Protein 1DC1 (pdb70)

Radius of gyration: 26.97 Å; Cα contacts (8 Å, |Δi|>4): 986; chains: 2; bounding box: 66×67×77 Å

Secondary structure (DSSP, 8-state):
-GGGGT-SSGGGGSPPHHHHHHHHHHHHHHHHHHHHHHHHHHHHHHHHHTT-SSGGGGGG-GGGHHHHHHHTT--HHHHTT--HHHHHHHHHHHIIIIITTTGGGHHHHHHHHHHHHHHHHHHHHHHHHHHHHHHHHHHHHHHHHHHHTT--EEEEETTSTT---EEEPPSS-TTGGGGEEEEEEEETTEEEEEEEEEEETTTTEEEEEEEEES----GGGEEEEEEEE----HHHHHHHHHHHHHHHHHHHHHHHHTT---EEEEEESS--HHHHHHHHHHHHHTSS-EEEETT-HHHHHHHHHHHHT-/--GGGGT-SSGGGSSPPHHHHHHHHHHHHHHHHHHHHHHHHHHHHHHHHHTT-SSGGGGGG-GGGHHHHHHHTT--HHHHTT--HHHHHHHHHHHIIIIITTTGGGHHHHHHHHHHHHHHHHHHHHHHHHHHHHHHHHHHHHHHHHHHHTT--EEEEETT-TT---EEEPPSS-TTGGGGEEEEEEEETTEEEEEEEEEEETTTTEEEEEEEEES----GGGEEEEEEEE----HHHHHHHHHHHHHHHHHHHHHHHHTT---EEEEEES---HHHHHHHHHHHHHTSS-EEEETT-HHHHHHHHHHHHT-

Foldseek 3Di:
DLQVVQDDDLCSFAFDVVLLVVVVVVLVVVLVVVCVVVVVVLVVLLVQQVVQPALVSSVVSVVCLVLLLQLLPADVVNVVVDDVVRSVVSSVCCRVVFQVVCPVCNSVSSSVSSSVSCVVVSVVVSQVVLVLVQQLLLVVLLVVLCVVVVWWKWFFFQPDPVRQPTGTQDPDCVSVSSGGQKIWTADPNFTKIKGAFDQAPQLRRTFGIFIARDHSVPNQRTQETEHEASDSDLVCQVVVLVVRVVVLVSVCVRQVVVVHDHAYEYEEQHHDSVVSVVNVVCCVVVVHVHYHHSSDVVRSNSVSNVSVVD/DFLAVVQDDDLCSFAFDPVLLVVQVVVLVVVLVVLCVVVVVVLVVLLVQQVVQPALVSSVVSVVCLVLLLQLLPADPVNVVVDDVVRSVVSSVCCRVVFQVVCPVCNSVSSSVSSSVSCVVVSVVVSQVVLVLVQQLLLVVLLVVLCVVVVWWKWFFFQVDVVRQDTHTQDPDCVSVSNGGQKMWTADPNWIKIKGAFDQAVLLRHTFGIWIFRDHSNPLVRTQETEHEARDSDLVCAVVVLVVRVVVLVSVCVSSVVVVDDHAYEYEEQHHDSVSSVVVVVCCVVRVHRHYHRSSDVVRSNSVSNVSVVD

B-factor: mean 23.32, std 13.58, range [6.51, 100.0]

Structure (mmCIF, N/CA/C/O backbone):
data_1DC1
#
_entry.id   1DC1
#
_cell.length_a   80.294
_cell.length_b   87.823
_cell.length_c   99.454
_cell.angle_alpha   90.00
_cell.angle_beta   90.00
_cell.angle_gamma   90.00
#
_symmetry.space_group_name_H-M   'P 21 21 21'
#
loop_
_entity.id
_entity.type
_entity.pdbx_description
1 polymer "DNA (5'-D(*T*AP*TP*AP*CP*TP*CP*GP*AP*GP*TP*AP*T)-3')"
2 polymer 'BSOBI RESTRICTION ENDONUCLEASE'
3 non-polymer '1,4-DIETHYLENE DIOXIDE'
4 water water
#
loop_
_atom_site.group_PDB
_atom_site.id
_atom_site.type_symbol
_atom_site.label_atom_id
_atom_site.label_alt_id
_atom_site.label_comp_id
_atom_site.label_asym_id
_atom_site.label_entity_id
_atom_site.label_seq_id
_atom_site.pdbx_PDB_ins_code
_atom_site.Cartn_x
_atom_site.Cartn_y
_atom_site.Cartn_z
_atom_site.occupancy
_atom_site.B_iso_or_equiv
_atom_site.auth_seq_id
_atom_site.auth_comp_id
_atom_site.auth_asym_id
_atom_site.auth_atom_id
_atom_site.pdbx_PDB_model_num
ATOM 491 N N . LYS C 2 5 ? 32.290 66.791 12.089 1.00 44.62 5 LYS A N 1
ATOM 492 C CA . LYS C 2 5 ? 33.058 65.936 13.048 1.00 37.10 5 LYS A CA 1
ATOM 493 C C . LYS C 2 5 ? 34.012 64.949 12.309 1.00 32.71 5 LYS A C 1
ATOM 494 O O . LYS C 2 5 ? 33.580 63.913 11.812 1.00 32.85 5 LYS A O 1
ATOM 500 N N . PRO C 2 6 ? 35.332 65.287 12.240 1.00 32.76 6 PRO A N 1
ATOM 501 C CA . PRO C 2 6 ? 36.457 64.567 11.611 1.00 29.85 6 PRO A CA 1
ATOM 502 C C . PRO C 2 6 ? 36.441 63.106 11.944 1.00 23.69 6 PRO A C 1
ATOM 503 O O . PRO C 2 6 ? 36.598 62.264 11.080 1.00 27.44 6 PRO A O 1
ATOM 507 N N . PHE C 2 7 ? 36.228 62.825 13.219 1.00 22.05 7 PHE A N 1
ATOM 508 C CA . PHE C 2 7 ? 36.193 61.459 13.683 1.00 21.18 7 PHE A CA 1
ATOM 509 C C . PHE C 2 7 ? 35.088 60.638 13.019 1.00 19.77 7 PHE A C 1
ATOM 510 O O . PHE C 2 7 ? 35.195 59.413 12.925 1.00 21.15 7 PHE A O 1
ATOM 518 N N . GLU C 2 8 ? 34.025 61.283 12.553 1.00 20.30 8 GLU A N 1
ATOM 519 C CA . GLU C 2 8 ? 32.934 60.523 11.938 1.00 19.99 8 GLU A CA 1
ATOM 520 C C . GLU C 2 8 ? 33.279 59.911 10.620 1.00 15.95 8 GLU A C 1
ATOM 521 O O . GLU C 2 8 ? 32.554 59.070 10.117 1.00 22.77 8 GLU A O 1
ATOM 527 N N . ASN C 2 9 ? 34.399 60.329 10.049 1.00 24.15 9 ASN A N 1
ATOM 528 C CA . ASN C 2 9 ? 34.889 59.788 8.780 1.00 20.82 9 ASN A CA 1
ATOM 529 C C . ASN C 2 9 ? 35.344 58.355 8.939 1.00 24.80 9 ASN A C 1
ATOM 530 O O . ASN C 2 9 ? 35.251 57.590 7.988 1.00 23.07 9 ASN A O 1
ATOM 538 N N . HIS C 2 10 ? 35.837 57.981 10.133 1.00 20.67 10 HIS A N 1
ATOM 539 C CA . HIS C 2 10 ? 36.310 56.616 10.354 1.00 20.35 10 HIS A CA 1
ATOM 540 C C . HIS C 2 10 ? 35.687 55.882 11.540 1.00 17.74 10 HIS A C 1
ATOM 541 O O . HIS C 2 10 ? 35.996 54.730 11.747 1.00 19.19 10 HIS A O 1
ATOM 548 N N . LEU C 2 11 ? 34.829 56.560 12.311 1.00 15.94 11 LEU A N 1
ATOM 549 C CA . LEU C 2 11 ? 34.136 55.952 13.458 1.00 19.28 11 LEU A CA 1
ATOM 550 C C . LEU C 2 11 ? 32.646 56.109 13.354 1.00 22.00 11 LEU A C 1
ATOM 551 O O . LEU C 2 11 ? 32.146 57.221 13.336 1.00 30.48 11 LEU A O 1
ATOM 556 N N . LYS C 2 12 ? 31.920 55.012 13.295 1.00 22.76 12 LYS A N 1
ATOM 557 C CA . LYS C 2 12 ? 30.456 55.122 13.239 1.00 27.83 12 LYS A CA 1
ATOM 558 C C . LYS C 2 12 ? 29.836 54.764 14.594 1.00 25.06 12 LYS A C 1
ATOM 559 O O . LYS C 2 12 ? 28.745 55.209 14.922 1.00 27.31 12 LYS A O 1
ATOM 565 N N . SER C 2 13 ? 30.518 53.948 15.384 1.00 23.79 13 SER A N 1
ATOM 566 C CA . SER C 2 13 ? 29.984 53.599 16.683 1.00 26.55 13 SER A CA 1
ATOM 567 C C . SER C 2 13 ? 31.117 53.465 17.670 1.00 24.06 13 SER A C 1
ATOM 568 O O . SER C 2 13 ? 32.294 53.379 17.266 1.00 20.62 13 SER A O 1
ATOM 571 N N . VAL C 2 14 ? 30.745 53.491 18.951 1.00 20.74 14 VAL A N 1
ATOM 572 C CA . VAL C 2 14 ? 31.684 53.380 20.056 1.00 20.60 14 VAL A CA 1
ATOM 573 C C . VAL C 2 14 ? 32.584 52.159 19.891 1.00 22.80 14 VAL A C 1
ATOM 574 O O . VAL C 2 14 ? 33.789 52.212 20.136 1.00 21.87 14 VAL A O 1
ATOM 578 N N . ASP C 2 15 ? 32.019 51.061 19.431 1.00 21.44 15 ASP A N 1
ATOM 579 C CA . ASP C 2 15 ? 32.846 49.884 19.346 1.00 27.30 15 ASP A CA 1
ATOM 580 C C . ASP C 2 15 ? 33.809 49.817 18.147 1.00 19.35 15 ASP A C 1
ATOM 581 O O . ASP C 2 15 ? 34.670 48.951 18.066 1.00 19.79 15 ASP A O 1
ATOM 586 N N . ASP C 2 16 ? 33.692 50.770 17.238 1.00 16.12 16 ASP A N 1
ATOM 587 C CA . ASP C 2 16 ? 34.650 50.864 16.161 1.00 15.92 16 ASP A CA 1
ATOM 588 C C . ASP C 2 16 ? 36.013 51.207 16.792 1.00 14.97 16 ASP A C 1
ATOM 589 O O . ASP C 2 16 ? 37.065 50.979 16.193 1.00 17.75 16 ASP A O 1
ATOM 594 N N . LEU C 2 17 ? 36.021 51.761 18.004 1.00 14.40 17 LEU A N 1
ATOM 595 C CA . LEU C 2 17 ? 37.304 52.111 18.653 1.00 17.94 17 LEU A CA 1
ATOM 596 C C . LEU C 2 17 ? 37.967 50.922 19.347 1.00 16.41 17 LEU A C 1
ATOM 597 O O . LEU C 2 17 ? 39.146 50.958 19.625 1.00 16.30 17 LEU A O 1
ATOM 602 N N . LYS C 2 18 ? 37.200 49.879 19.619 1.00 15.41 18 LYS A N 1
ATOM 603 C CA . LYS C 2 18 ? 37.715 48.743 20.348 1.00 15.69 18 LYS A CA 1
ATOM 604 C C . LYS C 2 18 ? 38.721 47.866 19.593 1.00 16.23 18 LYS A C 1
ATOM 605 O O . LYS C 2 18 ? 38.538 47.570 18.419 1.00 17.48 18 LYS A O 1
ATOM 611 N N . THR C 2 19 ? 39.804 47.484 20.271 1.00 17.44 19 THR A N 1
ATOM 612 C CA . THR C 2 19 ? 40.843 46.640 19.690 1.00 14.68 19 THR A CA 1
ATOM 613 C C . THR C 2 19 ? 40.287 45.233 19.641 1.00 14.41 19 THR A C 1
ATOM 614 O O . THR C 2 19 ? 39.559 44.811 20.541 1.00 17.98 19 THR A O 1
ATOM 618 N N . THR C 2 20 ? 40.598 44.524 18.566 1.00 16.92 20 THR A N 1
ATOM 619 C CA . THR C 2 20 ? 40.105 43.163 18.388 1.00 18.96 20 THR A CA 1
ATOM 620 C C . THR C 2 20 ? 41.030 42.147 19.023 1.00 19.27 20 THR A C 1
ATOM 621 O O . THR C 2 20 ? 42.213 42.447 19.241 1.00 18.60 20 THR A O 1
ATOM 625 N N . TYR C 2 21 ? 40.518 40.944 19.315 1.00 19.05 21 TYR A N 1
ATOM 626 C CA . TYR C 2 21 ? 41.397 39.949 19.929 1.00 19.35 21 TYR A CA 1
ATOM 627 C C . TYR C 2 21 ? 42.510 39.595 18.921 1.00 15.53 21 TYR A C 1
ATOM 628 O O . TYR C 2 21 ? 43.635 39.346 19.302 1.00 15.91 21 TYR A O 1
ATOM 637 N N . GLU C 2 22 ? 42.224 39.576 17.634 1.00 15.44 22 GLU A N 1
ATOM 638 C CA . GLU C 2 22 ? 43.269 39.213 16.682 1.00 17.83 22 GLU A CA 1
ATOM 639 C C . GLU C 2 22 ? 44.406 40.219 16.660 1.00 19.64 22 GLU A C 1
ATOM 640 O O . GLU C 2 22 ? 45.564 39.840 16.476 1.00 15.21 22 GLU A O 1
ATOM 650 N N . GLU C 2 23 ? 44.092 41.509 16.835 1.00 18.47 23 GLU A N 1
ATOM 651 C CA . GLU C 2 23 ? 45.141 42.533 16.866 1.00 14.50 23 GLU A CA 1
ATOM 652 C C . GLU C 2 23 ? 45.919 42.433 18.184 1.00 15.28 23 GLU A C 1
ATOM 653 O O . GLU C 2 23 ? 47.097 42.709 18.203 1.00 13.97 23 GLU A O 1
ATOM 659 N N . TYR C 2 24 ? 45.277 42.049 19.281 1.00 14.09 24 TYR A N 1
ATOM 660 C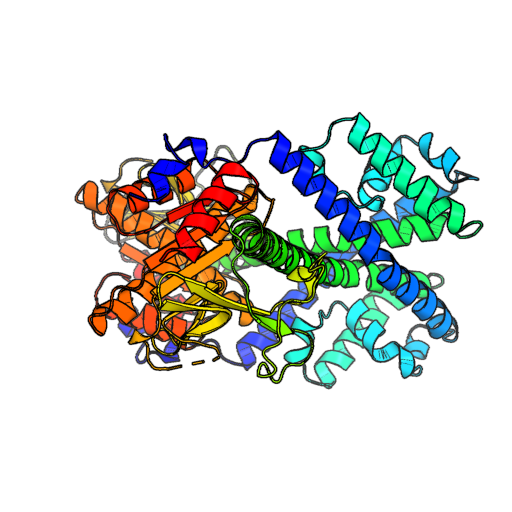 CA . TYR C 2 24 ? 45.991 41.871 20.545 1.00 12.65 24 TYR A CA 1
ATOM 661 C C . TYR C 2 24 ? 46.938 40.709 20.401 1.00 12.84 24 TYR A C 1
ATOM 662 O O . TYR C 2 24 ? 48.104 40.837 20.723 1.00 15.07 24 TYR A O 1
ATOM 671 N N . ARG C 2 25 ? 46.453 39.564 19.913 1.00 15.47 25 ARG A N 1
ATOM 672 C CA . ARG C 2 25 ? 47.335 38.389 19.730 1.00 14.97 25 ARG A CA 1
ATOM 673 C C . ARG C 2 25 ? 48.524 38.776 18.813 1.00 16.77 25 ARG A C 1
ATOM 674 O O . ARG C 2 25 ? 49.704 38.476 19.095 1.00 15.74 25 ARG A O 1
ATOM 682 N N . ALA C 2 26 ? 48.240 39.436 17.688 1.00 11.66 26 ALA A N 1
ATOM 683 C CA . ALA C 2 26 ? 49.330 39.823 16.819 1.00 16.40 26 ALA A CA 1
ATOM 684 C C . ALA C 2 26 ? 50.336 40.754 17.525 1.00 14.08 26 ALA A C 1
ATOM 685 O O . ALA C 2 26 ? 51.534 40.588 17.335 1.00 15.06 26 ALA A O 1
ATOM 687 N N . GLY C 2 27 ? 49.857 41.712 18.330 1.00 16.06 27 GLY A N 1
ATOM 688 C CA . GLY C 2 27 ? 50.726 42.619 19.063 1.00 15.93 27 GLY A CA 1
ATOM 689 C C . GLY C 2 27 ? 51.627 41.900 20.075 1.00 18.49 27 GLY A C 1
ATOM 690 O O . GLY C 2 27 ? 52.844 42.154 20.177 1.00 15.17 27 GLY A O 1
ATOM 691 N N . PHE C 2 28 ? 51.037 40.996 20.837 1.00 16.81 28 PHE A N 1
ATOM 692 C CA . PHE C 2 28 ? 51.799 40.239 21.799 1.00 18.31 28 PHE A CA 1
ATOM 693 C C . PHE C 2 28 ? 52.893 39.401 21.106 1.00 12.21 28 PHE A C 1
ATOM 694 O O . PHE C 2 28 ? 54.001 39.283 21.586 1.00 11.78 28 PHE A O 1
ATOM 702 N N . ILE C 2 29 ? 52.574 38.828 19.952 1.00 16.53 29 ILE A N 1
ATOM 703 C CA . ILE C 2 29 ? 53.536 38.010 19.210 1.00 14.45 29 ILE A CA 1
ATOM 704 C C . ILE C 2 29 ? 54.677 38.878 18.708 1.00 14.82 29 ILE A C 1
ATOM 705 O O . ILE C 2 29 ? 55.850 38.506 18.787 1.00 13.96 29 ILE A O 1
ATOM 710 N N . ALA C 2 30 ? 54.344 40.061 18.212 1.00 13.97 30 ALA A N 1
ATOM 711 C CA . ALA C 2 30 ? 55.358 40.961 17.696 1.00 18.98 30 ALA A CA 1
ATOM 712 C C . ALA C 2 30 ? 56.243 41.492 18.841 1.00 18.14 30 ALA A C 1
ATOM 713 O O . ALA C 2 30 ? 57.455 41.670 18.658 1.00 18.62 30 ALA A O 1
ATOM 715 N N . PHE C 2 31 ? 55.650 41.731 20.020 1.00 14.75 31 PHE A N 1
ATOM 716 C CA . PHE C 2 31 ? 56.440 42.217 21.186 1.00 16.97 31 PHE A CA 1
ATOM 717 C C . PHE C 2 31 ? 57.467 41.125 21.616 1.00 16.71 31 PHE A C 1
ATOM 718 O O . PHE C 2 31 ? 58.639 41.425 21.900 1.00 13.89 31 PHE A O 1
ATOM 726 N N . ALA C 2 32 ? 57.012 39.870 21.626 1.00 16.30 32 ALA A N 1
ATOM 727 C CA . ALA C 2 32 ? 57.830 38.734 22.011 1.00 13.17 32 ALA A CA 1
ATOM 728 C C . ALA C 2 32 ? 58.969 38.577 20.994 1.00 14.47 32 ALA A C 1
ATOM 729 O O . ALA C 2 32 ? 60.110 38.300 21.364 1.00 13.20 32 ALA A O 1
ATOM 731 N N . LEU C 2 33 ? 58.674 38.762 19.713 1.00 13.42 33 LEU A N 1
ATOM 732 C CA . LEU C 2 33 ? 59.707 38.642 18.701 1.00 15.58 33 LEU A CA 1
ATOM 733 C C . LEU C 2 33 ? 60.771 39.686 18.938 1.00 15.35 33 LEU A C 1
ATOM 734 O O . LEU C 2 33 ? 61.951 39.391 18.812 1.00 13.82 33 LEU A O 1
ATOM 739 N N . GLU C 2 34 ? 60.353 40.907 19.295 1.00 11.84 34 GLU A N 1
ATOM 740 C CA . GLU C 2 34 ? 61.302 41.991 19.494 1.00 14.39 34 GLU A CA 1
ATOM 741 C C . GLU C 2 34 ? 62.105 41.747 20.763 1.00 12.29 34 GLU A C 1
ATOM 742 O O . GLU C 2 34 ? 63.312 42.007 20.796 1.00 13.01 34 GLU A O 1
ATOM 748 N N . LYS C 2 35 ? 61.429 41.222 21.794 1.00 12.95 35 LYS A N 1
ATOM 749 C CA . LYS C 2 35 ? 62.081 40.906 23.065 1.00 14.56 35 LYS A CA 1
ATOM 750 C C . LYS C 2 35 ? 63.195 39.882 22.849 1.00 10.56 35 LYS A C 1
ATOM 751 O O . LYS C 2 35 ? 64.287 40.014 23.411 1.00 12.79 35 LYS A O 1
ATOM 757 N N . ASN C 2 36 ? 62.931 38.862 22.027 1.00 12.35 36 ASN A N 1
ATOM 758 C CA . ASN C 2 36 ? 63.952 37.854 21.764 1.00 12.57 36 ASN A CA 1
ATOM 759 C C . ASN C 2 36 ? 65.120 38.477 21.019 1.00 12.44 36 ASN A C 1
ATOM 760 O O . ASN C 2 36 ? 66.268 38.163 21.301 1.00 13.77 36 ASN A O 1
ATOM 765 N N . LYS C 2 37 ? 64.827 39.396 20.108 1.00 12.97 37 LYS A N 1
ATOM 766 C CA . LYS C 2 37 ? 65.880 40.106 19.383 1.00 17.01 37 LYS A CA 1
ATOM 767 C C . LYS C 2 37 ? 66.728 40.935 20.352 1.00 17.82 37 LYS A C 1
ATOM 768 O O . LYS C 2 37 ? 67.939 40.963 20.242 1.00 18.63 37 LYS A O 1
ATOM 774 N N . ARG C 2 38 ? 66.092 41.593 21.312 1.00 11.70 38 ARG A N 1
ATOM 775 C CA . ARG C 2 38 ? 66.827 42.431 22.252 1.00 14.18 38 ARG A CA 1
ATOM 776 C C . ARG C 2 38 ? 67.481 41.686 23.432 1.00 13.31 38 ARG A C 1
ATOM 777 O O . ARG C 2 38 ? 68.301 42.270 24.157 1.00 14.47 38 ARG A O 1
ATOM 785 N N . SER C 2 39 ? 67.144 40.408 23.601 1.00 14.15 39 SER A N 1
ATOM 786 C CA . SER C 2 39 ? 67.659 39.596 24.708 1.00 14.29 39 SER A CA 1
ATOM 787 C C . SER C 2 39 ? 69.124 39.191 24.610 1.00 15.20 39 SER A C 1
ATOM 788 O O . SER C 2 39 ? 69.837 39.121 25.623 1.00 16.94 39 SER A O 1
ATOM 791 N N . THR C 2 40 ? 69.588 38.937 23.395 1.00 13.44 40 THR A N 1
ATOM 792 C CA . THR C 2 40 ? 70.957 38.472 23.227 1.00 14.02 40 THR A CA 1
ATOM 793 C C . THR C 2 40 ? 72.068 39.272 23.922 1.00 14.61 40 THR A C 1
ATOM 794 O O . THR C 2 40 ? 72.933 38.648 24.527 1.00 13.70 40 THR A O 1
ATOM 798 N N . PRO C 2 41 ? 72.090 40.626 23.842 1.00 13.01 41 PRO A N 1
ATOM 799 C CA . PRO C 2 41 ? 73.162 41.351 24.531 1.00 13.57 41 PRO A CA 1
ATOM 800 C C . PRO C 2 41 ? 73.141 41.114 26.052 1.00 14.65 41 PRO A C 1
ATOM 801 O O . PRO C 2 41 ? 74.187 41.149 26.718 1.00 13.71 41 PRO A O 1
ATOM 805 N N . TYR C 2 42 ? 71.952 40.862 26.606 1.00 13.91 42 TYR A N 1
ATOM 806 C CA . TYR C 2 42 ? 71.829 40.589 28.034 1.00 13.21 42 TYR A CA 1
ATOM 807 C C . TYR C 2 42 ? 72.490 39.240 28.393 1.00 15.60 42 TYR A C 1
ATOM 808 O O . TYR C 2 42 ? 73.262 39.157 29.364 1.00 15.19 42 TYR A O 1
ATOM 817 N N . ILE C 2 43 ? 72.171 38.188 27.622 1.00 15.74 43 ILE A N 1
ATOM 818 C CA . ILE C 2 43 ? 72.764 36.878 27.861 1.00 14.22 43 ILE A CA 1
ATOM 819 C C . ILE C 2 43 ? 74.282 36.908 27.620 1.00 15.19 43 ILE A C 1
ATOM 820 O O . ILE C 2 43 ? 75.032 36.293 28.367 1.00 16.43 43 ILE A O 1
ATOM 825 N N . GLU C 2 44 ? 74.722 37.624 26.587 1.00 13.84 44 GLU A N 1
ATOM 826 C CA . GLU C 2 44 ? 76.134 37.715 26.292 1.00 15.07 44 GLU A CA 1
ATOM 827 C C . GLU C 2 44 ? 76.857 38.449 27.407 1.00 14.65 44 GLU A C 1
ATOM 828 O O . GLU C 2 44 ? 77.983 38.080 27.744 1.00 15.48 44 GLU A O 1
ATOM 834 N N . ARG C 2 45 ? 76.241 39.474 27.986 1.00 15.50 45 ARG A N 1
ATOM 835 C CA . ARG C 2 45 ? 76.887 40.166 29.101 1.00 17.94 45 ARG A CA 1
ATOM 836 C C . ARG C 2 45 ? 76.984 39.187 30.280 1.00 17.32 45 ARG A C 1
ATOM 837 O O . ARG C 2 45 ? 77.957 39.237 31.040 1.00 17.56 45 ARG A O 1
ATOM 845 N N . ALA C 2 46 ? 75.988 38.303 30.446 1.00 16.06 46 ALA A N 1
ATOM 846 C CA . ALA C 2 46 ? 76.049 37.339 31.557 1.00 17.40 46 ALA A CA 1
ATOM 847 C C . ALA C 2 46 ? 77.215 36.368 31.289 1.00 18.74 46 ALA A C 1
ATOM 848 O O . ALA C 2 46 ? 77.942 36.006 32.203 1.00 17.60 46 ALA A O 1
ATOM 850 N N . ARG C 2 47 ? 77.381 35.933 30.042 1.00 16.53 47 ARG A N 1
ATOM 851 C CA . ARG C 2 47 ? 78.476 35.002 29.690 1.00 16.62 47 ARG A CA 1
ATOM 852 C C . ARG C 2 47 ? 79.809 35.666 29.989 1.00 15.78 47 ARG A C 1
ATOM 853 O O . ARG C 2 47 ? 80.709 35.067 30.583 1.00 15.41 47 ARG A O 1
ATOM 861 N N . ALA C 2 48 ? 79.919 36.930 29.607 1.00 15.85 48 ALA A N 1
ATOM 862 C CA . ALA C 2 48 ? 81.151 37.654 29.809 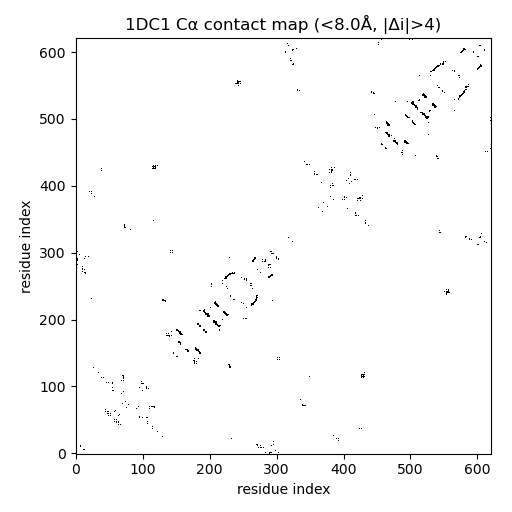1.00 16.10 48 ALA A CA 1
ATOM 863 C C . ALA C 2 48 ? 81.392 37.907 31.284 1.00 16.45 48 ALA A C 1
ATOM 864 O O . ALA C 2 48 ? 82.532 37.855 31.711 1.00 19.09 48 ALA A O 1
ATOM 866 N N . LEU C 2 49 ? 80.324 38.152 32.063 1.00 18.12 49 LEU A N 1
ATOM 867 C CA . LEU C 2 49 ? 80.435 38.352 33.518 1.00 14.82 49 LEU A CA 1
ATOM 868 C C . LEU C 2 49 ? 80.948 37.052 34.143 1.00 13.49 49 LEU A C 1
ATOM 869 O O . LEU C 2 49 ? 81.784 37.090 35.047 1.00 18.09 49 LEU A O 1
ATOM 874 N N . LYS C 2 50 ? 80.445 35.898 33.691 1.00 11.62 50 LYS A N 1
ATOM 875 C CA . LYS C 2 50 ? 80.937 34.657 34.248 1.00 16.37 50 LYS A CA 1
ATOM 876 C C . LYS C 2 50 ? 82.443 34.465 33.958 1.00 20.65 50 LYS A C 1
ATOM 877 O O . LYS C 2 50 ? 83.195 33.995 34.826 1.00 18.64 50 LYS A O 1
ATOM 883 N N . VAL C 2 51 ? 82.879 34.829 32.752 1.00 16.02 51 VAL A N 1
ATOM 884 C CA . VAL C 2 51 ? 84.277 34.684 32.435 1.00 17.76 51 VAL A CA 1
ATOM 885 C C . VAL C 2 51 ? 85.119 35.555 33.368 1.00 19.32 51 VAL A C 1
ATOM 886 O O . VAL C 2 51 ? 86.126 35.079 33.911 1.00 21.02 51 VAL A O 1
ATOM 890 N N . ALA C 2 52 ? 84.710 36.815 33.566 1.00 17.17 52 ALA A N 1
ATOM 891 C CA . ALA C 2 52 ? 85.446 37.748 34.425 1.00 20.40 52 ALA A CA 1
ATOM 892 C C . ALA C 2 52 ? 85.409 37.383 35.920 1.00 24.81 52 ALA A C 1
ATOM 893 O O . ALA C 2 52 ? 86.413 37.510 36.628 1.00 23.81 52 ALA A O 1
ATOM 895 N N . ALA C 2 53 ? 84.242 36.942 36.380 1.00 19.95 53 ALA A N 1
ATOM 896 C CA . ALA C 2 53 ? 84.012 36.588 37.765 1.00 19.89 53 ALA A CA 1
ATOM 897 C C . ALA C 2 53 ? 84.719 35.295 38.149 1.00 22.93 53 ALA A C 1
ATOM 898 O O . ALA C 2 53 ? 85.113 35.120 39.312 1.00 22.86 53 ALA A O 1
ATOM 900 N N . SER C 2 54 ? 84.910 34.412 37.168 1.00 19.36 54 SER A N 1
ATOM 901 C CA . SER C 2 54 ? 85.510 33.124 37.397 1.00 16.63 54 SER A CA 1
ATOM 902 C C . SER C 2 54 ? 86.919 33.122 37.943 1.00 22.97 54 SER A C 1
ATOM 903 O O . SER C 2 54 ? 87.379 32.127 38.478 1.00 26.18 54 SER A O 1
ATOM 906 N N . VAL C 2 55 ? 87.579 34.256 37.827 1.00 22.82 55 VAL A N 1
ATOM 907 C CA . VAL C 2 55 ? 88.921 34.456 38.328 1.00 27.99 55 VAL A CA 1
ATOM 908 C C . VAL C 2 55 ? 88.917 34.381 39.879 1.00 29.19 55 VAL A C 1
ATOM 909 O O . VAL C 2 55 ? 89.912 33.985 40.504 1.00 28.18 55 VAL A O 1
ATOM 913 N N . ALA C 2 56 ? 87.800 34.776 40.491 1.00 24.94 56 ALA A N 1
ATOM 914 C CA . ALA C 2 56 ? 87.665 34.757 41.955 1.00 23.74 56 ALA A CA 1
ATOM 915 C C . ALA C 2 56 ? 87.526 33.318 42.413 1.00 25.51 56 ALA A C 1
ATOM 916 O O . ALA C 2 56 ? 86.723 32.550 41.886 1.00 23.22 56 ALA A O 1
ATOM 918 N N . LYS C 2 57 ? 88.310 32.942 43.412 1.00 27.50 57 LYS A N 1
ATOM 919 C CA . LYS C 2 57 ? 88.246 31.576 43.895 1.00 27.22 57 LYS A CA 1
ATOM 920 C C . LYS C 2 57 ? 87.265 31.509 45.047 1.00 26.00 57 LYS A C 1
ATOM 921 O O . LYS C 2 57 ? 86.758 30.429 45.369 1.00 27.77 57 LYS A O 1
ATOM 927 N N . THR C 2 58 ? 86.974 32.677 45.635 1.00 21.92 58 THR A N 1
ATOM 928 C CA . THR C 2 58 ? 85.981 32.804 46.727 1.00 24.63 58 THR A CA 1
ATOM 929 C C . THR C 2 58 ? 85.068 34.025 46.518 1.00 20.98 58 THR A C 1
ATOM 930 O O . THR C 2 58 ? 85.454 34.987 45.827 1.00 18.67 58 THR A O 1
ATOM 934 N N . PRO C 2 59 ? 83.829 33.986 47.092 1.00 21.27 59 PRO A N 1
ATOM 935 C CA . PRO C 2 59 ? 82.938 35.153 46.931 1.00 17.95 59 PRO A CA 1
ATOM 936 C C . PRO C 2 59 ? 83.612 36.450 47.357 1.00 19.50 59 PRO A C 1
ATOM 937 O O . PRO C 2 59 ? 83.433 37.457 46.722 1.00 18.89 59 PRO A O 1
ATOM 941 N N . LYS C 2 60 ? 84.389 36.435 48.438 1.00 19.36 60 LYS A N 1
ATOM 942 C CA . LYS C 2 60 ? 85.067 37.644 48.883 1.00 19.82 60 LYS A CA 1
ATOM 943 C C . LYS C 2 60 ? 86.025 38.132 47.825 1.00 18.68 60 LYS A C 1
ATOM 944 O O . LYS C 2 60 ? 86.241 39.324 47.707 1.00 21.89 60 LYS A O 1
ATOM 950 N N . ASP C 2 61 ? 86.613 37.225 47.053 1.00 17.93 61 ASP A N 1
ATOM 951 C CA . ASP C 2 61 ? 87.547 37.624 45.998 1.00 20.56 61 ASP A CA 1
ATOM 952 C C . ASP C 2 61 ? 86.918 38.537 44.943 1.00 20.70 61 ASP A C 1
ATOM 953 O O . ASP C 2 61 ? 87.612 39.332 44.293 1.00 19.48 61 ASP A O 1
ATOM 958 N N . LEU C 2 62 ? 85.593 38.427 44.766 1.00 21.53 62 LEU A N 1
ATOM 959 C CA . LEU C 2 62 ? 84.883 39.210 43.753 1.00 18.87 62 LEU A CA 1
ATOM 960 C C . LEU C 2 62 ? 84.954 40.696 44.021 1.00 21.00 62 LEU A C 1
ATOM 961 O O . LEU C 2 62 ? 84.824 41.532 43.124 1.00 19.55 62 LEU A O 1
ATOM 966 N N . LEU C 2 63 ? 85.185 41.032 45.278 1.00 24.53 63 LEU A N 1
ATOM 967 C CA . LEU C 2 63 ? 85.324 42.431 45.668 1.00 25.36 63 LEU A CA 1
ATOM 968 C C . LEU C 2 63 ? 86.578 43.100 45.085 1.00 25.89 63 LEU A C 1
ATOM 969 O O . LEU C 2 63 ? 86.685 44.334 45.055 1.00 23.22 63 LEU A O 1
ATOM 974 N N . TYR C 2 64 ? 87.516 42.295 44.602 1.00 28.21 64 TYR A N 1
ATOM 975 C CA . TYR C 2 64 ? 88.738 42.853 44.068 1.00 32.41 64 TYR A CA 1
ATOM 976 C C . TYR C 2 64 ? 88.791 42.938 42.555 1.00 29.23 64 TYR A C 1
ATOM 977 O O . TYR C 2 64 ? 89.750 43.452 41.992 1.00 31.95 64 TYR A O 1
ATOM 986 N N . LEU C 2 65 ? 87.738 42.469 41.892 1.00 26.40 65 LEU A N 1
ATOM 987 C CA . LEU C 2 65 ? 87.680 42.527 40.433 1.00 22.69 65 LEU A CA 1
ATOM 988 C C . LEU C 2 65 ? 86.884 43.787 40.096 1.00 24.20 65 LEU A C 1
ATOM 989 O O . LEU C 2 65 ? 85.661 43.772 39.975 1.00 24.91 65 LEU A O 1
ATOM 994 N N . GLU C 2 66 ? 87.603 44.888 39.972 1.00 25.21 66 GLU A N 1
ATOM 995 C CA . GLU C 2 66 ? 87.007 46.177 39.702 1.00 33.08 66 GLU A CA 1
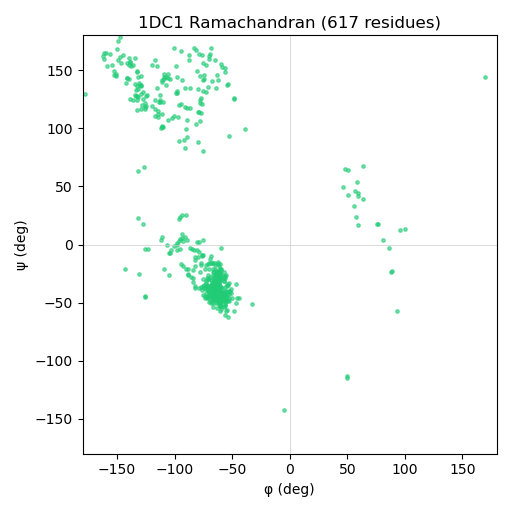ATOM 996 C C . GLU C 2 66 ? 86.048 46.191 38.515 1.00 30.69 66 GLU A C 1
ATOM 997 O O . GLU C 2 66 ? 85.018 46.841 38.531 1.00 31.33 66 GLU A O 1
ATOM 1003 N N . ASP C 2 67 ? 86.392 45.457 37.480 1.00 32.69 67 ASP A N 1
ATOM 1004 C CA . ASP C 2 67 ? 85.580 45.416 36.275 1.00 33.16 67 ASP A CA 1
ATOM 1005 C C . ASP C 2 67 ? 84.140 44.862 36.413 1.00 29.20 67 ASP A C 1
ATOM 1006 O O . ASP C 2 67 ? 83.311 45.092 35.541 1.00 27.87 67 ASP A O 1
ATOM 1011 N N . ILE C 2 68 ? 83.838 44.156 37.490 1.00 21.33 68 ILE A N 1
ATOM 1012 C CA . ILE C 2 68 ? 82.519 43.568 37.678 1.00 19.50 68 ILE A CA 1
ATOM 1013 C C . ILE C 2 68 ? 81.709 44.219 38.814 1.00 19.07 68 ILE A C 1
ATOM 1014 O O . ILE C 2 68 ? 80.625 43.772 39.154 1.00 17.17 68 ILE A O 1
ATOM 1019 N N . GLN C 2 69 ? 82.218 45.293 39.382 1.00 15.02 69 GLN A N 1
ATOM 1020 C CA . GLN C 2 69 ? 81.544 45.876 40.496 1.00 16.21 69 GLN A CA 1
ATOM 1021 C C . GLN C 2 69 ? 80.132 46.327 40.216 1.00 17.42 69 GLN A C 1
ATOM 1022 O O . GLN C 2 69 ? 79.237 46.134 41.030 1.00 21.34 69 GLN A O 1
ATOM 1028 N N . ASP C 2 70 ? 79.923 46.928 39.062 1.00 19.75 70 ASP A N 1
ATOM 1029 C CA . ASP C 2 70 ? 78.592 47.377 38.682 1.00 21.65 70 ASP A CA 1
ATOM 1030 C C . ASP C 2 70 ? 77.629 46.186 38.560 1.00 20.97 70 ASP A C 1
ATOM 1031 O O . ASP C 2 70 ? 76.493 46.250 39.026 1.00 21.00 70 ASP A O 1
ATOM 1036 N N . ALA C 2 71 ? 78.074 45.102 37.933 1.00 17.14 71 ALA A N 1
ATOM 1037 C CA . ALA C 2 71 ? 77.248 43.904 37.791 1.00 16.49 71 ALA A CA 1
ATOM 1038 C C . ALA C 2 71 ? 76.940 43.286 39.168 1.00 17.30 71 ALA A C 1
ATOM 1039 O O . ALA C 2 71 ? 75.837 42.799 39.401 1.00 13.64 71 ALA A O 1
ATOM 1041 N N . LEU C 2 72 ? 77.928 43.314 40.070 1.00 18.35 72 LEU A N 1
ATOM 1042 C CA . LEU C 2 72 ? 77.791 42.809 41.436 1.00 16.66 72 LEU A CA 1
ATOM 1043 C C . LEU C 2 72 ? 76.664 43.597 42.149 1.00 15.51 72 LEU A C 1
ATOM 1044 O O . LEU C 2 72 ? 75.801 43.014 42.818 1.00 13.28 72 LEU A O 1
ATOM 1049 N N . LEU C 2 73 ? 76.688 44.915 41.993 1.00 14.42 73 LEU A N 1
ATOM 1050 C CA . LEU C 2 73 ? 75.690 45.774 42.604 1.00 16.00 73 LEU A CA 1
ATOM 1051 C C . LEU C 2 73 ? 74.340 45.396 42.025 1.00 13.92 73 LEU A C 1
ATOM 1052 O O . LEU C 2 73 ? 73.351 45.250 42.755 1.00 14.68 73 LEU A O 1
ATOM 1057 N N . TYR C 2 74 ? 74.295 45.234 40.707 1.00 11.98 74 TYR A N 1
ATOM 1058 C CA . TYR C 2 74 ? 73.031 44.862 40.076 1.00 13.29 74 TYR A CA 1
ATOM 1059 C C . TYR C 2 74 ? 72.519 43.507 40.575 1.00 11.21 74 TYR A C 1
ATOM 1060 O O . TYR C 2 74 ? 71.332 43.376 40.929 1.00 13.55 74 TYR A O 1
ATOM 1069 N N . ALA C 2 75 ? 73.399 42.505 40.584 1.00 9.46 75 ALA A N 1
ATOM 1070 C CA . ALA C 2 75 ? 73.029 41.167 41.093 1.00 13.22 75 ALA A CA 1
ATOM 1071 C C . ALA C 2 75 ? 72.590 41.193 42.577 1.00 11.59 75 ALA A C 1
ATOM 1072 O O . ALA C 2 75 ? 71.843 40.321 43.004 1.00 13.45 75 ALA A O 1
ATOM 1074 N N . SER C 2 76 ? 73.057 42.199 43.336 1.00 12.35 76 SER A N 1
ATOM 1075 C CA . SER C 2 76 ? 72.724 42.368 44.742 1.00 14.16 76 SER A CA 1
ATOM 1076 C C . SER C 2 76 ? 71.289 42.917 44.924 1.00 11.37 76 SER A C 1
ATOM 1077 O O . SER C 2 76 ? 70.858 43.161 46.052 1.00 16.20 76 SER A O 1
ATOM 1080 N N . GLY C 2 77 ? 70.552 43.077 43.816 1.00 14.55 77 GLY A N 1
ATOM 1081 C CA . GLY C 2 77 ? 69.161 43.522 43.871 1.00 11.54 77 GLY A CA 1
ATOM 1082 C C . GLY C 2 77 ? 68.892 45.003 43.674 1.00 16.93 77 GLY A C 1
ATOM 1083 O O . GLY C 2 77 ? 67.772 45.466 43.942 1.00 15.53 77 GLY A O 1
ATOM 1084 N N . ILE C 2 78 ? 69.905 45.749 43.207 1.00 15.51 78 ILE A N 1
ATOM 1085 C CA . ILE C 2 78 ? 69.810 47.206 42.977 1.00 17.63 78 ILE A CA 1
ATOM 1086 C C . ILE C 2 78 ? 69.629 47.567 41.483 1.00 16.24 78 ILE A C 1
ATOM 1087 O O . ILE C 2 78 ? 70.553 47.419 40.654 1.00 12.76 78 ILE A O 1
ATOM 1092 N N . SER C 2 79 ? 68.425 48.024 41.149 1.00 14.00 79 SER A N 1
ATOM 1093 C CA . SER C 2 79 ? 68.138 48.441 39.776 1.00 13.25 79 SER A CA 1
ATOM 1094 C C . SER C 2 79 ? 68.914 49.757 39.519 1.00 13.34 79 SER A C 1
ATOM 1095 O O . SER C 2 79 ? 69.349 50.426 40.470 1.00 12.73 79 SER A O 1
ATOM 1098 N N . ASP C 2 80 ? 69.101 50.138 38.256 1.00 12.27 80 ASP A N 1
ATOM 1099 C CA . ASP C 2 80 ? 69.811 51.385 37.977 1.00 12.07 80 ASP A CA 1
ATOM 1100 C C . ASP C 2 80 ? 68.982 52.568 38.492 1.00 14.31 80 ASP A C 1
ATOM 1101 O O . ASP C 2 80 ? 69.508 53.612 38.857 1.00 15.68 80 ASP A O 1
ATOM 1106 N N . LYS C 2 81 ? 67.671 52.398 38.514 1.00 13.26 81 LYS A N 1
ATOM 1107 C CA . LYS C 2 81 ? 66.804 53.458 38.996 1.00 13.50 81 LYS A CA 1
ATOM 1108 C C . LYS C 2 81 ? 67.029 53.643 40.504 1.00 10.77 81 LYS A C 1
ATOM 1109 O O . LYS C 2 81 ? 67.191 54.769 40.951 1.00 14.76 81 LYS A O 1
ATOM 1115 N N . ALA C 2 82 ? 67.080 52.555 41.275 1.00 10.13 82 ALA A N 1
ATOM 1116 C CA . ALA C 2 82 ? 67.293 52.628 42.722 1.00 10.79 82 ALA A CA 1
ATOM 1117 C C . ALA C 2 82 ? 68.705 53.147 43.044 1.00 13.65 82 ALA A C 1
ATOM 1118 O O . ALA C 2 82 ? 68.915 53.827 44.033 1.00 14.52 82 ALA A O 1
ATOM 1120 N N . LYS C 2 83 ? 69.661 52.799 42.190 1.00 13.15 83 LYS A N 1
ATOM 1121 C CA . LYS C 2 83 ? 71.065 53.122 42.378 1.00 15.95 83 LYS A CA 1
ATOM 1122 C C . LYS C 2 83 ? 71.288 54.621 42.580 1.00 15.71 83 LYS A C 1
ATOM 1123 O O . LYS C 2 83 ? 72.127 55.057 43.380 1.00 18.07 83 LYS A O 1
ATOM 1129 N N . LYS C 2 84 ? 70.493 55.404 41.876 1.00 17.17 84 LYS A N 1
ATOM 1130 C CA . LYS C 2 84 ? 70.572 56.842 41.965 1.00 20.15 84 LYS A CA 1
ATOM 1131 C C . LYS C 2 84 ? 70.414 57.415 43.381 1.00 18.97 84 LYS A C 1
ATOM 1132 O O . LYS C 2 84 ? 70.955 58.492 43.664 1.00 15.43 84 LYS A O 1
ATOM 1138 N N . PHE C 2 85 ? 69.673 56.715 44.246 1.00 17.65 85 PHE A N 1
ATOM 1139 C CA . PHE C 2 85 ? 69.399 57.202 45.615 1.00 22.50 85 PHE A CA 1
ATOM 1140 C C . PHE C 2 85 ? 70.318 56.609 46.712 1.00 16.70 85 PHE A C 1
ATOM 1141 O O . PHE C 2 85 ? 70.235 56.981 47.874 1.00 19.80 85 PHE A O 1
ATOM 1149 N N . LEU C 2 86 ? 71.232 55.731 46.306 1.00 16.92 86 LEU A N 1
ATOM 1150 C CA . LEU C 2 86 ? 72.143 55.078 47.232 1.00 14.66 86 LEU A CA 1
ATOM 1151 C C . LEU C 2 86 ? 73.491 55.783 47.390 1.00 15.47 86 LEU A C 1
ATOM 1152 O O . LEU C 2 86 ? 74.058 56.241 46.418 1.00 13.05 86 LEU A O 1
ATOM 1157 N N . THR C 2 87 ? 74.022 55.816 48.602 1.00 13.52 87 THR A N 1
ATOM 1158 C CA . THR C 2 87 ? 75.344 56.378 48.842 1.00 15.27 87 THR A CA 1
ATOM 1159 C C . THR C 2 87 ? 76.331 55.247 48.519 1.00 17.42 87 THR A C 1
ATOM 1160 O O . THR C 2 87 ? 75.940 54.085 48.341 1.00 17.29 87 THR A O 1
ATOM 1164 N N . GLU C 2 88 ? 77.611 55.563 48.438 1.00 14.13 88 GLU A N 1
ATOM 1165 C CA . GLU C 2 88 ? 78.587 54.521 48.143 1.00 17.06 88 GLU A CA 1
ATOM 1166 C C . GLU C 2 88 ? 78.555 53.405 49.196 1.00 18.28 88 GLU A C 1
ATOM 1167 O O . GLU C 2 88 ? 78.712 52.236 48.869 1.00 16.11 88 GLU A O 1
ATOM 1173 N N . ASP C 2 89 ? 78.345 53.775 50.450 1.00 16.14 89 ASP A N 1
ATOM 1174 C CA . ASP C 2 89 ? 78.278 52.828 51.566 1.00 15.26 89 ASP A CA 1
ATOM 1175 C C . ASP C 2 89 ? 77.059 51.894 51.436 1.00 19.06 89 ASP A C 1
ATOM 1176 O O . ASP C 2 89 ? 77.137 50.702 51.812 1.00 13.97 89 ASP A O 1
ATOM 1181 N N . ASP C 2 90 ? 75.939 52.452 50.931 1.00 15.40 90 ASP A N 1
ATOM 1182 C CA . ASP C 2 90 ? 74.694 51.689 50.724 1.00 15.68 90 ASP A CA 1
ATOM 1183 C C . ASP C 2 90 ? 75.011 50.591 49.729 1.00 14.47 90 ASP A C 1
ATOM 1184 O O . ASP C 2 90 ? 74.689 49.422 49.916 1.00 17.68 90 ASP A O 1
ATOM 1189 N N . LYS C 2 91 ? 75.660 50.991 48.656 1.00 16.30 91 LYS A N 1
ATOM 1190 C CA . LYS C 2 91 ? 76.047 50.068 47.615 1.00 17.17 91 LYS A CA 1
ATOM 1191 C C . LYS C 2 91 ? 76.975 48.962 48.117 1.00 19.35 91 LYS A C 1
ATOM 1192 O O . LYS C 2 91 ? 76.780 47.798 47.798 1.00 17.54 91 LYS A O 1
ATOM 1198 N N . LYS C 2 92 ? 78.020 49.350 48.856 1.00 22.83 92 LYS A N 1
ATOM 1199 C CA . LYS C 2 92 ? 79.024 48.440 49.461 1.00 20.74 92 LYS A CA 1
ATOM 1200 C C . LYS C 2 92 ? 78.270 47.439 50.284 1.00 17.34 92 LYS A C 1
ATOM 1201 O O . LYS C 2 92 ? 78.507 46.244 50.238 1.00 16.51 92 LYS A O 1
ATOM 1207 N N . GLU C 2 93 ? 77.357 47.973 51.074 1.00 14.36 93 GLU A N 1
ATOM 1208 C CA . GLU C 2 93 ? 76.552 47.169 51.960 1.00 17.55 93 GLU A CA 1
ATOM 1209 C C . GLU C 2 93 ? 75.696 46.159 51.181 1.00 16.47 93 GLU A C 1
ATOM 1210 O O . GLU C 2 93 ? 75.600 44.985 51.560 1.00 14.62 93 GLU A O 1
ATOM 1216 N N . SER C 2 94 ? 75.069 46.624 50.103 1.00 13.39 94 SER A N 1
ATOM 1217 C CA . SER C 2 94 ? 74.255 45.757 49.266 1.00 15.37 94 SER A CA 1
ATOM 1218 C C . SER C 2 94 ? 75.106 44.616 48.699 1.00 13.72 94 SER A C 1
ATOM 1219 O O . SER C 2 94 ? 74.702 43.473 48.707 1.00 10.86 94 SER A O 1
ATOM 1222 N N . ILE C 2 95 ? 76.288 44.941 48.218 1.00 11.41 95 ILE A N 1
ATOM 1223 C CA . ILE C 2 95 ? 77.128 43.930 47.670 1.00 13.70 95 ILE A CA 1
ATOM 1224 C C . ILE C 2 95 ? 77.544 42.941 48.765 1.00 18.99 95 ILE A C 1
ATOM 1225 O O . ILE C 2 95 ? 77.593 41.732 48.520 1.00 17.01 95 ILE A O 1
ATOM 1230 N N . ASN C 2 96 ? 77.819 43.413 49.982 1.00 18.18 96 ASN A N 1
ATOM 1231 C CA . ASN C 2 96 ? 78.210 42.477 51.048 1.00 17.80 96 ASN A CA 1
ATOM 1232 C C . ASN C 2 96 ? 77.076 41.541 51.398 1.00 14.42 96 ASN A C 1
ATOM 1233 O O . ASN C 2 96 ? 77.301 40.395 51.725 1.00 14.31 96 ASN A O 1
ATOM 1238 N N . ASN C 2 97 ? 75.848 42.043 51.316 1.00 17.15 97 ASN A N 1
ATOM 1239 C CA . ASN C 2 97 ? 74.667 41.222 51.611 1.00 19.38 97 ASN A CA 1
ATOM 1240 C C . ASN C 2 97 ? 74.569 40.119 50.572 1.00 13.73 97 ASN A C 1
ATOM 1241 O O . ASN C 2 97 ? 74.242 38.986 50.889 1.00 15.80 97 ASN A O 1
ATOM 1246 N N . LEU C 2 98 ? 74.870 40.448 49.329 1.00 13.35 98 LEU A N 1
ATOM 1247 C CA . LEU C 2 98 ? 74.832 39.447 48.295 1.00 12.04 98 LEU A CA 1
ATOM 1248 C C . LEU C 2 98 ? 75.872 38.359 48.622 1.00 14.97 98 LEU A C 1
ATOM 1249 O O . LEU C 2 98 ? 75.594 37.170 48.581 1.00 16.81 98 LEU A O 1
ATOM 1254 N N . ILE C 2 99 ? 77.075 38.783 48.959 1.00 16.91 99 ILE A N 1
ATOM 1255 C CA . ILE C 2 99 ? 78.148 37.864 49.283 1.00 16.58 99 ILE A CA 1
ATOM 1256 C C . ILE C 2 99 ? 77.790 36.973 50.476 1.00 19.07 99 ILE A C 1
ATOM 1257 O O . ILE C 2 99 ? 77.821 35.740 50.410 1.00 18.79 99 ILE A O 1
ATOM 1262 N N . GLU C 2 100 ? 77.396 37.599 51.570 1.00 19.58 100 GLU A N 1
ATOM 1263 C CA . GLU C 2 100 ? 77.115 36.844 52.777 1.00 16.96 100 GLU A CA 1
ATOM 1264 C C . GLU C 2 100 ? 75.844 36.055 52.746 1.00 13.78 100 GLU A C 1
ATOM 1265 O O . GLU C 2 100 ? 75.819 34.949 53.256 1.00 14.13 100 GLU A O 1
ATOM 1271 N N . ASN C 2 101 ? 74.802 36.609 52.121 1.00 13.25 101 ASN A N 1
ATOM 1272 C CA . ASN C 2 101 ? 73.495 35.963 52.093 1.00 19.36 101 ASN A CA 1
ATOM 1273 C C . ASN C 2 101 ? 73.270 34.961 51.009 1.00 14.31 101 ASN A C 1
ATOM 1274 O O . ASN C 2 101 ? 72.470 34.063 51.190 1.00 19.97 101 ASN A O 1
ATOM 1279 N N . PHE C 2 102 ? 73.946 35.118 49.882 1.00 15.42 102 PHE A N 1
ATOM 1280 C CA . PHE C 2 102 ? 73.708 34.189 48.789 1.00 14.51 102 PHE A CA 1
ATOM 1281 C C . PHE C 2 102 ? 74.929 33.477 48.213 1.00 14.26 102 PHE A C 1
ATOM 1282 O O . PHE C 2 102 ? 74.894 32.261 48.014 1.00 15.66 102 PHE A O 1
ATOM 1290 N N . LEU C 2 103 ? 76.013 34.210 47.981 1.00 12.87 103 LEU A N 1
ATOM 1291 C CA . LEU C 2 103 ? 77.186 33.570 47.360 1.00 16.29 103 LEU A CA 1
ATOM 1292 C C . LEU C 2 103 ? 77.955 32.595 48.277 1.00 18.66 103 LEU A C 1
ATOM 1293 O O . LEU C 2 103 ? 78.301 31.481 47.830 1.00 17.26 103 LEU A O 1
ATOM 1298 N N . GLU C 2 104 ? 78.215 32.979 49.535 1.00 16.50 104 GLU A N 1
ATOM 1299 C CA . GLU C 2 104 ? 78.903 32.063 50.445 1.00 16.42 104 GLU A CA 1
ATOM 1300 C C . GLU C 2 104 ? 78.022 30.845 50.689 1.00 17.30 104 GLU A C 1
ATOM 1301 O O . GLU C 2 104 ? 78.487 29.723 50.697 1.00 20.17 104 GLU A O 1
ATOM 1307 N N . PRO C 2 105 ? 76.742 31.047 50.949 1.00 15.74 105 PRO A N 1
ATOM 1308 C CA . PRO C 2 105 ? 75.929 29.846 51.136 1.00 17.06 105 PRO A CA 1
ATOM 1309 C C . PRO C 2 105 ? 75.835 28.910 49.889 1.00 19.96 105 PRO A C 1
ATOM 1310 O O . PRO C 2 105 ? 75.525 27.725 50.046 1.00 19.45 105 PRO A O 1
ATOM 1314 N N . ALA C 2 106 ? 76.054 29.440 48.673 1.00 20.09 106 ALA A N 1
ATOM 1315 C CA . ALA C 2 106 ? 76.006 28.629 47.430 1.00 19.89 106 ALA A CA 1
ATOM 1316 C C . ALA C 2 106 ? 77.282 27.798 47.310 1.00 17.87 106 ALA A C 1
ATOM 1317 O O . ALA C 2 106 ? 77.403 26.932 46.443 1.00 19.30 106 ALA A O 1
ATOM 1319 N N . GLY C 2 107 ? 78.235 28.099 48.183 1.00 18.85 107 GLY A N 1
ATOM 1320 C CA . GLY C 2 107 ? 79.492 27.374 48.250 1.00 19.71 107 GLY A CA 1
ATOM 1321 C C . GLY C 2 107 ? 80.191 27.196 46.935 1.00 16.18 107 GLY A C 1
ATOM 1322 O O . GLY C 2 107 ? 80.666 28.156 46.334 1.00 17.67 107 GLY A O 1
ATOM 1323 N N . GLU C 2 108 ? 80.271 25.951 46.496 1.00 24.12 108 GLU A N 1
ATOM 1324 C CA . GLU C 2 108 ? 80.923 25.645 45.229 1.00 27.04 108 GLU A CA 1
ATOM 1325 C C . GLU C 2 108 ? 80.188 26.240 44.019 1.00 24.09 108 GLU A C 1
ATOM 1326 O O . GLU C 2 108 ? 80.786 26.469 42.971 1.00 19.44 108 GLU A O 1
ATOM 1332 N N . GLU C 2 109 ? 78.883 26.467 44.159 1.00 20.80 109 GLU A N 1
ATOM 1333 C CA . GLU C 2 109 ? 78.111 27.004 43.049 1.00 20.20 109 GLU A CA 1
ATOM 1334 C C . GLU C 2 109 ? 77.989 28.490 43.148 1.00 17.83 109 GLU A C 1
ATOM 1335 O O . GLU C 2 109 ? 77.025 29.038 42.614 1.00 20.87 109 GLU A O 1
ATOM 1341 N N . PHE C 2 110 ? 78.906 29.158 43.833 1.00 14.83 110 PHE A N 1
ATOM 1342 C CA . PHE C 2 110 ? 78.775 30.603 43.956 1.00 15.90 110 PHE A CA 1
ATOM 1343 C C . PHE C 2 110 ? 78.851 31.462 42.645 1.00 17.81 110 PHE A C 1
ATOM 1344 O O . PHE C 2 110 ? 78.217 32.528 42.565 1.00 16.29 110 PHE A O 1
ATOM 1352 N N . ILE C 2 111 ? 79.615 31.045 41.634 1.00 11.95 111 ILE A N 1
ATOM 1353 C CA . ILE C 2 111 ? 79.690 31.852 40.434 1.00 14.03 111 ILE A CA 1
ATOM 1354 C C . ILE C 2 111 ? 78.332 31.782 39.741 1.00 13.72 111 ILE A C 1
ATOM 1355 O O . ILE C 2 111 ? 77.814 32.809 39.359 1.00 12.81 111 ILE A O 1
ATOM 1360 N N . ASP C 2 112 ? 77.759 30.592 39.574 1.00 12.26 112 ASP A N 1
ATOM 1361 C CA . ASP C 2 112 ? 76.444 30.502 38.951 1.00 15.50 112 ASP A CA 1
ATOM 1362 C C . ASP C 2 112 ? 75.397 31.222 39.817 1.00 19.09 112 ASP A C 1
ATOM 1363 O O . ASP C 2 112 ? 74.437 31.811 39.274 1.00 15.64 112 ASP A O 1
ATOM 1368 N N . GLU C 2 113 ? 75.543 31.180 41.150 1.00 15.47 113 GLU A N 1
ATOM 1369 C CA . GLU C 2 113 ? 74.588 31.933 41.991 1.00 13.75 113 GLU A CA 1
ATOM 1370 C C . GLU C 2 113 ? 74.640 33.413 41.570 1.00 12.30 113 GLU A C 1
ATOM 1371 O O . GLU C 2 113 ? 73.625 34.055 41.392 1.00 11.81 113 GLU A O 1
ATOM 1377 N N . LEU C 2 114 ? 75.835 33.958 41.427 1.00 11.31 114 LEU A N 1
ATOM 1378 C CA . LEU C 2 114 ? 75.971 35.328 41.016 1.00 10.40 114 LEU A CA 1
ATOM 1379 C C . LEU C 2 114 ? 75.387 35.572 39.611 1.00 13.15 114 LEU A C 1
ATOM 1380 O O . LEU C 2 114 ? 74.643 36.549 39.401 1.00 16.64 114 LEU A O 1
ATOM 1385 N N . ILE C 2 115 ? 75.737 34.733 38.638 1.00 12.79 115 ILE A N 1
ATOM 1386 C CA . ILE C 2 115 ? 75.233 34.892 37.254 1.00 14.39 115 ILE A CA 1
ATOM 1387 C C . ILE C 2 115 ? 73.690 34.802 37.160 1.00 12.09 115 ILE A C 1
ATOM 1388 O O . ILE C 2 115 ? 73.047 35.614 36.492 1.00 12.24 115 ILE A O 1
ATOM 1393 N N . PHE C 2 116 ? 73.117 33.819 37.859 1.00 14.89 116 PHE A N 1
ATOM 1394 C CA . PHE C 2 116 ? 71.686 33.609 37.902 1.00 13.01 116 PHE A CA 1
ATOM 1395 C C . PHE C 2 116 ? 70.998 34.839 38.502 1.00 15.43 116 PHE A C 1
ATOM 1396 O O . PHE C 2 116 ? 69.956 35.266 38.003 1.00 13.32 116 PHE A O 1
ATOM 1404 N N . ARG C 2 117 ? 71.574 35.396 39.579 1.00 14.90 117 ARG A N 1
ATOM 1405 C CA . ARG C 2 117 ? 71.007 36.585 40.225 1.00 14.21 117 ARG A CA 1
ATOM 1406 C C . ARG C 2 117 ? 71.153 37.833 39.328 1.00 14.03 117 ARG A C 1
ATOM 1407 O O . ARG C 2 117 ? 70.229 38.656 39.245 1.00 11.37 117 ARG A O 1
ATOM 1415 N N . TYR C 2 118 ? 72.326 37.976 38.696 1.00 11.26 118 TYR A N 1
ATOM 1416 C CA . TYR C 2 118 ? 72.580 39.066 37.762 1.00 8.08 118 TYR A CA 1
ATOM 1417 C C . TYR C 2 118 ? 71.470 39.043 36.653 1.00 14.43 118 TYR A C 1
ATOM 1418 O O . TYR C 2 118 ? 70.880 40.070 36.336 1.00 13.41 118 TYR A O 1
ATOM 1427 N N . LEU C 2 119 ? 71.199 37.871 36.065 1.00 12.18 119 LEU A N 1
ATOM 1428 C CA . LEU C 2 119 ? 70.180 37.717 35.011 1.00 11.11 119 LEU A CA 1
ATOM 1429 C C . LEU C 2 119 ? 68.754 37.945 35.512 1.00 10.44 119 LEU A C 1
ATOM 1430 O O . LEU C 2 119 ? 67.966 38.618 34.878 1.00 13.07 119 LEU A O 1
ATOM 1435 N N . LEU C 2 120 ? 68.419 37.353 36.648 1.00 11.91 120 LEU A N 1
ATOM 1436 C CA . LEU C 2 120 ? 67.109 37.548 37.219 1.00 12.77 120 LEU A CA 1
ATOM 1437 C C . LEU C 2 120 ? 66.787 39.048 37.389 1.00 12.67 120 LEU A C 1
ATOM 1438 O O . LEU C 2 120 ? 65.715 39.500 37.018 1.00 13.64 120 LEU A O 1
ATOM 1443 N N . PHE C 2 121 ? 67.707 39.827 37.952 1.00 13.46 121 PHE A N 1
ATOM 1444 C CA . PHE C 2 121 ? 67.458 41.259 38.138 1.00 16.07 121 PHE A CA 1
ATOM 1445 C C . PHE C 2 121 ? 67.560 42.039 36.797 1.00 15.18 121 PHE A C 1
ATOM 1446 O O . PHE C 2 121 ? 66.791 42.942 36.547 1.00 12.15 121 PHE A O 1
ATOM 1454 N N . GLN C 2 122 ? 68.492 41.645 35.936 1.00 12.23 122 GLN A N 1
ATOM 1455 C CA . GLN C 2 122 ? 68.660 42.263 34.651 1.00 12.83 122 GLN A CA 1
ATOM 1456 C C . GLN C 2 122 ? 67.360 42.030 33.794 1.00 14.86 122 GLN A C 1
ATOM 1457 O O . GLN C 2 122 ? 67.068 42.803 32.870 1.00 13.38 122 GLN A O 1
ATOM 1463 N N . GLY C 2 123 ? 66.580 40.992 34.105 1.00 9.60 123 GLY A N 1
ATOM 1464 C CA . GLY C 2 123 ? 65.351 40.773 33.363 1.00 12.02 123 GLY A CA 1
ATOM 1465 C C . GLY C 2 123 ? 64.363 41.930 33.508 1.00 14.58 123 GLY A C 1
ATOM 1466 O O . GLY C 2 123 ? 63.583 42.225 32.607 1.00 11.14 123 GLY A O 1
ATOM 1467 N N . ASP C 2 124 ? 64.386 42.603 34.652 1.00 13.11 124 ASP A N 1
ATOM 1468 C CA . ASP C 2 124 ? 63.490 43.730 34.863 1.00 14.75 124 ASP A CA 1
ATOM 1469 C C . ASP C 2 124 ? 64.039 44.921 34.045 1.00 13.73 124 ASP A C 1
ATOM 1470 O O . ASP C 2 124 ? 63.284 45.798 33.588 1.00 13.21 124 ASP A O 1
ATOM 1475 N N . SER C 2 125 ? 65.359 44.958 33.865 1.00 10.87 125 SER A N 1
ATOM 1476 C CA . SER C 2 125 ? 65.967 46.004 33.038 1.00 12.41 125 SER A CA 1
ATOM 1477 C C . SER C 2 125 ? 65.564 45.818 31.575 1.00 10.62 125 SER A C 1
ATOM 1478 O O . SER C 2 125 ? 65.253 46.792 30.894 1.00 11.62 125 SER A O 1
ATOM 1481 N N . LEU C 2 126 ? 65.594 44.577 31.081 1.00 11.89 126 LEU A N 1
ATOM 1482 C CA . LEU C 2 126 ? 65.184 44.287 29.709 1.00 11.68 126 LEU A CA 1
ATOM 1483 C C . LEU C 2 126 ? 63.704 44.616 29.558 1.00 13.60 126 LEU A C 1
ATOM 1484 O O . LEU C 2 126 ? 63.312 45.165 28.526 1.00 11.29 126 LEU A O 1
ATOM 1489 N N . GLY C 2 127 ? 62.899 44.299 30.572 1.00 11.12 127 GLY A N 1
ATOM 1490 C CA . GLY C 2 127 ? 61.486 44.643 30.537 1.00 15.00 127 GLY A CA 1
ATOM 1491 C C . GLY C 2 127 ? 61.326 46.161 30.376 1.00 12.90 127 GLY A C 1
ATOM 1492 O O . GLY C 2 127 ? 60.502 46.610 29.544 1.00 12.54 127 GLY A O 1
ATOM 1493 N N . GLY C 2 128 ? 62.106 46.951 31.140 1.00 13.06 128 GLY A N 1
ATOM 1494 C CA . GLY C 2 128 ? 62.093 48.420 31.053 1.00 10.02 128 GLY A CA 1
ATOM 1495 C C . GLY C 2 128 ? 62.412 48.914 29.638 1.00 12.66 128 GLY A C 1
ATOM 1496 O O . GLY C 2 128 ? 61.721 49.753 29.017 1.00 13.06 128 GLY A O 1
ATOM 1497 N N . THR C 2 129 ? 63.473 48.359 29.082 1.00 10.53 129 THR A N 1
ATOM 1498 C CA . THR C 2 129 ? 63.939 48.677 27.734 1.00 12.09 129 THR A CA 1
ATOM 1499 C C . THR C 2 129 ? 62.865 48.387 26.699 1.00 11.96 129 THR A C 1
ATOM 1500 O O . THR C 2 129 ? 62.613 49.196 25.803 1.00 12.49 129 THR A O 1
ATOM 1504 N N . MET C 2 130 ? 62.208 47.240 26.847 1.00 13.53 130 MET A N 1
ATOM 1505 C CA . MET C 2 130 ? 61.153 46.831 25.935 1.00 12.69 130 MET A CA 1
ATOM 1506 C C . MET C 2 130 ? 59.928 47.742 25.964 1.00 12.10 130 MET A C 1
ATOM 1507 O O . MET C 2 130 ? 59.294 47.958 24.928 1.00 13.22 130 MET A O 1
ATOM 1512 N N . ARG C 2 131 ? 59.575 48.264 27.144 1.00 11.84 131 ARG A N 1
ATOM 1513 C CA . ARG C 2 131 ? 58.410 49.139 27.248 1.00 13.09 131 ARG A CA 1
ATOM 1514 C C . ARG C 2 131 ? 58.702 50.422 26.461 1.00 13.33 131 ARG A C 1
ATOM 1515 O O . ARG C 2 131 ? 57.843 50.926 25.743 1.00 13.73 131 ARG A O 1
ATOM 1523 N N . ASN C 2 132 ? 59.937 50.917 26.539 1.00 11.18 132 ASN A N 1
ATOM 1524 C CA . ASN C 2 132 ? 60.337 52.138 25.817 1.00 14.15 132 ASN A CA 1
ATOM 1525 C C . ASN C 2 132 ? 60.407 51.857 24.328 1.00 16.06 132 ASN A C 1
ATOM 1526 O O . ASN C 2 132 ? 60.066 52.707 23.532 1.00 14.78 132 ASN A O 1
ATOM 1531 N N . ILE C 2 133 ? 60.845 50.659 23.956 1.00 15.97 133 ILE A N 1
ATOM 1532 C CA . ILE C 2 133 ? 60.914 50.280 22.539 1.00 16.46 133 ILE A CA 1
ATOM 1533 C C . ILE C 2 133 ? 59.512 50.253 21.942 1.00 12.34 133 ILE A C 1
ATOM 1534 O O . ILE C 2 133 ? 59.290 50.774 20.847 1.00 14.68 133 ILE A O 1
ATOM 1539 N N . ALA C 2 134 ? 58.564 49.681 22.667 1.00 15.69 134 ALA A N 1
ATOM 1540 C CA . ALA C 2 134 ? 57.162 49.628 22.232 1.00 14.61 134 ALA A CA 1
ATOM 1541 C C . ALA C 2 134 ? 56.632 51.052 21.959 1.00 16.57 134 ALA A C 1
ATOM 1542 O O . ALA C 2 134 ? 55.923 51.278 20.953 1.00 16.71 134 ALA A O 1
ATOM 1544 N N . GLY C 2 135 ? 56.964 52.008 22.830 1.00 10.58 135 GLY A N 1
ATOM 1545 C CA . GLY C 2 135 ? 56.550 53.394 22.630 1.00 10.50 135 GLY A CA 1
ATOM 1546 C C . GLY C 2 135 ? 57.126 53.996 21.335 1.00 14.60 135 GLY A C 1
ATOM 1547 O O . GLY C 2 135 ? 56.396 54.593 20.525 1.00 13.69 135 GLY A O 1
ATOM 1548 N N . ALA C 2 136 ? 58.433 53.828 21.117 1.00 13.73 136 ALA A N 1
ATOM 1549 C CA . ALA C 2 136 ? 59.134 54.346 19.946 1.00 13.08 136 ALA A CA 1
ATOM 1550 C C . ALA C 2 136 ? 58.542 53.775 18.678 1.00 16.93 136 ALA A C 1
ATOM 1551 O O . ALA C 2 136 ? 58.345 54.491 17.697 1.00 18.15 136 ALA A O 1
ATOM 1553 N N . LEU C 2 137 ? 58.291 52.467 18.689 1.00 16.45 137 LEU A N 1
ATOM 1554 C CA . LEU C 2 137 ? 57.731 51.824 17.506 1.00 23.17 137 LEU A CA 1
ATOM 1555 C C . LEU C 2 137 ? 56.341 52.386 17.163 1.00 20.19 137 LEU A C 1
ATOM 1556 O O . LEU C 2 137 ? 56.022 52.520 15.978 1.00 16.47 137 LEU A O 1
ATOM 1561 N N . ALA C 2 138 ? 55.538 52.719 18.191 1.00 18.70 138 ALA A N 1
ATOM 1562 C CA . ALA C 2 138 ? 54.201 53.317 18.002 1.00 21.21 138 ALA A CA 1
ATOM 1563 C C . ALA C 2 138 ? 54.363 54.699 17.353 1.00 20.50 138 ALA A C 1
ATOM 1564 O O . ALA C 2 138 ? 53.679 55.033 16.383 1.00 21.72 138 ALA A O 1
ATOM 1566 N N . GLN C 2 139 ? 55.268 55.508 17.884 1.00 18.91 139 GLN A N 1
ATOM 1567 C CA . GLN C 2 139 ? 55.560 56.795 17.268 1.00 21.45 139 GLN A CA 1
ATOM 1568 C C . GLN C 2 139 ? 55.971 56.604 15.769 1.00 17.94 139 GLN A C 1
ATOM 1569 O O . GLN C 2 139 ? 55.528 57.350 14.893 1.00 17.81 139 GLN A O 1
ATOM 1575 N N . GLN C 2 140 ? 56.828 55.631 15.480 1.00 15.35 140 GLN A N 1
ATOM 1576 C CA . GLN C 2 140 ? 57.261 55.388 14.109 1.00 16.66 140 GLN A CA 1
ATOM 1577 C C . GLN C 2 140 ? 56.128 55.013 13.174 1.00 12.42 140 GLN A C 1
ATOM 1578 O O . GLN C 2 140 ? 56.103 55.394 12.025 1.00 15.00 140 GLN A O 1
ATOM 1584 N N . LYS C 2 141 ? 55.174 54.272 13.699 1.00 14.73 141 LYS A N 1
ATOM 1585 C CA . LYS C 2 141 ? 54.012 53.832 12.937 1.00 16.59 141 LYS A CA 1
ATOM 1586 C C . LYS C 2 141 ? 53.151 55.037 12.555 1.00 19.22 141 LYS A C 1
ATOM 1587 O O . LYS C 2 141 ? 52.637 55.113 11.444 1.00 16.91 141 LYS A O 1
ATOM 1593 N N . LEU C 2 142 ? 52.968 55.966 13.493 1.00 15.27 142 LEU A N 1
ATOM 1594 C CA . LEU C 2 142 ? 52.188 57.134 13.195 1.00 16.14 142 LEU A CA 1
ATOM 1595 C C . LEU C 2 142 ? 52.942 57.985 12.158 1.00 17.27 142 LEU A C 1
ATOM 1596 O O . LEU C 2 142 ? 52.339 58.505 11.232 1.00 17.31 142 LEU A O 1
ATOM 1601 N N . THR C 2 143 ? 54.253 58.139 12.314 1.00 13.06 143 THR A N 1
ATOM 1602 C CA . THR C 2 143 ? 55.024 58.956 11.360 1.00 17.97 143 THR A CA 1
ATOM 1603 C C . THR C 2 143 ? 54.967 58.353 9.953 1.00 15.14 143 THR A C 1
ATOM 1604 O O . THR C 2 143 ? 54.842 59.073 8.953 1.00 14.33 143 THR A O 1
ATOM 1608 N N . ARG C 2 144 ? 55.070 57.031 9.877 1.00 13.12 144 ARG A N 1
ATOM 1609 C CA . ARG C 2 144 ? 54.972 56.354 8.606 1.00 12.39 144 ARG A CA 1
ATOM 1610 C C . ARG C 2 144 ? 53.645 56.704 7.913 1.00 14.44 144 ARG A C 1
ATOM 1611 O O . ARG C 2 144 ? 53.600 56.929 6.687 1.00 14.63 144 ARG A O 1
ATOM 1619 N N . ALA C 2 145 ? 52.556 56.712 8.698 1.00 13.91 145 ALA A N 1
ATOM 1620 C CA . ALA C 2 145 ? 51.204 57.024 8.215 1.00 13.42 145 ALA A CA 1
ATOM 1621 C C . ALA C 2 145 ? 51.114 58.497 7.728 1.00 17.91 145 ALA A C 1
ATOM 1622 O O . ALA C 2 145 ? 50.448 58.836 6.717 1.00 15.90 145 ALA A O 1
ATOM 1624 N N . ILE C 2 146 ? 51.778 59.378 8.450 1.00 15.10 146 ILE A N 1
ATOM 1625 C CA . ILE C 2 146 ? 51.792 60.793 8.106 1.00 17.61 146 ILE A CA 1
ATOM 1626 C C . ILE C 2 146 ? 52.624 61.008 6.824 1.00 17.29 146 ILE A C 1
ATOM 1627 O O . ILE C 2 146 ? 52.141 61.657 5.900 1.00 14.65 146 ILE A O 1
ATOM 1632 N N . ILE C 2 147 ? 53.844 60.462 6.741 1.00 12.95 147 ILE A N 1
ATOM 1633 C CA . ILE C 2 147 ? 54.624 60.665 5.532 1.00 16.22 147 ILE A CA 1
ATOM 1634 C C . ILE C 2 147 ? 54.014 59.962 4.321 1.00 16.52 147 ILE A C 1
ATOM 1635 O O . ILE C 2 147 ? 54.054 60.480 3.212 1.00 15.70 147 ILE A O 1
ATOM 1640 N N . SER C 2 148 ? 53.381 58.825 4.525 1.00 14.16 148 SER A N 1
ATOM 1641 C CA . SER C 2 148 ? 52.754 58.170 3.403 1.00 13.62 148 SER A CA 1
ATOM 1642 C C . SER C 2 148 ? 51.602 59.011 2.889 1.00 14.63 148 SER A C 1
ATOM 1643 O O . SER C 2 148 ? 51.419 59.144 1.682 1.00 17.20 148 SER A O 1
ATOM 1647 N N . ALA C 2 149 ? 50.816 59.571 3.812 1.00 14.91 149 ALA A N 1
ATOM 1648 C CA . ALA C 2 149 ? 49.703 60.454 3.484 1.00 15.74 149 ALA A CA 1
ATOM 1649 C C . ALA C 2 149 ? 50.209 61.625 2.624 1.00 17.38 149 ALA A C 1
ATOM 1650 O O . ALA C 2 149 ? 49.592 61.969 1.637 1.00 17.77 149 ALA A O 1
ATOM 1652 N N . LEU C 2 150 ? 51.318 62.248 3.016 1.00 16.32 150 LEU A N 1
ATOM 1653 C CA . LEU C 2 150 ? 51.907 63.394 2.267 1.00 18.87 150 LEU A CA 1
ATOM 1654 C C . LEU C 2 150 ? 52.398 62.908 0.896 1.00 18.48 150 LEU A C 1
ATOM 1655 O O . LEU C 2 150 ? 52.145 63.570 -0.113 1.00 15.15 150 LEU A O 1
ATOM 1660 N N . ASP C 2 151 ? 53.059 61.738 0.880 1.00 13.71 151 ASP A N 1
ATOM 1661 C CA . ASP C 2 151 ? 53.580 61.168 -0.358 1.00 15.69 151 ASP A CA 1
ATOM 1662 C C . ASP C 2 151 ? 52.459 60.855 -1.351 1.00 15.84 151 ASP A C 1
ATOM 1663 O O . ASP C 2 151 ? 52.526 61.199 -2.554 1.00 15.93 151 ASP A O 1
ATOM 1668 N N . ILE C 2 152 ? 51.422 60.188 -0.868 1.00 15.18 152 ILE A N 1
ATOM 1669 C CA . ILE C 2 152 ? 50.323 59.818 -1.742 1.00 13.35 152 ILE A CA 1
ATOM 1670 C C . ILE C 2 152 ? 49.643 61.071 -2.277 1.00 15.33 152 ILE A C 1
ATOM 1671 O O . ILE C 2 152 ? 49.122 61.042 -3.387 1.00 16.98 152 ILE A O 1
ATOM 1676 N N . ALA C 2 153 ? 49.688 62.175 -1.511 1.00 16.97 153 ALA A N 1
ATOM 1677 C CA . ALA C 2 153 ? 49.079 63.478 -1.919 1.00 17.12 153 ALA A CA 1
ATOM 1678 C C . ALA C 2 153 ? 50.049 64.381 -2.711 1.00 18.72 153 ALA A C 1
ATOM 1679 O O . ALA C 2 153 ? 49.729 65.506 -3.088 1.00 17.60 153 ALA A O 1
ATOM 1681 N N . ASN C 2 154 ? 51.239 63.853 -2.980 1.00 19.99 154 ASN A N 1
ATOM 1682 C CA . ASN C 2 154 ? 52.264 64.600 -3.702 1.00 24.10 154 ASN A CA 1
ATOM 1683 C C . ASN C 2 154 ? 52.609 65.931 -3.001 1.00 25.86 154 ASN A C 1
ATOM 1684 O O . ASN C 2 154 ? 52.723 66.981 -3.638 1.00 22.94 154 ASN A O 1
ATOM 1689 N N . ILE C 2 155 ? 52.804 65.870 -1.688 1.00 19.64 155 ILE A N 1
ATOM 1690 C CA . ILE C 2 155 ? 53.135 67.051 -0.924 1.00 13.43 155 ILE A CA 1
ATOM 1691 C C . ILE C 2 155 ? 54.520 66.880 -0.319 1.00 15.77 155 ILE A C 1
ATOM 1692 O O . ILE C 2 155 ? 54.757 65.993 0.498 1.00 18.44 155 ILE A O 1
ATOM 1697 N N . PRO C 2 156 ? 55.479 67.723 -0.715 1.00 21.89 156 PRO A N 1
ATOM 1698 C CA . PRO C 2 156 ? 56.792 67.506 -0.078 1.00 25.52 156 PRO A CA 1
ATOM 1699 C C . PRO C 2 156 ? 56.771 67.851 1.404 1.00 20.68 156 PRO A C 1
ATOM 1700 O O . PRO C 2 156 ? 55.830 68.483 1.927 1.00 22.23 156 PRO A O 1
ATOM 1704 N N . TYR C 2 157 ? 57.848 67.468 2.068 1.00 20.90 157 TYR A N 1
ATOM 1705 C CA . TYR C 2 157 ? 57.976 67.749 3.478 1.00 17.97 157 TYR A CA 1
ATOM 1706 C C . TYR C 2 157 ? 59.443 67.763 3.865 1.00 18.18 157 TYR A C 1
ATOM 1707 O O . TYR C 2 157 ? 60.315 67.310 3.093 1.00 20.74 157 TYR A O 1
ATOM 1716 N N . LYS C 2 158 ? 59.725 68.326 5.035 1.00 15.30 158 LYS A N 1
ATOM 1717 C CA . LYS C 2 158 ? 61.082 68.332 5.570 1.00 17.04 158 LYS A CA 1
ATOM 1718 C C . LYS C 2 158 ? 60.999 67.519 6.855 1.00 17.77 158 LYS A C 1
ATOM 1719 O O . LYS C 2 158 ? 59.919 67.333 7.457 1.00 19.52 158 LYS A O 1
ATOM 1725 N N . TRP C 2 159 ? 62.129 67.022 7.287 1.00 16.88 159 TRP A N 1
ATOM 1726 C CA . TRP C 2 159 ? 62.114 66.240 8.483 1.00 22.25 159 TRP A CA 1
ATOM 1727 C C . TRP C 2 159 ? 63.297 66.528 9.409 1.00 17.54 159 TRP A C 1
ATOM 1728 O O . TRP C 2 159 ? 64.349 67.007 8.975 1.00 16.21 159 TRP A O 1
ATOM 1739 N N . LEU C 2 160 ? 63.090 66.220 10.688 1.00 18.98 160 LEU A N 1
ATOM 1740 C CA . LEU C 2 160 ? 64.079 66.435 11.762 1.00 21.79 160 LEU A CA 1
ATOM 1741 C C . LEU C 2 160 ? 64.627 65.094 12.273 1.00 25.12 160 LEU A C 1
ATOM 1742 O O . LEU C 2 160 ? 63.879 64.211 12.730 1.00 23.67 160 LEU A O 1
ATOM 1747 N N . ASP C 2 161 ? 65.934 64.932 12.208 1.00 26.74 161 ASP A N 1
ATOM 1748 C CA . ASP C 2 161 ? 66.569 63.688 12.642 1.00 29.86 161 ASP A CA 1
ATOM 1749 C C . ASP C 2 161 ? 66.624 63.605 14.165 1.00 32.87 161 ASP A C 1
ATOM 1750 O O . ASP C 2 161 ? 67.197 64.464 14.813 1.00 43.40 161 ASP A O 1
ATOM 1755 N N . SER C 2 162 ? 66.022 62.581 14.743 1.00 31.91 162 SER A N 1
ATOM 1756 C CA . SER C 2 162 ? 66.022 62.422 16.190 1.00 33.77 162 SER A CA 1
ATOM 1757 C C . SER C 2 162 ? 67.412 62.043 16.684 1.00 36.72 162 SER A C 1
ATOM 1758 O O . SER C 2 162 ? 67.701 62.149 17.879 1.00 35.34 162 SER A O 1
ATOM 1761 N N . ARG C 2 163 ? 68.259 61.597 15.754 1.00 40.93 163 ARG A N 1
ATOM 1762 C CA . ARG C 2 163 ? 69.617 61.168 16.074 1.00 46.94 163 ARG A CA 1
ATOM 1763 C C . ARG C 2 163 ? 70.559 62.255 16.629 1.00 52.65 163 ARG A C 1
ATOM 1764 O O . ARG C 2 163 ? 71.419 61.946 17.477 1.00 52.11 163 ARG A O 1
ATOM 1772 N N . ASP C 2 164 ? 70.480 63.501 16.156 1.00 55.98 164 ASP A N 1
ATOM 1773 C CA . ASP C 2 164 ? 71.281 64.456 16.885 1.00 58.31 164 ASP A CA 1
ATOM 1774 C C . ASP C 2 164 ? 70.340 65.376 17.572 1.00 54.97 164 ASP A C 1
ATOM 1775 O O . ASP C 2 164 ? 69.423 65.985 16.996 1.00 43.73 164 ASP A O 1
ATOM 1780 N N . LYS C 2 165 ? 70.593 65.385 18.866 1.00 53.43 165 LYS A N 1
ATOM 1781 C CA . LYS C 2 165 ? 69.827 66.073 19.852 1.00 55.83 165 LYS A CA 1
ATOM 1782 C C . LYS C 2 165 ? 69.707 67.558 19.724 1.00 55.88 165 LYS A C 1
ATOM 1783 O O . LYS C 2 165 ? 68.979 68.179 20.500 1.00 58.67 165 LYS A O 1
ATOM 1789 N N . LYS C 2 166 ? 70.387 68.130 18.733 1.00 57.01 166 LYS A N 1
ATOM 1790 C CA . LYS C 2 166 ? 70.311 69.575 18.510 1.00 54.54 166 LYS A CA 1
ATOM 1791 C C . LYS C 2 166 ? 68.864 69.929 18.120 1.00 54.87 166 LYS A C 1
ATOM 1792 O O . LYS C 2 166 ? 68.302 70.945 18.577 1.00 53.05 166 LYS A O 1
ATOM 1798 N N . TYR C 2 167 ? 68.261 69.059 17.300 1.00 51.19 167 TYR A N 1
ATOM 1799 C CA . TYR C 2 167 ? 66.890 69.233 16.846 1.00 49.05 167 TYR A CA 1
ATOM 1800 C C . TYR C 2 167 ? 66.730 70.553 16.122 1.00 51.83 167 TYR A C 1
ATOM 1801 O O . TYR C 2 167 ? 65.862 71.370 16.471 1.00 53.93 167 TYR A O 1
ATOM 1810 N N . THR C 2 168 ? 67.570 70.762 15.115 1.00 48.12 168 THR A N 1
ATOM 1811 C CA . THR C 2 168 ? 67.487 71.993 14.362 1.00 52.13 168 THR A CA 1
ATOM 1812 C C . THR C 2 168 ? 67.756 71.786 12.856 1.00 52.16 168 THR A C 1
ATOM 1813 O O . THR C 2 168 ? 67.340 72.597 12.000 1.00 52.58 168 THR A O 1
ATOM 1817 N N . ASN C 2 169 ? 68.424 70.677 12.521 1.00 49.07 169 ASN A N 1
ATOM 1818 C CA . ASN C 2 169 ? 68.739 70.352 11.140 1.00 40.34 169 ASN A CA 1
ATOM 1819 C C . ASN C 2 169 ? 67.502 69.846 10.411 1.00 32.54 169 ASN A C 1
ATOM 1820 O O . ASN C 2 169 ? 67.324 68.639 10.257 1.00 37.50 169 ASN A O 1
ATOM 1825 N N . TRP C 2 170 ? 66.620 70.739 9.952 1.00 32.97 170 TRP A N 1
ATOM 1826 C CA . TRP C 2 170 ? 65.464 70.277 9.191 1.00 30.94 170 TRP A CA 1
ATOM 1827 C C . TRP C 2 170 ? 65.973 69.954 7.777 1.00 33.22 170 TRP A C 1
ATOM 1828 O O . TRP C 2 170 ? 66.627 70.771 7.114 1.00 31.10 170 TRP A O 1
ATOM 1839 N N . MET C 2 171 ? 65.695 68.732 7.339 1.00 26.47 171 MET A N 1
ATOM 1840 C CA . MET C 2 171 ? 66.126 68.280 6.047 1.00 23.77 171 MET A CA 1
ATOM 1841 C C . MET C 2 171 ? 64.997 67.985 5.091 1.00 26.04 171 MET A C 1
ATOM 1842 O O . MET C 2 171 ? 63.871 67.658 5.496 1.00 27.93 171 MET A O 1
ATOM 1847 N N . ASP C 2 172 ? 65.321 68.107 3.809 1.00 23.54 172 ASP A N 1
ATOM 1848 C CA . ASP C 2 172 ? 64.401 67.787 2.727 1.00 30.63 172 ASP A CA 1
ATOM 1849 C C . ASP C 2 172 ? 64.125 66.275 2.707 1.00 24.71 172 ASP A C 1
ATOM 1850 O O . ASP C 2 172 ? 65.026 65.461 2.921 1.00 21.96 172 ASP A O 1
ATOM 1855 N N . LYS C 2 173 ? 62.876 65.920 2.443 1.00 22.39 173 LYS A N 1
ATOM 1856 C CA . LYS C 2 173 ? 62.498 64.530 2.322 1.00 21.01 173 LYS A CA 1
ATOM 1857 C C . LYS C 2 173 ? 63.454 63.902 1.261 1.00 24.72 173 LYS A C 1
ATOM 1858 O O . LYS C 2 173 ? 63.768 64.550 0.258 1.00 27.53 173 LYS A O 1
ATOM 1864 N N . PRO C 2 174 ? 63.971 62.663 1.488 1.00 27.83 174 PRO A N 1
ATOM 1865 C CA . PRO C 2 174 ? 64.862 62.033 0.485 1.00 24.25 174 PRO A CA 1
ATOM 1866 C C . PRO C 2 174 ? 63.955 61.467 -0.634 1.00 26.30 174 PRO A C 1
ATOM 1867 O O . PRO C 2 174 ? 62.739 61.306 -0.397 1.00 21.59 174 PRO A O 1
ATOM 1871 N N . GLU C 2 175 ? 64.503 61.137 -1.820 1.00 25.44 175 GLU A N 1
ATOM 1872 C CA . GLU C 2 175 ? 63.637 60.618 -2.905 1.00 26.49 175 GLU A CA 1
ATOM 1873 C C . GLU C 2 175 ? 62.810 59.396 -2.483 1.00 25.60 175 GLU A C 1
ATOM 1874 O O . GLU C 2 175 ? 61.620 59.281 -2.819 1.00 24.69 175 GLU A O 1
ATOM 1880 N N . ASP C 2 176 ? 63.451 58.470 -1.768 1.00 30.22 176 ASP A N 1
ATOM 1881 C CA . ASP C 2 176 ? 62.749 57.293 -1.221 1.00 30.85 176 ASP A CA 1
ATOM 1882 C C . ASP C 2 176 ? 62.839 57.494 0.303 1.00 28.04 176 ASP A C 1
ATOM 1883 O O . ASP C 2 176 ? 63.939 57.468 0.898 1.00 26.25 176 ASP A O 1
ATOM 1888 N N . ASP C 2 177 ? 61.701 57.741 0.933 1.00 23.04 177 ASP A N 1
ATOM 1889 C CA . ASP C 2 177 ? 61.727 57.930 2.362 1.00 20.93 177 ASP A CA 1
ATOM 1890 C C . ASP C 2 177 ? 61.445 56.586 3.100 1.00 17.98 177 ASP A C 1
ATOM 1891 O O . ASP C 2 177 ? 60.981 56.569 4.254 1.00 21.12 177 ASP A O 1
ATOM 1896 N N . TYR C 2 178 ? 61.751 55.461 2.432 1.00 15.90 178 TYR A N 1
ATOM 1897 C CA . TYR C 2 178 ? 61.596 54.141 3.061 1.00 18.53 178 TYR A CA 1
ATOM 1898 C C . TYR C 2 178 ? 62.251 54.186 4.456 1.00 18.61 178 TYR A C 1
ATOM 1899 O O . TYR C 2 178 ? 63.419 54.541 4.601 1.00 18.10 178 TYR A O 1
ATOM 1908 N N . GLU C 2 179 ? 61.475 53.838 5.469 1.00 18.70 179 GLU A N 1
ATOM 1909 C CA . GLU C 2 179 ? 61.909 53.836 6.839 1.00 21.63 179 GLU A CA 1
ATOM 1910 C C . GLU C 2 179 ? 62.438 55.141 7.429 1.00 24.58 179 GLU A C 1
ATOM 1911 O O . GLU C 2 179 ? 63.189 55.124 8.442 1.00 24.52 179 GLU A O 1
ATOM 1917 N N . LEU C 2 180 ? 62.027 56.270 6.827 1.00 21.35 180 LEU A N 1
ATOM 1918 C CA . LEU C 2 180 ? 62.451 57.590 7.334 1.00 21.81 180 LEU A CA 1
ATOM 1919 C C . LEU C 2 180 ? 61.886 57.759 8.763 1.00 19.98 180 LEU A C 1
ATOM 1920 O O . LEU C 2 180 ? 62.507 58.409 9.623 1.00 20.04 180 LEU A O 1
ATOM 1925 N N . GLU C 2 181 ? 60.717 57.142 8.989 1.00 17.53 181 GLU A N 1
ATOM 1926 C CA . GLU C 2 181 ? 60.019 57.195 10.275 1.00 19.88 181 GLU A CA 1
ATOM 1927 C C . GLU C 2 181 ? 60.845 56.689 11.485 1.00 24.84 181 GLU A C 1
ATOM 1928 O O . GLU C 2 181 ? 60.584 57.061 12.650 1.00 22.64 181 GLU A O 1
ATOM 1934 N N . THR C 2 182 ? 61.830 55.843 11.201 1.00 20.63 182 THR A N 1
ATOM 1935 C CA . THR C 2 182 ? 62.677 55.311 12.231 1.00 22.08 182 THR A CA 1
ATOM 1936 C C . THR C 2 182 ? 63.474 56.370 12.944 1.00 24.20 182 THR A C 1
ATOM 1937 O O . THR C 2 182 ? 63.853 56.174 14.094 1.00 29.11 182 THR A O 1
ATOM 1941 N N . PHE C 2 183 ? 63.735 57.491 12.280 1.00 26.48 183 PHE A N 1
ATOM 1942 C CA . PHE C 2 183 ? 64.516 58.548 12.911 1.00 28.81 183 PHE A CA 1
ATOM 1943 C C . PHE C 2 183 ? 63.967 59.940 12.825 1.00 24.18 183 PHE A C 1
ATOM 1944 O O . PHE C 2 183 ? 64.718 60.886 12.933 1.00 30.46 183 PHE A O 1
ATOM 1952 N N . ALA C 2 184 ? 62.667 60.068 12.631 1.00 21.81 184 ALA A N 1
ATOM 1953 C CA . ALA C 2 184 ? 62.061 61.377 12.545 1.00 21.55 184 ALA A CA 1
ATOM 1954 C C . ALA C 2 184 ? 61.480 61.826 13.885 1.00 21.30 184 ALA A C 1
ATOM 1955 O O . ALA C 2 184 ? 60.600 61.173 14.451 1.00 22.68 184 ALA A O 1
ATOM 1957 N N . LYS C 2 185 ? 61.993 62.946 14.379 1.00 24.21 185 LYS A N 1
ATOM 1958 C CA . LYS C 2 185 ? 61.518 63.584 15.609 1.00 26.25 185 LYS A CA 1
ATOM 1959 C C . LYS C 2 185 ? 60.392 64.584 15.239 1.00 24.64 185 LYS A C 1
ATOM 1960 O O . LYS C 2 185 ? 59.569 64.945 16.085 1.00 23.06 185 LYS A O 1
ATOM 1966 N N . GLY C 2 186 ? 60.355 65.012 13.974 1.00 20.20 186 GLY A N 1
ATOM 1967 C CA . GLY C 2 186 ? 59.333 65.928 13.512 1.00 15.90 186 GLY A CA 1
ATOM 1968 C C . GLY C 2 186 ? 59.201 65.869 11.996 1.00 19.12 186 GLY A C 1
ATOM 1969 O O . GLY C 2 186 ? 60.091 65.341 11.299 1.00 19.46 186 GLY A O 1
ATOM 1970 N N . ILE C 2 187 ? 58.112 66.413 11.475 1.00 16.02 187 ILE A N 1
ATOM 1971 C CA . ILE C 2 187 ? 57.824 66.416 10.018 1.00 14.60 187 ILE A CA 1
ATOM 1972 C C . ILE C 2 187 ? 57.199 67.771 9.782 1.00 17.18 187 ILE A C 1
ATOM 1973 O O . ILE C 2 187 ? 56.359 68.215 10.582 1.00 17.32 187 ILE A O 1
ATOM 1978 N N . SER C 2 188 ? 57.570 68.420 8.683 1.00 16.84 188 SER A N 1
ATOM 1979 C CA . SER C 2 188 ? 57.025 69.739 8.379 1.00 16.57 188 SER A CA 1
ATOM 1980 C C . SER C 2 188 ? 56.515 69.833 6.956 1.00 17.41 188 SER A C 1
ATOM 1981 O O . SER C 2 188 ? 57.161 69.330 6.051 1.00 18.72 188 SER A O 1
ATOM 1984 N N . TRP C 2 189 ? 55.381 70.483 6.738 1.00 16.14 189 TRP A N 1
ATOM 1985 C CA . TRP C 2 189 ? 54.840 70.600 5.378 1.00 18.32 189 TRP A CA 1
ATOM 1986 C C . TRP C 2 189 ? 54.056 71.915 5.197 1.00 20.35 189 TRP A C 1
ATOM 1987 O O . TRP C 2 189 ? 53.860 72.691 6.155 1.00 20.89 189 TRP A O 1
ATOM 1998 N N . THR C 2 190 ? 53.621 72.157 3.957 1.00 24.05 190 THR A N 1
ATOM 1999 C CA . THR C 2 190 ? 52.798 73.323 3.605 1.00 29.64 190 THR A CA 1
ATOM 2000 C C . THR C 2 190 ? 51.611 72.806 2.762 1.00 28.41 190 THR A C 1
ATOM 2001 O O . THR C 2 190 ? 51.808 72.083 1.798 1.00 28.82 190 THR A O 1
ATOM 2005 N N . ILE C 2 191 ? 50.392 73.153 3.166 1.00 30.68 191 ILE A N 1
ATOM 2006 C CA . ILE C 2 191 ? 49.192 72.713 2.503 1.00 26.05 191 ILE A CA 1
ATOM 2007 C C . ILE C 2 191 ? 48.290 73.935 2.473 1.00 31.87 191 ILE A C 1
ATOM 2008 O O . ILE C 2 191 ? 48.065 74.605 3.484 1.00 38.55 191 ILE A O 1
ATOM 2013 N N . ASN C 2 192 ? 47.861 74.251 1.259 1.00 34.70 192 ASN A N 1
ATOM 2014 C CA . ASN C 2 192 ? 47.013 75.390 0.941 1.00 37.32 192 ASN A CA 1
ATOM 2015 C C . ASN C 2 192 ? 47.544 76.722 1.537 1.00 31.62 192 ASN A C 1
ATOM 2016 O O . ASN C 2 192 ? 46.811 77.564 2.043 1.00 36.18 192 ASN A O 1
ATOM 2021 N N . GLY C 2 193 ? 48.855 76.899 1.427 1.00 31.23 193 GLY A N 1
ATOM 2022 C CA . GLY C 2 193 ? 49.484 78.114 1.928 1.00 35.80 193 GLY A CA 1
ATOM 2023 C C . GLY C 2 193 ? 49.904 78.085 3.394 1.00 39.99 193 GLY A C 1
ATOM 2024 O O . GLY C 2 193 ? 50.809 78.829 3.813 1.00 44.48 193 GLY A O 1
ATOM 2025 N N . LYS C 2 194 ? 49.253 77.224 4.178 1.00 36.93 194 LYS A N 1
ATOM 2026 C CA . LYS C 2 194 ? 49.560 77.074 5.603 1.00 32.08 194 LYS A CA 1
ATOM 2027 C C . LYS C 2 194 ? 50.791 76.200 5.842 1.00 32.79 194 LYS A C 1
ATOM 2028 O O . LYS C 2 194 ? 50.912 75.117 5.232 1.00 29.39 194 LYS A O 1
ATOM 2034 N N . HIS C 2 195 ? 51.689 76.653 6.723 1.00 29.74 195 HIS A N 1
ATOM 2035 C CA . HIS C 2 195 ? 52.900 75.896 7.079 1.00 31.23 195 HIS A CA 1
ATOM 2036 C C . HIS C 2 195 ? 52.617 75.163 8.374 1.00 29.90 195 HIS A C 1
ATOM 2037 O O . HIS C 2 195 ? 52.122 75.764 9.328 1.00 26.16 195 HIS A O 1
ATOM 2044 N N . ARG C 2 196 ? 52.908 73.864 8.394 1.00 26.27 196 ARG A N 1
ATOM 2045 C CA . ARG C 2 196 ? 52.602 73.030 9.561 1.00 24.79 196 ARG A CA 1
ATOM 2046 C C . ARG C 2 196 ? 53.817 72.226 10.006 1.00 25.63 196 ARG A C 1
ATOM 2047 O O . ARG C 2 196 ? 54.545 71.687 9.178 1.00 24.72 196 ARG A O 1
ATOM 2055 N N . THR C 2 197 ? 54.057 72.177 11.316 1.00 24.81 197 THR A N 1
ATOM 2056 C CA . THR C 2 197 ? 55.169 71.407 11.855 1.00 22.45 197 THR A CA 1
ATOM 2057 C C . THR C 2 197 ? 54.707 70.456 12.988 1.00 22.36 197 THR A C 1
ATOM 2058 O O . THR C 2 197 ? 54.136 70.846 14.028 1.00 18.66 197 THR A O 1
ATOM 2062 N N . LEU C 2 198 ? 54.930 69.183 12.744 1.00 19.37 198 LEU A N 1
ATOM 2063 C CA . LEU C 2 198 ? 54.581 68.151 13.721 1.00 22.93 198 LEU A CA 1
ATOM 2064 C C . LEU C 2 198 ? 55.839 67.750 14.498 1.00 20.18 198 LEU A C 1
ATOM 2065 O O . LEU C 2 198 ? 56.865 67.446 13.907 1.00 18.03 198 LEU A O 1
ATOM 2070 N N . MET C 2 199 ? 55.753 67.735 15.826 1.00 20.81 199 MET A N 1
ATOM 2071 C CA . MET C 2 199 ? 56.896 67.367 16.660 1.00 19.74 199 MET A CA 1
ATOM 2072 C C . MET C 2 199 ? 56.418 66.348 17.719 1.00 23.45 199 MET A C 1
ATOM 2073 O O . MET C 2 199 ? 55.278 66.413 18.173 1.00 19.58 199 MET A O 1
ATOM 2078 N N . TYR C 2 200 ? 57.296 65.437 18.142 1.00 19.72 200 TYR A N 1
ATOM 2079 C CA . TYR C 2 200 ? 56.923 64.447 19.147 1.00 14.98 200 TYR A CA 1
ATOM 2080 C C . TYR C 2 200 ? 57.612 64.740 20.447 1.00 17.44 200 TYR A C 1
ATOM 2081 O O . TYR C 2 200 ? 58.723 65.245 20.454 1.00 17.32 200 TYR A O 1
ATOM 2090 N N . ASN C 2 201 ? 56.928 64.441 21.552 1.00 18.06 201 ASN A N 1
ATOM 2091 C CA . ASN C 2 201 ? 57.489 64.594 22.896 1.00 19.30 201 ASN A CA 1
ATOM 2092 C C . ASN C 2 201 ? 58.176 65.906 23.190 1.00 18.78 201 ASN A C 1
ATOM 2093 O O . ASN C 2 201 ? 59.380 65.985 23.458 1.00 20.62 201 ASN A O 1
ATOM 2098 N N . ILE C 2 202 ? 57.357 66.933 23.174 1.00 17.36 202 ILE A N 1
ATOM 2099 C CA . ILE C 2 202 ? 57.801 68.277 23.390 1.00 21.30 202 ILE A CA 1
ATOM 2100 C C . ILE C 2 202 ? 57.262 68.768 24.729 1.00 21.47 202 ILE A C 1
ATOM 2101 O O . ILE C 2 202 ? 56.108 68.477 25.111 1.00 14.98 202 ILE A O 1
ATOM 2106 N N . THR C 2 203 ? 58.111 69.494 25.460 1.00 17.03 203 THR A N 1
ATOM 2107 C CA . THR C 2 203 ? 57.653 70.083 26.708 1.00 20.49 203 THR A CA 1
ATOM 2108 C C . THR C 2 203 ? 56.839 71.314 26.315 1.00 22.05 203 THR A C 1
ATOM 2109 O O . THR C 2 203 ? 57.315 72.219 25.626 1.00 25.76 203 THR A O 1
ATOM 2113 N N . VAL C 2 204 ? 55.590 71.319 26.735 1.00 18.87 204 VAL A N 1
ATOM 2114 C CA . VAL C 2 204 ? 54.683 72.396 26.378 1.00 22.54 204 VAL A CA 1
ATOM 2115 C C . VAL C 2 204 ? 54.629 73.419 27.514 1.00 23.21 204 VAL A C 1
ATOM 2116 O O . VAL C 2 204 ? 54.172 73.152 28.601 1.00 20.73 204 VAL A O 1
ATOM 2120 N N . SER C 2 205 ? 55.214 74.565 27.222 1.00 33.15 205 SER A N 1
ATOM 2121 C CA . SER C 2 205 ? 55.309 75.746 28.065 1.00 39.35 205 SER A CA 1
ATOM 2122 C C . SER C 2 205 ? 54.173 76.102 29.051 1.00 41.95 205 SER A C 1
ATOM 2123 O O . SER C 2 205 ? 54.416 76.397 30.240 1.00 48.31 205 SER A O 1
ATOM 2126 N N . LEU C 2 206 ? 52.941 76.146 28.547 1.00 34.72 206 LEU A N 1
ATOM 2127 C CA . LEU C 2 206 ? 51.830 76.556 29.404 1.00 33.58 206 LEU A CA 1
ATOM 2128 C C . LEU C 2 206 ? 51.426 75.527 30.430 1.00 33.94 206 LEU A C 1
ATOM 2129 O O . LEU C 2 206 ? 51.124 75.882 31.574 1.00 32.10 206 LEU A O 1
ATOM 2134 N N . VAL C 2 207 ? 51.390 74.252 30.030 1.00 30.22 207 VAL A N 1
ATOM 2135 C CA . VAL C 2 207 ? 51.063 73.172 30.972 1.00 22.59 207 VAL A CA 1
ATOM 2136 C C . VAL C 2 207 ? 52.308 72.740 31.751 1.00 20.06 207 VAL A C 1
ATOM 2137 O O . VAL C 2 207 ? 52.150 72.156 32.808 1.00 22.22 207 VAL A O 1
ATOM 2141 N N . LYS C 2 208 ? 53.519 73.015 31.222 1.00 17.96 208 LYS A N 1
ATOM 2142 C CA . LYS C 2 208 ? 54.816 72.608 31.810 1.00 18.19 208 LYS A CA 1
ATOM 2143 C C . LYS C 2 208 ? 54.861 71.067 31.923 1.00 17.86 208 LYS A C 1
ATOM 2144 O O . LYS C 2 208 ? 55.282 70.497 32.943 1.00 18.61 208 LYS A O 1
ATOM 2150 N N . LYS C 2 209 ? 54.367 70.411 30.879 1.00 13.52 209 LYS A N 1
ATOM 2151 C CA . LYS C 2 209 ? 54.319 68.965 30.789 1.00 15.26 209 LYS A CA 1
ATOM 2152 C C . LYS C 2 209 ? 54.685 68.591 29.369 1.00 19.38 209 LYS A C 1
ATOM 2153 O O . LYS C 2 209 ? 54.545 69.366 28.430 1.00 21.32 209 LYS A O 1
ATOM 2159 N N . ASN C 2 210 ? 55.191 67.389 29.227 1.00 16.03 210 ASN A N 1
ATOM 2160 C CA . ASN C 2 210 ? 55.564 66.852 27.949 1.00 18.51 210 ASN A CA 1
ATOM 2161 C C . ASN C 2 210 ? 54.284 66.394 27.217 1.00 21.36 210 ASN A C 1
ATOM 2162 O O . ASN C 2 210 ? 53.354 65.920 27.867 1.00 22.47 210 ASN A O 1
ATOM 2167 N N . VAL C 2 211 ? 54.220 66.531 25.888 1.00 16.69 211 VAL A N 1
ATOM 2168 C CA . VAL C 2 211 ? 53.057 66.052 25.144 1.00 13.94 211 VAL A CA 1
ATOM 2169 C C . VAL C 2 211 ? 53.609 65.188 24.005 1.00 16.01 211 VAL A C 1
ATOM 2170 O O . VAL C 2 211 ? 54.604 65.548 23.351 1.00 16.14 211 VAL A O 1
ATOM 2174 N N . ASP C 2 212 ? 52.954 64.050 23.780 1.00 12.29 212 ASP A N 1
ATOM 2175 C CA . ASP C 2 212 ? 53.374 63.070 22.763 1.00 14.62 212 ASP A CA 1
ATOM 2176 C C . ASP C 2 212 ? 53.443 63.645 21.324 1.00 15.66 212 ASP A C 1
ATOM 2177 O O . ASP C 2 212 ? 54.407 63.455 20.587 1.00 15.30 212 ASP A O 1
ATOM 2182 N N . ILE C 2 213 ? 52.373 64.327 20.948 1.00 14.93 213 ILE A N 1
ATOM 2183 C CA . ILE C 2 213 ? 52.195 64.880 19.602 1.00 17.60 213 ILE A CA 1
ATOM 2184 C C . ILE C 2 213 ? 51.843 66.376 19.658 1.00 15.92 213 ILE A C 1
ATOM 2185 O O . ILE C 2 213 ? 50.877 66.761 20.325 1.00 13.17 213 ILE A O 1
ATOM 2190 N N . CYS C 2 214 ? 52.626 67.206 18.964 1.00 17.03 214 CYS A N 1
ATOM 2191 C CA . CYS C 2 214 ? 52.369 68.655 18.876 1.00 20.43 214 CYS A CA 1
ATOM 2192 C C . CYS C 2 214 ? 52.380 69.087 17.423 1.00 15.39 214 CYS A C 1
ATOM 2193 O O . CYS C 2 214 ? 53.296 68.743 16.690 1.00 18.91 214 CYS A O 1
ATOM 2196 N N . LEU C 2 215 ? 51.341 69.799 17.008 1.00 20.87 215 LEU A N 1
ATOM 2197 C CA . LEU C 2 215 ? 51.251 70.366 15.648 1.00 18.16 215 LEU A CA 1
ATOM 2198 C C . LEU C 2 215 ? 51.314 71.910 15.824 1.00 18.43 215 LEU A C 1
ATOM 2199 O O . LEU C 2 215 ? 50.515 72.512 16.554 1.00 16.05 215 LEU A O 1
ATOM 2204 N N . PHE C 2 216 ? 52.300 72.513 15.167 1.00 19.06 216 PHE A N 1
ATOM 2205 C CA . PHE C 2 216 ? 52.530 73.937 15.214 1.00 21.41 216 PHE A CA 1
ATOM 2206 C C . PHE C 2 216 ? 52.076 74.616 13.961 1.00 24.20 216 PHE A C 1
ATOM 2207 O O . PHE C 2 216 ? 52.226 74.078 12.874 1.00 21.20 216 PHE A O 1
ATOM 2215 N N . ASN C 2 217 ? 51.521 75.806 14.130 1.00 26.01 217 ASN A N 1
ATOM 2216 C CA . ASN C 2 217 ? 51.101 76.621 13.015 1.00 37.04 217 ASN A CA 1
ATOM 2217 C C . ASN C 2 217 ? 52.398 77.404 12.836 1.00 36.97 217 ASN A C 1
ATOM 2218 O O . ASN C 2 217 ? 52.542 78.489 13.373 1.00 49.11 217 ASN A O 1
ATOM 2223 N N . CYS C 2 218 ? 53.359 76.825 12.127 1.00 39.51 218 CYS A N 1
ATOM 2224 C CA . CYS C 2 218 ? 54.677 77.435 11.958 1.00 45.69 218 CYS A CA 1
ATOM 2225 C C . CYS C 2 218 ? 55.606 76.605 11.060 1.00 45.11 218 CYS A C 1
ATOM 2226 O O . CYS C 2 218 ? 55.779 75.408 11.250 1.00 43.13 218 CYS A O 1
ATOM 2229 N N . GLU C 2 219 ? 56.207 77.242 10.076 1.00 51.89 219 GLU A N 1
ATOM 2230 C CA . GLU C 2 219 ? 57.124 76.533 9.207 1.00 59.34 219 GLU A CA 1
ATOM 2231 C C . GLU C 2 219 ? 58.234 76.161 10.165 1.00 62.31 219 GLU A C 1
ATOM 2232 O O . GLU C 2 219 ? 58.380 76.793 11.213 1.00 61.09 219 GLU A O 1
ATOM 2238 N N . PRO C 2 220 ? 59.042 75.143 9.819 1.00 68.48 220 PRO A N 1
ATOM 2239 C CA . PRO C 2 220 ? 60.145 74.697 10.681 1.00 71.10 220 PRO A CA 1
ATOM 2240 C C . PRO C 2 220 ? 60.886 75.864 11.362 1.00 75.71 220 PRO A C 1
ATOM 2241 O O . PRO C 2 220 ? 61.613 76.611 10.656 1.00 78.13 220 PRO A O 1
ATOM 2245 N N . GLN C 2 230 ? 57.866 78.537 23.642 1.00 79.83 230 GLN A N 1
ATOM 2246 C CA . GLN C 2 230 ? 56.537 79.123 24.025 1.00 78.81 230 GLN A CA 1
ATOM 2247 C C . GLN C 2 230 ? 55.665 79.481 22.825 1.00 76.59 230 GLN A C 1
ATOM 2248 O O . GLN C 2 230 ? 55.668 78.775 21.805 1.00 80.67 230 GLN A O 1
ATOM 2254 N N . GLN C 2 231 ? 54.942 80.592 22.941 1.00 70.94 231 GLN A N 1
ATOM 2255 C CA . GLN C 2 231 ? 54.025 81.003 21.900 1.00 64.76 231 GLN A CA 1
ATOM 2256 C C . GLN C 2 231 ? 52.983 79.883 21.863 1.00 60.97 231 GLN A C 1
ATOM 2257 O O . GLN C 2 231 ? 52.920 79.089 20.899 1.00 53.96 231 GLN A O 1
ATOM 2263 N N . PRO C 2 232 ? 52.188 79.776 22.951 1.00 56.40 232 PRO A N 1
ATOM 2264 C CA . PRO C 2 232 ? 51.114 78.791 23.146 1.00 52.18 232 PRO A CA 1
ATOM 2265 C C . PRO C 2 232 ? 50.101 78.871 22.020 1.00 48.54 232 PRO A C 1
ATOM 2266 O O . PRO C 2 232 ? 49.429 77.891 21.707 1.00 45.59 232 PRO A O 1
ATOM 2270 N N . GLU C 2 233 ? 49.986 80.050 21.416 1.00 43.70 233 GLU A N 1
ATOM 2271 C CA . GLU C 2 233 ? 49.044 80.245 20.312 1.00 44.65 233 GLU A CA 1
ATOM 2272 C C . GLU C 2 233 ? 49.539 79.616 18.982 1.00 42.19 233 GLU A C 1
ATOM 2273 O O . GLU C 2 233 ? 48.786 79.560 17.995 1.00 46.83 233 GLU A O 1
ATOM 2279 N N . LYS C 2 234 ? 50.796 79.153 18.950 1.00 36.23 234 LYS A N 1
ATOM 2280 C CA . LYS C 2 234 ? 51.333 78.521 17.757 1.00 26.38 234 LYS A CA 1
ATOM 2281 C C . LYS C 2 234 ? 50.936 77.051 17.761 1.00 23.30 234 LYS A C 1
ATOM 2282 O O . LYS C 2 234 ? 51.159 76.349 16.806 1.00 22.36 234 LYS A O 1
ATOM 2288 N N . TYR C 2 235 ? 50.275 76.610 18.829 1.00 26.86 235 TYR A N 1
ATOM 2289 C CA . TYR C 2 235 ? 49.829 75.215 18.964 1.00 26.78 235 TYR A CA 1
ATOM 2290 C C . TYR C 2 235 ? 48.441 74.945 18.405 1.00 24.90 235 TYR A C 1
ATOM 2291 O O . TYR C 2 235 ? 47.420 75.315 19.041 1.00 29.42 235 TYR A O 1
ATOM 2300 N N . LEU C 2 236 ? 48.402 74.258 17.256 1.00 20.98 236 LEU A N 1
ATOM 2301 C CA . LEU C 2 236 ? 47.143 73.913 16.599 1.00 14.21 236 LEU A CA 1
ATOM 2302 C C . LEU C 2 236 ? 46.523 72.674 17.198 1.00 15.52 236 LEU A C 1
ATOM 2303 O O . LEU C 2 236 ? 45.307 72.582 17.296 1.00 16.86 236 LEU A O 1
ATOM 2308 N N . LEU C 2 237 ? 47.369 71.723 17.595 1.00 18.34 237 LEU A N 1
ATOM 2309 C CA . LEU C 2 237 ? 46.887 70.453 18.126 1.00 15.60 237 LEU A CA 1
ATOM 2310 C C . LEU C 2 237 ? 47.892 69.869 19.071 1.00 15.61 237 LEU A C 1
ATOM 2311 O O . LEU C 2 237 ? 49.101 70.033 18.886 1.00 14.39 237 LEU A O 1
ATOM 2316 N N . LEU C 2 238 ? 47.356 69.191 20.088 1.00 19.07 238 LEU A N 1
ATOM 2317 C CA . LEU C 2 238 ? 48.116 68.464 21.139 1.00 14.93 238 LEU A CA 1
ATOM 2318 C C . LEU C 2 238 ? 47.426 67.073 21.269 1.00 15.59 238 LEU A C 1
ATOM 2319 O O . LEU C 2 238 ? 46.211 66.960 21.326 1.00 14.95 238 LEU A O 1
ATOM 2324 N N . GLY C 2 239 ? 48.208 66.013 21.285 1.00 16.14 239 GLY A N 1
ATOM 2325 C CA . GLY C 2 239 ? 47.608 64.695 21.365 1.00 16.81 239 GLY A CA 1
ATOM 2326 C C . GLY C 2 239 ? 48.444 63.693 22.145 1.00 19.07 239 GLY A C 1
ATOM 2327 O O . GLY C 2 239 ? 49.689 63.837 22.283 1.00 14.59 239 GLY A O 1
ATOM 2328 N N . GLU C 2 240 ? 47.752 62.677 22.666 1.00 13.48 240 GLU A N 1
ATOM 2329 C CA . GLU C 2 240 ? 48.393 61.609 23.437 1.00 16.61 240 GLU A CA 1
ATOM 2330 C C . GLU C 2 240 ? 48.377 60.371 22.523 1.00 16.55 240 GLU A C 1
ATOM 2331 O O . GLU C 2 240 ? 47.388 60.152 21.824 1.00 16.78 240 GLU A O 1
ATOM 2337 N N . LEU C 2 241 ? 49.486 59.628 22.481 1.00 13.29 241 LEU A N 1
ATOM 2338 C CA . LEU C 2 241 ? 49.632 58.432 21.633 1.00 17.25 241 LEU A CA 1
ATOM 2339 C C . LEU C 2 241 ? 50.051 57.279 22.536 1.00 21.65 241 LEU A C 1
ATOM 2340 O O . LEU C 2 241 ? 51.098 57.375 23.181 1.00 22.42 241 LEU A O 1
ATOM 2345 N N . LYS C 2 242 ? 49.233 56.218 22.620 1.00 18.26 242 LYS A N 1
ATOM 2346 C CA . LYS C 2 242 ? 49.567 55.041 23.450 1.00 16.21 242 LYS A CA 1
ATOM 2347 C C . LYS C 2 242 ? 49.713 53.825 22.546 1.00 15.71 242 LYS A C 1
ATOM 2348 O O . LYS C 2 242 ? 48.735 53.371 21.961 1.00 22.47 242 LYS A O 1
ATOM 2354 N N . GLY C 2 243 ? 50.946 53.341 22.407 1.00 15.00 243 GLY A N 1
ATOM 2355 C CA . GLY C 2 243 ? 51.249 52.206 21.547 1.00 17.62 243 GLY A CA 1
ATOM 2356 C C . GLY C 2 243 ? 51.237 50.867 22.256 1.00 15.74 243 GLY A C 1
ATOM 2357 O O . GLY C 2 243 ? 51.590 49.861 21.649 1.00 13.11 243 GLY A O 1
ATOM 2358 N N . GLY C 2 244 ? 50.850 50.860 23.535 1.00 14.38 244 GLY A N 1
ATOM 2359 C CA . GLY C 2 244 ? 50.811 49.625 24.301 1.00 13.80 244 GLY A CA 1
ATOM 2360 C C . GLY C 2 244 ? 49.815 48.655 23.687 1.00 12.80 244 GLY A C 1
ATOM 2361 O O . GLY C 2 244 ? 48.774 49.088 23.210 1.00 12.95 244 GLY A O 1
ATOM 2362 N N . ILE C 2 245 ? 50.138 47.356 23.676 1.00 12.54 245 ILE A N 1
ATOM 2363 C CA . ILE C 2 245 ? 49.225 46.328 23.137 1.00 14.07 245 ILE A CA 1
ATOM 2364 C C . ILE C 2 245 ? 48.510 45.544 24.248 1.00 15.65 245 ILE A C 1
ATOM 2365 O O . ILE C 2 245 ? 47.656 44.712 23.980 1.00 16.92 245 ILE A O 1
ATOM 2370 N N . ASP C 2 246 ? 48.857 45.809 25.500 1.00 14.39 246 ASP A N 1
ATOM 2371 C CA . ASP C 2 246 ? 48.258 45.080 26.607 1.00 12.63 246 ASP A CA 1
ATOM 2372 C C . ASP C 2 246 ? 46.851 45.576 26.985 1.00 10.82 246 ASP A C 1
ATOM 2373 O O . ASP C 2 246 ? 46.671 46.715 27.410 1.00 12.72 246 ASP A O 1
ATOM 2378 N N . PRO C 2 247 ? 45.822 44.738 26.796 1.00 11.94 247 PRO A N 1
ATOM 2379 C CA . PRO C 2 247 ? 44.502 45.253 27.187 1.00 10.79 247 PRO A CA 1
ATOM 2380 C C . PRO C 2 247 ? 44.416 45.604 28.682 1.00 11.61 247 PRO A C 1
ATOM 2381 O O . PRO C 2 247 ? 43.658 46.491 29.052 1.00 14.84 247 PRO A O 1
ATOM 2385 N N . ALA C 2 248 ? 45.185 44.913 29.536 1.00 11.40 248 ALA A N 1
ATOM 2386 C CA . ALA C 2 248 ? 45.198 45.178 30.994 1.00 14.15 248 ALA A CA 1
ATOM 2387 C C . ALA C 2 248 ? 45.749 46.586 31.366 1.00 12.46 248 ALA A C 1
ATOM 2388 O O . ALA C 2 248 ? 45.568 47.060 32.507 1.00 14.02 248 ALA A O 1
ATOM 2390 N N . GLY C 2 249 ? 46.435 47.214 30.390 1.00 13.48 249 GLY A N 1
ATOM 2391 C CA . GLY C 2 249 ? 47.004 48.547 30.572 1.00 10.82 249 GLY A CA 1
ATOM 2392 C C . GLY C 2 249 ? 46.171 49.569 29.825 1.00 12.46 249 GLY A C 1
ATOM 2393 O O . GLY C 2 249 ? 46.424 50.766 29.972 1.00 13.81 249 GLY A O 1
ATOM 2394 N N . ALA C 2 250 ? 45.183 49.126 29.032 1.00 10.86 250 ALA A N 1
ATOM 2395 C CA . ALA C 2 250 ? 44.339 50.030 28.252 1.00 10.95 250 ALA A CA 1
ATOM 2396 C C . ALA C 2 250 ? 43.681 51.133 29.114 1.00 12.46 250 ALA A C 1
ATOM 2397 O O . ALA C 2 250 ? 43.933 52.327 28.917 1.00 11.53 250 ALA A O 1
ATOM 2399 N N . ASP C 2 251 ? 42.834 50.736 30.071 1.00 12.85 251 ASP A N 1
ATOM 2400 C CA . ASP C 2 251 ? 42.163 51.726 30.908 1.00 11.59 251 ASP A CA 1
ATOM 2401 C C . ASP C 2 251 ? 43.174 52.500 31.779 1.00 10.66 251 ASP A C 1
ATOM 2402 O O . ASP C 2 251 ? 43.011 53.689 32.017 1.00 13.29 251 ASP A O 1
ATOM 2407 N N . GLU C 2 252 ? 44.202 51.810 32.264 1.00 8.82 252 GLU A N 1
ATOM 2408 C CA . GLU C 2 252 ? 45.228 52.441 33.081 1.00 11.12 252 GLU A CA 1
ATOM 2409 C C . G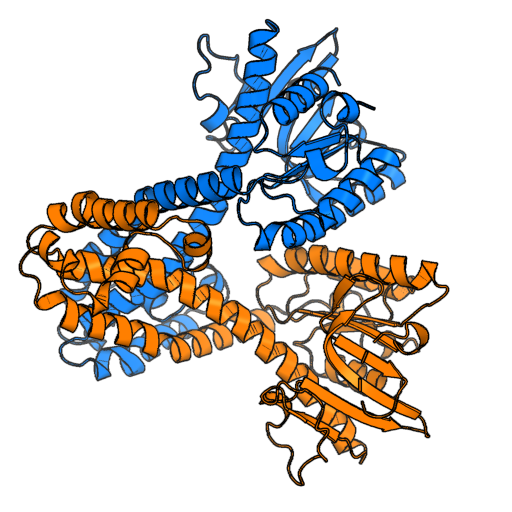LU C 2 252 ? 45.857 53.676 32.371 1.00 13.63 252 GLU A C 1
ATOM 2410 O O . GLU C 2 252 ? 45.848 54.788 32.895 1.00 11.69 252 GLU A O 1
ATOM 2416 N N . HIS C 2 253 ? 46.395 53.467 31.174 1.00 11.42 253 HIS A N 1
ATOM 2417 C CA . HIS C 2 253 ? 47.066 54.525 30.455 1.00 11.90 253 HIS A CA 1
ATOM 2418 C C . HIS C 2 253 ? 46.101 55.534 29.878 1.00 12.42 253 HIS A C 1
ATOM 2419 O O . HIS C 2 253 ? 46.484 56.674 29.623 1.00 12.46 253 HIS A O 1
ATOM 2426 N N . TRP C 2 254 ? 44.837 55.146 29.706 1.00 11.14 254 TRP A N 1
ATOM 2427 C CA . TRP C 2 254 ? 43.843 56.106 29.223 1.00 12.18 254 TRP A CA 1
ATOM 2428 C C . TRP C 2 254 ? 43.491 57.033 30.418 1.00 14.10 254 TRP A C 1
ATOM 2429 O O . TRP C 2 254 ? 43.321 58.250 30.244 1.00 12.75 254 TRP A O 1
ATOM 2440 N N . LYS C 2 255 ? 43.389 56.485 31.632 1.00 13.73 255 LYS A N 1
ATOM 2441 C CA . LYS C 2 255 ? 43.087 57.334 32.811 1.00 14.56 255 LYS A CA 1
ATOM 2442 C C . LYS C 2 255 ? 44.197 58.382 32.931 1.00 10.66 255 LYS A C 1
ATOM 2443 O O . LYS C 2 255 ? 43.946 59.543 33.196 1.00 10.31 255 LYS A O 1
ATOM 2449 N N . THR C 2 256 ? 45.431 57.948 32.726 1.00 13.07 256 THR A N 1
ATOM 2450 C CA . THR C 2 256 ? 46.597 58.837 32.776 1.00 12.50 256 THR A CA 1
ATOM 2451 C C . THR C 2 256 ? 46.481 59.937 31.706 1.00 11.88 256 THR A C 1
ATOM 2452 O O . THR C 2 256 ? 46.570 61.136 32.043 1.00 14.55 256 THR A O 1
ATOM 2456 N N . ALA C 2 257 ? 46.249 59.516 30.442 1.00 11.82 257 ALA A N 1
ATOM 2457 C CA . ALA C 2 257 ? 46.122 60.397 29.278 1.00 13.63 257 ALA A CA 1
ATOM 2458 C C . ALA C 2 257 ? 45.039 61.451 29.456 1.00 14.05 257 ALA A C 1
ATOM 2459 O O . ALA C 2 257 ? 45.161 62.625 29.052 1.00 12.36 257 ALA A O 1
ATOM 2461 N N . ASN C 2 258 ? 43.950 61.005 30.045 1.00 13.53 258 ASN A N 1
ATOM 2462 C CA . ASN C 2 258 ? 42.847 61.890 30.249 1.00 16.85 258 ASN A CA 1
ATOM 2463 C C . ASN C 2 258 ? 43.199 63.060 31.174 1.00 18.60 258 ASN A C 1
ATOM 2464 O O . ASN C 2 258 ? 42.749 64.178 30.933 1.00 17.81 258 ASN A O 1
ATOM 2469 N N . THR C 2 259 ? 43.983 62.815 32.236 1.00 15.60 259 THR A N 1
ATOM 2470 C CA . THR C 2 259 ? 44.410 63.900 33.094 1.00 12.68 259 THR A CA 1
ATOM 2471 C C . THR C 2 259 ? 45.381 64.791 32.308 1.00 14.25 259 THR A C 1
ATOM 2472 O O . THR C 2 259 ? 45.294 66.038 32.408 1.00 13.46 259 THR A O 1
ATOM 2476 N N . ALA C 2 260 ? 46.298 64.182 31.536 1.00 12.81 260 ALA A N 1
ATOM 2477 C CA . ALA C 2 260 ? 47.206 64.968 30.700 1.00 10.86 260 ALA A CA 1
ATOM 2478 C C . ALA C 2 260 ? 46.386 65.911 29.778 1.00 12.80 260 ALA A C 1
ATOM 2479 O O . ALA C 2 260 ? 46.674 67.097 29.691 1.00 15.34 260 ALA A O 1
ATOM 2481 N N . LEU C 2 261 ? 45.363 65.386 29.096 1.00 15.09 261 LEU A N 1
ATOM 2482 C CA . LEU C 2 261 ? 44.561 66.201 28.176 1.00 18.29 261 LEU A CA 1
ATOM 2483 C C . LEU C 2 261 ? 43.752 67.306 28.904 1.00 21.93 261 LEU A C 1
ATOM 2484 O O . LEU C 2 261 ? 43.538 68.414 28.375 1.00 17.69 261 LEU A O 1
ATOM 2489 N N . THR C 2 262 ? 43.306 66.994 30.114 1.00 15.28 262 THR A N 1
ATOM 2490 C CA . THR C 2 262 ? 42.591 67.949 30.931 1.00 18.58 262 THR A CA 1
ATOM 2491 C C . THR C 2 262 ? 43.554 69.090 31.371 1.00 18.83 262 THR A C 1
ATOM 2492 O O . THR C 2 262 ? 43.210 70.271 31.337 1.00 18.77 262 THR A O 1
ATOM 2496 N N . ARG C 2 263 ? 44.758 68.747 31.807 1.00 15.80 263 ARG A N 1
ATOM 2497 C CA . ARG C 2 263 ? 45.689 69.797 32.158 1.00 17.95 263 ARG A CA 1
ATOM 2498 C C . ARG C 2 263 ? 45.860 70.731 30.943 1.00 17.56 263 ARG A C 1
ATOM 2499 O O . ARG C 2 263 ? 45.889 71.940 31.095 1.00 16.87 263 ARG A O 1
ATOM 2507 N N . ILE C 2 264 ? 45.973 70.151 29.745 1.00 17.32 264 ILE A N 1
ATOM 2508 C CA . ILE C 2 264 ? 46.160 70.905 28.497 1.00 19.86 264 ILE A CA 1
ATOM 2509 C C . ILE C 2 264 ? 45.009 71.854 28.219 1.00 15.44 264 ILE A C 1
ATOM 2510 O O . ILE C 2 264 ? 45.215 73.055 28.002 1.00 16.79 264 ILE A O 1
ATOM 2515 N N . ARG C 2 265 ? 43.802 71.305 28.235 1.00 14.78 265 ARG A N 1
ATOM 2516 C CA . ARG C 2 265 ? 42.588 72.078 27.988 1.00 18.99 265 ARG A CA 1
ATOM 2517 C C . ARG C 2 265 ? 42.457 73.188 28.997 1.00 21.06 265 ARG A C 1
ATOM 2518 O O . ARG C 2 265 ? 42.091 74.328 28.662 1.00 19.32 265 ARG A O 1
ATOM 2526 N N . ASN C 2 266 ? 42.712 72.836 30.251 1.00 15.82 266 ASN A N 1
ATOM 2527 C CA . ASN C 2 266 ? 42.615 73.799 31.349 1.00 20.87 266 ASN A CA 1
ATOM 2528 C C . ASN C 2 266 ? 43.576 74.990 31.197 1.00 22.22 266 ASN A C 1
ATOM 2529 O O . ASN C 2 266 ? 43.146 76.147 31.191 1.00 19.15 266 ASN A O 1
ATOM 2534 N N . LYS C 2 267 ? 44.869 74.708 31.087 1.00 19.56 267 LYS A N 1
ATOM 2535 C CA . LYS C 2 267 ? 45.873 75.760 30.914 1.00 21.34 267 LYS A CA 1
ATOM 2536 C C . LYS C 2 267 ? 45.695 76.578 29.661 1.00 17.96 267 LYS A C 1
ATOM 2537 O O . LYS C 2 267 ? 45.830 77.798 29.708 1.00 23.29 267 LYS A O 1
ATOM 2543 N N . PHE C 2 268 ? 45.399 75.946 28.530 1.00 17.08 268 PHE A N 1
ATOM 2544 C CA . PHE C 2 268 ? 45.200 76.726 27.329 1.00 16.73 268 PHE A CA 1
ATOM 2545 C C . PHE C 2 268 ? 43.933 77.600 27.382 1.00 21.37 268 PHE A C 1
ATOM 2546 O O . PHE C 2 268 ? 44.019 78.772 27.046 1.00 23.19 268 PHE A O 1
ATOM 2554 N N . SER C 2 269 ? 42.792 77.077 27.837 1.00 20.17 269 SER A N 1
ATOM 2555 C CA . SER C 2 269 ? 41.552 77.880 27.915 1.00 18.60 269 SER A CA 1
ATOM 2556 C C . SER C 2 269 ? 41.752 79.133 28.755 1.00 21.14 269 SER A C 1
ATOM 2557 O O . SER C 2 269 ? 41.223 80.203 28.461 1.00 22.55 269 SER A O 1
ATOM 2561 N N . GLU C 2 270 ? 42.541 78.982 29.804 1.00 22.21 270 GLU A N 1
ATOM 2562 C CA . GLU C 2 270 ? 42.859 80.080 30.705 1.00 26.89 270 GLU A CA 1
ATOM 2563 C C . GLU C 2 270 ? 43.397 81.223 29.901 1.00 26.74 270 GLU A C 1
ATOM 2564 O O . GLU C 2 270 ? 43.234 82.378 30.250 1.00 26.80 270 GLU A O 1
ATOM 2570 N N . LYS C 2 271 ? 44.126 80.884 28.863 1.00 24.30 271 LYS A N 1
ATOM 2571 C CA . LYS C 2 271 ? 44.723 81.885 28.024 1.00 22.93 271 LYS A CA 1
ATOM 2572 C C . LYS C 2 271 ? 43.829 82.208 26.850 1.00 21.52 271 LYS A C 1
ATOM 2573 O O . LYS C 2 271 ? 44.261 82.911 25.944 1.00 26.69 271 LYS A O 1
ATOM 2579 N N . GLY C 2 272 ? 42.597 81.699 26.844 1.00 21.75 272 GLY A N 1
ATOM 2580 C CA . GLY C 2 272 ? 41.729 81.965 25.708 1.00 24.79 272 GLY A CA 1
ATOM 2581 C C . GLY C 2 272 ? 42.066 81.159 24.449 1.00 28.59 272 GLY A C 1
ATOM 2582 O O . GLY C 2 272 ? 41.622 81.486 23.342 1.00 27.44 272 GLY A O 1
ATOM 2583 N N . LEU C 2 273 ? 42.833 80.080 24.628 1.00 26.96 273 LEU A N 1
ATOM 2584 C CA . LEU C 2 273 ? 43.241 79.230 23.506 1.00 26.36 273 LEU A CA 1
ATOM 2585 C C . LEU C 2 273 ? 42.478 77.899 23.492 1.00 23.91 273 LEU A C 1
ATOM 2586 O O . LEU C 2 273 ? 42.176 77.335 24.536 1.00 22.27 273 LEU A O 1
ATOM 2591 N N . SER C 2 274 ? 42.167 77.418 22.306 1.00 24.63 274 SER A N 1
ATOM 2592 C CA . SER C 2 274 ? 41.461 76.185 22.193 1.00 29.15 274 SER A CA 1
ATOM 2593 C C . SER C 2 274 ? 42.136 75.228 21.158 1.00 25.02 274 SER A C 1
ATOM 2594 O O . SER C 2 274 ? 41.522 74.918 20.134 1.00 24.66 274 SER A O 1
ATOM 2597 N N . PRO C 2 275 ? 43.415 74.771 21.410 1.00 23.50 275 PRO A N 1
ATOM 2598 C CA . PRO C 2 275 ? 44.098 73.849 20.468 1.00 20.39 275 PRO A CA 1
ATOM 2599 C C . PRO C 2 275 ? 43.257 72.575 20.321 1.00 16.09 275 PRO A C 1
ATOM 2600 O O . PRO C 2 275 ? 42.526 72.229 21.241 1.00 17.54 275 PRO A O 1
ATOM 2604 N N . LYS C 2 276 ? 43.333 71.880 19.191 1.00 16.76 276 LYS A N 1
ATOM 2605 C CA . LYS C 2 276 ? 42.566 70.661 19.048 1.00 16.26 276 LYS A CA 1
ATOM 2606 C C . LYS C 2 276 ? 43.275 69.623 19.873 1.00 15.54 276 LYS A C 1
ATOM 2607 O O . LYS C 2 276 ? 44.464 69.781 20.149 1.00 16.23 276 LYS A O 1
ATOM 2613 N N . THR C 2 277 ? 42.553 68.596 20.301 1.00 13.41 277 THR A N 1
ATOM 2614 C CA . THR C 2 277 ? 43.158 67.519 21.058 1.00 14.91 277 THR A CA 1
ATOM 2615 C C . THR C 2 277 ? 42.802 66.158 20.460 1.00 16.71 277 THR A C 1
ATOM 2616 O O . THR C 2 277 ? 41.721 65.952 19.917 1.00 16.44 277 THR A O 1
ATOM 2620 N N . ILE C 2 278 ? 43.738 65.226 20.533 1.00 12.43 278 ILE A N 1
ATOM 2621 C CA . ILE C 2 278 ? 43.477 63.882 20.056 1.00 13.85 278 ILE A CA 1
ATOM 2622 C C . ILE C 2 278 ? 44.067 62.817 20.988 1.00 11.97 278 ILE A C 1
ATOM 2623 O O . ILE C 2 278 ? 44.966 63.076 21.816 1.00 13.18 278 ILE A O 1
ATOM 2628 N N . PHE C 2 279 ? 43.528 61.618 20.836 1.00 16.07 279 PHE A N 1
ATOM 2629 C CA . PHE C 2 279 ? 43.964 60.435 21.572 1.00 14.66 279 PHE A CA 1
ATOM 2630 C C . PHE C 2 279 ? 44.043 59.300 20.576 1.00 15.41 279 PHE A C 1
ATOM 2631 O O . PHE C 2 279 ? 43.059 59.008 19.877 1.00 12.91 279 PHE A O 1
ATOM 2639 N N . ILE C 2 280 ? 45.212 58.678 20.501 1.00 14.10 280 ILE A N 1
ATOM 2640 C CA . ILE C 2 280 ? 45.401 57.543 19.618 1.00 13.13 280 ILE A CA 1
ATOM 2641 C C . ILE C 2 280 ? 45.880 56.417 20.523 1.00 14.83 280 ILE A C 1
ATOM 2642 O O . ILE C 2 280 ? 46.812 56.616 21.303 1.00 12.53 280 ILE A O 1
ATOM 2647 N N . GLY C 2 281 ? 45.240 55.253 20.443 1.00 13.70 281 GLY A N 1
ATOM 2648 C CA . GLY C 2 281 ? 45.687 54.136 21.273 1.00 12.78 281 GLY A CA 1
ATOM 2649 C C . GLY C 2 281 ? 45.619 52.792 20.554 1.00 13.52 281 GLY A C 1
ATOM 2650 O O . GLY C 2 281 ? 44.689 52.587 19.770 1.00 14.33 281 GLY A O 1
ATOM 2651 N N . ALA C 2 282 ? 46.578 51.892 20.801 1.00 11.21 282 ALA A N 1
ATOM 2652 C CA . ALA C 2 282 ? 46.572 50.545 20.200 1.00 11.81 282 ALA A CA 1
ATOM 2653 C C . ALA C 2 282 ? 45.697 49.569 21.010 1.00 15.01 282 ALA A C 1
ATOM 2654 O O . ALA C 2 282 ? 45.117 48.651 20.447 1.00 15.59 282 ALA A O 1
ATOM 2656 N N . ALA C 2 283 ? 45.624 49.762 22.333 1.00 13.99 283 ALA A N 1
ATOM 2657 C CA . ALA C 2 283 ? 44.799 48.927 23.231 1.00 12.82 283 ALA A CA 1
ATOM 2658 C C . ALA C 2 283 ? 43.623 49.787 23.753 1.00 14.19 283 ALA A C 1
ATOM 2659 O O . ALA C 2 283 ? 43.782 50.635 24.646 1.00 12.62 283 ALA A O 1
ATOM 2661 N N . ILE C 2 284 ? 42.451 49.571 23.167 1.00 12.23 284 ILE A N 1
ATOM 2662 C CA . ILE C 2 284 ? 41.257 50.318 23.572 1.00 13.42 284 ILE A CA 1
ATOM 2663 C C . ILE C 2 284 ? 40.177 49.329 23.934 1.00 19.12 284 ILE A C 1
ATOM 2664 O O . ILE C 2 284 ? 39.768 48.466 23.114 1.00 15.48 284 ILE A O 1
ATOM 2669 N N . GLU C 2 285 ? 39.722 49.442 25.180 1.00 17.31 285 GLU A N 1
ATOM 2670 C CA . GLU C 2 285 ? 38.694 48.544 25.717 1.00 16.25 285 GLU A CA 1
ATOM 2671 C C . GLU C 2 285 ? 37.305 49.213 25.703 1.00 16.18 285 GLU A C 1
ATOM 2672 O O . GLU C 2 285 ? 37.190 50.423 25.467 1.00 15.53 285 GLU A O 1
ATOM 2678 N N . HIS C 2 286 ? 36.248 48.446 25.958 1.00 17.23 286 HIS A N 1
ATOM 2679 C CA . HIS C 2 286 ? 34.913 49.025 25.868 1.00 17.10 286 HIS A CA 1
ATOM 2680 C C . HIS C 2 286 ? 34.595 50.261 26.719 1.00 18.84 286 HIS A C 1
ATOM 2681 O O . HIS C 2 286 ? 34.118 51.280 26.188 1.00 17.29 286 HIS A O 1
ATOM 2688 N N . SER C 2 287 ? 34.865 50.176 28.025 1.00 18.64 287 SER A N 1
ATOM 2689 C CA . SER C 2 287 ? 34.590 51.271 28.951 1.00 19.59 287 SER A CA 1
ATOM 2690 C C . SER C 2 287 ? 35.278 52.581 28.545 1.00 16.72 287 SER A C 1
ATOM 2691 O O . SER C 2 287 ? 34.614 53.622 28.421 1.00 19.10 287 SER A O 1
ATOM 2694 N N . MET C 2 288 ? 36.600 52.548 28.322 1.00 17.19 288 MET A N 1
ATOM 2695 C CA . MET C 2 288 ? 37.299 53.765 27.887 1.00 15.76 288 MET A CA 1
ATOM 2696 C C . MET C 2 288 ? 36.817 54.207 26.476 1.00 15.48 288 MET A C 1
ATOM 2697 O O . MET C 2 288 ? 36.799 55.401 26.201 1.00 17.02 288 MET A O 1
ATOM 2702 N N . ALA C 2 289 ? 36.394 53.263 25.612 1.00 14.35 289 ALA A N 1
ATOM 2703 C CA . ALA C 2 289 ? 35.862 53.577 24.269 1.00 14.57 289 ALA A CA 1
ATOM 2704 C C . ALA C 2 289 ? 34.615 54.436 24.435 1.00 12.58 289 ALA A C 1
ATOM 2705 O O . ALA C 2 289 ? 34.410 55.399 23.712 1.00 16.58 289 ALA A O 1
ATOM 2707 N N . GLU C 2 290 ? 33.765 54.087 25.391 1.00 14.75 290 GLU A N 1
ATOM 2708 C CA . GLU C 2 290 ? 32.577 54.895 25.650 1.00 14.75 290 GLU A CA 1
ATOM 2709 C C . GLU C 2 290 ? 32.940 56.314 26.084 1.00 15.76 290 GLU A C 1
ATOM 2710 O O . GLU C 2 290 ? 32.323 57.304 25.635 1.00 16.40 290 GLU A O 1
ATOM 2716 N N . GLU C 2 291 ? 33.936 56.433 26.955 1.00 13.38 291 GLU A N 1
ATOM 2717 C CA . GLU C 2 291 ? 34.353 57.754 27.391 1.00 18.04 291 GLU A CA 1
ATOM 2718 C C . GLU C 2 291 ? 34.994 58.578 26.254 1.00 14.07 291 GLU A C 1
ATOM 2719 O O . GLU C 2 291 ? 34.770 59.808 26.168 1.00 15.50 291 GLU A O 1
ATOM 2725 N N . ILE C 2 292 ? 35.795 57.930 25.399 1.00 14.33 292 ILE A N 1
ATOM 2726 C CA . ILE C 2 292 ? 36.408 58.624 24.257 1.00 16.48 292 ILE A CA 1
ATOM 2727 C C . ILE C 2 292 ? 35.258 59.105 23.326 1.00 14.03 292 ILE A C 1
ATOM 2728 O O . ILE C 2 292 ? 35.218 60.273 22.912 1.00 15.66 292 ILE A O 1
ATOM 2733 N N . TRP C 2 293 ? 34.309 58.204 23.051 1.00 15.32 293 TRP A N 1
ATOM 2734 C CA . TRP C 2 293 ? 33.140 58.506 22.202 1.00 16.85 293 TRP A CA 1
ATOM 2735 C C . TRP C 2 293 ? 32.356 59.702 22.760 1.00 15.99 293 TRP A C 1
ATOM 2736 O O . TRP C 2 293 ? 31.997 60.608 22.023 1.00 15.95 293 TRP A O 1
ATOM 2747 N N . ASP C 2 294 ? 32.101 59.693 24.064 1.00 15.51 294 ASP A N 1
ATOM 2748 C CA . ASP C 2 294 ? 31.414 60.801 24.719 1.00 16.81 294 ASP A CA 1
ATOM 2749 C C . ASP C 2 294 ? 32.161 62.133 24.543 1.00 18.38 294 ASP A C 1
ATOM 2750 O O . ASP C 2 294 ? 31.554 63.175 24.269 1.00 17.42 294 ASP A O 1
ATOM 2755 N N . GLN C 2 295 ? 33.486 62.111 24.723 1.00 16.81 295 GLN A N 1
ATOM 2756 C CA . GLN C 2 295 ? 34.275 63.326 24.565 1.00 19.24 295 GLN A CA 1
ATOM 2757 C C . GLN C 2 295 ? 34.296 63.803 23.118 1.00 16.88 295 GLN A C 1
ATOM 2758 O O . GLN C 2 295 ? 34.312 64.986 22.864 1.00 18.79 295 GLN A O 1
ATOM 2764 N N . LEU C 2 296 ? 34.327 62.880 22.171 1.00 17.59 296 LEU A N 1
ATOM 2765 C CA . LEU C 2 296 ? 34.296 63.271 20.750 1.00 19.25 296 LEU A CA 1
ATOM 2766 C C . LEU C 2 296 ? 32.921 63.941 20.464 1.00 16.22 296 LEU A C 1
ATOM 2767 O O . LEU C 2 296 ? 32.825 64.987 19.855 1.00 17.92 296 LEU A O 1
ATOM 2772 N N . GLN C 2 297 ? 31.860 63.323 20.944 1.00 18.33 297 GLN A N 1
ATOM 2773 C CA . GLN C 2 297 ? 30.519 63.860 20.729 1.00 25.39 297 GLN A CA 1
ATOM 2774 C C . GLN C 2 297 ? 30.319 65.240 21.387 1.00 23.59 297 GLN A C 1
ATOM 2775 O O . GLN C 2 297 ? 29.684 66.117 20.797 1.00 26.38 297 GLN A O 1
ATOM 2781 N N . SER C 2 298 ? 30.860 65.433 22.580 1.00 16.67 298 SER A N 1
ATOM 2782 C CA . SER C 2 298 ? 30.686 66.688 23.263 1.00 16.18 298 SER A CA 1
ATOM 2783 C C . SER C 2 298 ? 31.629 67.747 22.781 1.00 19.17 298 SER A C 1
ATOM 2784 O O . SER C 2 298 ? 31.508 68.873 23.223 1.00 24.05 298 SER A O 1
ATOM 2788 N N . GLY C 2 299 ? 32.561 67.396 21.881 1.00 19.69 299 GLY A N 1
ATOM 2789 C CA . GLY C 2 299 ? 33.564 68.345 21.415 1.00 20.24 299 GLY A CA 1
ATOM 2790 C C . GLY C 2 299 ? 34.777 68.543 22.345 1.00 26.24 299 GLY A C 1
ATOM 2791 O O . GLY C 2 299 ? 35.643 69.387 22.061 1.00 32.74 299 GLY A O 1
ATOM 2792 N N . SER C 2 300 ? 34.867 67.798 23.454 1.00 25.82 300 SER A N 1
ATOM 2793 C CA . SER C 2 300 ? 36.019 67.939 24.365 1.00 22.27 300 SER A CA 1
ATOM 2794 C C . SER C 2 300 ? 37.285 67.346 23.715 1.00 18.93 300 SER A C 1
ATOM 2795 O O . SER C 2 300 ? 38.378 67.872 23.869 1.00 22.05 300 SER A O 1
ATOM 2799 N N . LEU C 2 301 ? 37.098 66.259 22.967 1.00 17.02 301 LEU A N 1
ATOM 2800 C CA . LEU C 2 301 ? 38.183 65.604 22.272 1.00 16.41 301 LEU A CA 1
ATOM 2801 C C . LEU C 2 301 ? 37.884 65.831 20.771 1.00 17.00 301 LEU A C 1
ATOM 2802 O O . LEU C 2 301 ? 36.789 65.563 20.323 1.00 18.04 301 LEU A O 1
ATOM 2807 N N . THR C 2 302 ? 38.844 66.327 20.000 1.00 15.07 302 THR A N 1
ATOM 2808 C CA . THR C 2 302 ? 38.630 66.607 18.583 1.00 16.29 302 THR A CA 1
ATOM 2809 C C . THR C 2 302 ? 38.639 65.399 17.648 1.00 16.74 302 THR A C 1
ATOM 2810 O O . THR C 2 302 ? 37.884 65.373 16.683 1.00 17.13 302 THR A O 1
ATOM 2814 N N . ASN C 2 303 ? 39.493 64.410 17.918 1.00 17.94 303 ASN A N 1
ATOM 2815 C CA . ASN C 2 303 ? 39.602 63.225 17.073 1.00 16.00 303 ASN A CA 1
ATOM 2816 C C . ASN C 2 303 ? 40.285 62.104 17.828 1.00 17.90 303 ASN A C 1
ATOM 2817 O O . ASN C 2 303 ? 41.003 62.344 18.811 1.00 14.18 303 ASN A O 1
ATOM 2822 N N . SER C 2 304 ? 40.071 60.878 17.356 1.00 14.76 304 SER A N 1
ATOM 2823 C CA . SER C 2 304 ? 40.666 59.703 17.996 1.00 14.30 304 SER A CA 1
ATOM 2824 C C . SER C 2 304 ? 40.790 58.596 16.957 1.00 16.12 304 SER A C 1
ATOM 2825 O O . SER C 2 304 ? 40.059 58.590 15.965 1.00 12.64 304 SER A O 1
ATOM 2828 N N . ALA C 2 305 ? 41.734 57.683 17.169 1.00 16.37 305 ALA A N 1
ATOM 2829 C CA . ALA C 2 305 ? 41.877 56.556 16.279 1.00 15.66 305 ALA A CA 1
ATOM 2830 C C . ALA C 2 305 ? 42.480 55.379 17.057 1.00 14.72 305 ALA A C 1
ATOM 2831 O O . ALA C 2 305 ? 43.188 55.586 18.054 1.00 16.41 305 ALA A O 1
ATOM 2833 N N . ASN C 2 306 ? 42.122 54.160 16.654 1.00 11.76 306 ASN A N 1
ATOM 2834 C CA . ASN C 2 306 ? 42.703 52.973 17.250 1.00 11.69 306 ASN A CA 1
ATOM 2835 C C . ASN C 2 306 ? 43.903 52.711 16.338 1.00 15.00 306 ASN A C 1
ATOM 2836 O O . ASN C 2 306 ? 43.736 52.483 15.119 1.00 13.44 306 ASN A O 1
ATOM 2841 N N . LEU C 2 307 ? 45.116 52.754 16.913 1.00 15.66 307 LEU A N 1
ATOM 2842 C CA . LEU C 2 307 ? 46.353 52.590 16.158 1.00 16.01 307 LEU A CA 1
ATOM 2843 C C . LEU C 2 307 ? 46.498 51.258 15.422 1.00 15.17 307 LEU A C 1
ATOM 2844 O O . LEU C 2 307 ? 47.236 51.195 14.466 1.00 15.92 307 LEU A O 1
ATOM 2849 N N . THR C 2 308 ? 45.790 50.212 15.836 1.00 13.17 308 THR A N 1
ATOM 2850 C CA . THR C 2 308 ? 45.893 48.934 15.141 1.00 14.37 308 THR A CA 1
ATOM 2851 C C . THR C 2 308 ? 44.989 48.863 13.905 1.00 15.71 308 THR A C 1
ATOM 2852 O O . THR C 2 308 ? 45.009 47.865 13.181 1.00 14.63 308 THR A O 1
ATOM 2856 N N . LYS C 2 309 ? 44.171 49.905 13.690 1.00 15.84 309 LYS A N 1
ATOM 2857 C CA . LYS C 2 309 ? 43.217 49.955 12.574 1.00 13.40 309 LYS A CA 1
ATOM 2858 C C . LYS C 2 309 ? 43.641 50.981 11.553 1.00 16.61 309 LYS A C 1
ATOM 2859 O O . LYS C 2 309 ? 43.454 52.197 11.702 1.00 13.57 309 LYS A O 1
ATOM 2865 N N . THR C 2 310 ? 44.234 50.454 10.500 1.00 15.77 310 THR A N 1
ATOM 2866 C CA . THR C 2 310 ? 44.777 51.281 9.443 1.00 19.02 310 THR A CA 1
ATOM 2867 C C . THR C 2 310 ? 43.843 52.314 8.818 1.00 16.70 310 THR A C 1
ATOM 2868 O O . THR C 2 310 ? 44.237 53.444 8.567 1.00 14.53 310 THR A O 1
ATOM 2872 N N . GLU C 2 311 ? 42.601 51.960 8.589 1.00 14.98 311 GLU A N 1
ATOM 2873 C CA . GLU C 2 311 ? 41.710 52.938 8.028 1.00 16.61 311 GLU A CA 1
ATOM 2874 C C . GLU C 2 311 ? 41.498 54.108 8.981 1.00 18.44 311 GLU A C 1
ATOM 2875 O O . GLU C 2 311 ? 41.312 55.233 8.539 1.00 15.93 311 GLU A O 1
ATOM 2881 N N . GLN C 2 312 ? 41.509 53.852 10.291 1.00 16.96 312 GLN A N 1
ATOM 2882 C CA . GLN C 2 312 ? 41.303 54.918 11.257 1.00 15.50 312 GLN A CA 1
ATOM 2883 C C . GLN C 2 312 ? 42.508 55.810 11.293 1.00 15.90 312 GLN A C 1
ATOM 2884 O O . GLN C 2 312 ? 42.379 57.049 11.286 1.00 18.38 312 GLN A O 1
ATOM 2890 N N . VAL C 2 313 ? 43.677 55.183 11.342 1.00 15.63 313 VAL A N 1
ATOM 2891 C CA . VAL C 2 313 ? 44.913 55.941 11.416 1.00 19.64 313 VAL A CA 1
ATOM 2892 C C . VAL C 2 313 ? 45.065 56.789 10.126 1.00 22.09 313 VAL A C 1
ATOM 2893 O O . VAL C 2 313 ? 45.360 57.981 10.208 1.00 18.75 313 VAL A O 1
ATOM 2897 N N . GLY C 2 314 ? 44.804 56.203 8.960 1.00 18.88 314 GLY A N 1
ATOM 2898 C CA . GLY C 2 314 ? 44.910 56.963 7.720 1.00 19.55 314 GLY A CA 1
ATOM 2899 C C . GLY C 2 314 ? 43.983 58.159 7.684 1.00 16.51 314 GLY A C 1
ATOM 2900 O O . GLY C 2 314 ? 44.397 59.264 7.342 1.00 15.66 314 GLY A O 1
ATOM 2901 N N . SER C 2 315 ? 42.722 57.941 8.053 1.00 15.61 315 SER A N 1
ATOM 2902 C CA . SER C 2 315 ? 41.741 59.009 8.061 1.00 14.02 315 SER A CA 1
ATOM 2903 C C . SER C 2 315 ? 42.183 60.120 9.016 1.00 17.72 315 SER A C 1
ATOM 2904 O O . SER C 2 315 ? 42.105 61.292 8.678 1.00 16.44 315 SER A O 1
ATOM 2907 N N . LEU C 2 316 ? 42.666 59.767 10.207 1.00 17.00 316 LEU A N 1
ATOM 2908 C CA . LEU C 2 316 ? 43.120 60.766 11.178 1.00 13.78 316 LEU A CA 1
ATOM 2909 C C . LEU C 2 316 ? 44.317 61.554 10.640 1.00 15.93 316 LEU A C 1
ATOM 2910 O O . LEU C 2 316 ? 44.354 62.796 10.782 1.00 15.47 316 LEU A O 1
ATOM 2915 N N . CYS C 2 317 ? 45.288 60.849 10.027 1.00 19.22 317 CYS A N 1
ATOM 2916 C CA . CYS C 2 317 ? 46.493 61.490 9.457 1.00 16.81 317 CYS A CA 1
ATOM 2917 C C . CYS C 2 317 ? 46.161 62.389 8.277 1.00 18.51 317 CYS A C 1
ATOM 2918 O O . CYS C 2 317 ? 46.777 63.453 8.146 1.00 22.90 317 CYS A O 1
ATOM 2921 N N . ARG C 2 318 ? 45.214 62.000 7.424 1.00 16.91 318 ARG A N 1
ATOM 2922 C CA . ARG C 2 318 ? 44.834 62.899 6.320 1.00 23.02 318 ARG A CA 1
ATOM 2923 C C . ARG C 2 318 ? 44.238 64.163 6.918 1.00 20.49 318 ARG A C 1
ATOM 2924 O O . ARG C 2 318 ? 44.522 65.259 6.468 1.00 21.23 318 ARG A O 1
ATOM 2932 N N . TRP C 2 319 ? 43.407 64.012 7.945 1.00 18.37 319 TRP A N 1
ATOM 2933 C CA . TRP C 2 319 ? 42.792 65.140 8.619 1.00 14.93 319 TRP A CA 1
ATOM 2934 C C . TRP C 2 319 ? 43.865 66.026 9.259 1.00 20.55 319 TRP A C 1
ATOM 2935 O O . TRP C 2 319 ? 43.791 67.253 9.158 1.00 20.82 319 TRP A O 1
ATOM 2946 N N . ILE C 2 320 ? 44.857 65.417 9.925 1.00 20.97 320 ILE A N 1
ATOM 2947 C CA . ILE C 2 320 ? 45.946 66.184 10.569 1.00 22.19 320 ILE A CA 1
ATOM 2948 C C . ILE C 2 320 ? 46.688 67.024 9.581 1.00 22.54 320 ILE A C 1
ATOM 2949 O O . ILE C 2 320 ? 46.992 68.181 9.868 1.00 24.74 320 ILE A O 1
ATOM 2954 N N . ILE C 2 321 ? 46.999 66.449 8.425 1.00 24.57 321 ILE A N 1
ATOM 2955 C CA . ILE C 2 321 ? 47.739 67.161 7.384 1.00 26.19 321 ILE A CA 1
ATOM 2956 C C . ILE C 2 321 ? 46.974 68.383 6.830 1.00 26.75 321 ILE A C 1
ATOM 2957 O O . ILE C 2 321 ? 47.579 69.363 6.378 1.00 27.36 321 ILE A O 1
ATOM 2962 N N . ASN C 2 322 ? 45.651 68.317 6.885 1.00 25.94 322 ASN A N 1
ATOM 2963 C CA . ASN C 2 322 ? 44.800 69.380 6.384 1.00 23.16 322 ASN A CA 1
ATOM 2964 C C . ASN C 2 322 ? 44.308 70.370 7.374 1.00 29.83 322 ASN A C 1
ATOM 2965 O O . ASN C 2 322 ? 43.517 71.226 7.016 1.00 34.58 322 ASN A O 1
ATOM 2970 N N . ILE C 2 323 ? 44.734 70.233 8.624 1.00 32.80 323 ILE A N 1
ATOM 2971 C CA . ILE C 2 323 ? 44.355 71.143 9.709 1.00 32.10 323 ILE A CA 1
ATOM 2972 C C . ILE C 2 323 ? 45.000 72.542 9.500 1.00 31.46 323 ILE A C 1
ATOM 2973 O O . ILE C 2 323 ? 44.305 73.529 9.796 1.00 36.45 323 ILE A O 1
ATOM 2979 N N . GLN D 2 4 ? 41.756 73.977 60.715 1.00 66.02 4 GLN B N 1
ATOM 2980 C CA . GLN D 2 4 ? 40.255 73.947 60.628 1.00 66.18 4 GLN B CA 1
ATOM 2981 C C . GLN D 2 4 ? 39.790 72.819 59.685 1.00 63.47 4 GLN B C 1
ATOM 2982 O O . GLN D 2 4 ? 39.254 71.805 60.156 1.00 64.03 4 GLN B O 1
ATOM 2988 N N . LYS D 2 5 ? 39.977 73.006 58.366 1.00 56.65 5 LYS B N 1
ATOM 2989 C CA . LYS D 2 5 ? 39.633 71.986 57.371 1.00 40.43 5 LYS B CA 1
ATOM 2990 C C . LYS D 2 5 ? 40.405 70.744 57.802 1.00 37.41 5 LYS B C 1
ATOM 2991 O O . LYS D 2 5 ? 41.501 70.851 58.395 1.00 32.74 5 LYS B O 1
ATOM 2997 N N . PRO D 2 6 ? 39.876 69.550 57.467 1.00 35.39 6 PRO B N 1
ATOM 2998 C CA . PRO D 2 6 ? 40.574 68.339 57.885 1.00 34.55 6 PRO B CA 1
ATOM 2999 C C . PRO D 2 6 ? 42.060 68.357 57.566 1.00 33.77 6 PRO B C 1
ATOM 3000 O O . PRO D 2 6 ? 42.919 68.213 58.452 1.00 31.92 6 PRO B O 1
ATOM 3004 N N . PHE D 2 7 ? 42.357 68.537 56.290 1.00 29.06 7 PHE B N 1
ATOM 3005 C CA . PHE D 2 7 ? 43.733 68.544 55.841 1.00 28.11 7 PHE B CA 1
ATOM 3006 C C . PHE D 2 7 ? 44.592 69.638 56.473 1.00 30.36 7 PHE B C 1
ATOM 3007 O O . PHE D 2 7 ? 45.819 69.486 56.525 1.00 28.88 7 PHE B O 1
ATOM 3015 N N . GLU D 2 8 ? 43.980 70.733 56.942 1.00 29.63 8 GLU B N 1
ATOM 3016 C CA . GLU D 2 8 ? 44.761 71.822 57.542 1.00 28.98 8 GLU B CA 1
ATOM 3017 C C . GLU D 2 8 ? 45.388 71.410 58.865 1.00 29.76 8 GLU B C 1
ATOM 3018 O O . GLU D 2 8 ? 46.288 72.065 59.377 1.00 30.48 8 GLU B O 1
ATOM 3024 N N . ASN D 2 9 ? 44.898 70.320 59.433 1.00 30.19 9 ASN B N 1
ATOM 3025 C CA . ASN D 2 9 ? 45.459 69.850 60.677 1.00 31.15 9 ASN B CA 1
ATOM 3026 C C . ASN D 2 9 ? 46.905 69.360 60.499 1.00 31.68 9 ASN B C 1
ATOM 3027 O O . ASN D 2 9 ? 47.722 69.469 61.410 1.00 31.44 9 ASN B O 1
ATOM 3032 N N . HIS D 2 10 ? 47.239 68.805 59.341 1.00 27.89 10 HIS B N 1
ATOM 3033 C CA . HIS D 2 10 ? 48.615 68.335 59.144 1.00 27.22 10 HIS B CA 1
ATOM 3034 C C . HIS D 2 10 ? 49.320 68.947 57.935 1.00 27.75 10 HIS B C 1
ATOM 3035 O O . HIS D 2 10 ? 50.498 68.668 57.727 1.00 29.61 10 HIS B O 1
ATOM 3042 N N . LEU D 2 11 ? 48.614 69.763 57.140 1.00 27.36 11 LEU B N 1
ATOM 3043 C CA . LEU D 2 11 ? 49.194 70.445 55.964 1.00 27.68 11 LEU B CA 1
ATOM 3044 C C . LEU D 2 11 ? 49.093 71.933 56.093 1.00 27.13 11 LEU B C 1
ATOM 3045 O O . LEU D 2 11 ? 47.996 72.465 56.136 1.00 29.99 11 LEU B O 1
ATOM 3050 N N . LYS D 2 12 ? 50.224 72.616 56.102 1.00 30.29 12 LYS B N 1
ATOM 3051 C CA . LYS D 2 12 ? 50.190 74.064 56.187 1.00 34.19 12 LYS B CA 1
ATOM 3052 C C . LYS D 2 12 ? 50.620 74.702 54.866 1.00 31.31 12 LYS B C 1
ATOM 3053 O O . LYS D 2 12 ? 50.293 75.853 54.581 1.00 36.45 12 LYS B O 1
ATOM 3059 N N . SER D 2 13 ? 51.345 73.957 54.046 1.00 29.76 13 SER B N 1
ATOM 3060 C CA . SER D 2 13 ? 51.798 74.497 52.764 1.00 29.53 13 SER B CA 1
ATOM 3061 C C . SER D 2 13 ? 51.861 73.360 51.743 1.00 25.96 13 SER B C 1
ATOM 3062 O O . SER D 2 13 ? 51.878 72.181 52.113 1.00 24.84 13 SER B O 1
ATOM 3065 N N . VAL D 2 14 ? 51.883 73.738 50.461 1.00 27.23 14 VAL B N 1
ATOM 3066 C CA . VAL D 2 14 ? 51.929 72.779 49.356 1.00 22.47 14 VAL B CA 1
ATOM 3067 C C . VAL D 2 14 ? 53.054 71.814 49.530 1.00 19.98 14 VAL B C 1
ATOM 3068 O O . VAL D 2 14 ? 52.888 70.617 49.306 1.00 21.58 14 VAL B O 1
ATOM 3074 N N . ASP D 2 15 ? 54.214 72.308 49.928 1.00 21.97 15 ASP B N 1
ATOM 3075 C CA . ASP D 2 15 ? 55.305 71.362 50.002 1.00 25.92 15 ASP B CA 1
ATOM 3076 C C . ASP D 2 15 ? 55.338 70.491 51.277 1.00 18.54 15 ASP B C 1
ATOM 3077 O O . ASP D 2 15 ? 56.195 69.623 51.425 1.00 19.03 15 ASP B O 1
ATOM 3082 N N . ASP D 2 16 ? 54.349 70.660 52.153 1.00 18.38 16 ASP B N 1
ATOM 3083 C CA . ASP D 2 16 ? 54.233 69.779 53.287 1.00 16.39 16 ASP B CA 1
ATOM 3084 C C . ASP D 2 16 ? 53.880 68.392 52.680 1.00 13.28 16 ASP B C 1
ATOM 3085 O O . ASP D 2 16 ? 54.182 67.347 53.235 1.00 15.25 16 ASP B O 1
ATOM 3090 N N . LEU D 2 17 ? 53.268 68.390 51.508 1.00 12.14 17 LEU B N 1
ATOM 3091 C CA . LEU D 2 17 ? 52.891 67.148 50.836 1.00 15.91 17 LEU B CA 1
ATOM 3092 C C . LEU D 2 17 ? 54.048 66.407 50.128 1.00 13.18 17 LEU B C 1
ATOM 3093 O O . LEU D 2 17 ? 53.978 65.218 49.878 1.00 13.92 17 LEU B O 1
ATOM 3098 N N . LYS D 2 18 ? 55.100 67.132 49.779 1.00 14.85 18 LYS B N 1
ATOM 3099 C CA . LYS D 2 18 ? 56.238 66.579 49.057 1.00 17.71 18 LYS B CA 1
ATOM 3100 C C . LYS D 2 18 ? 57.058 65.501 49.813 1.00 17.68 18 LYS B C 1
ATOM 3101 O O . LYS D 2 18 ? 57.411 65.674 50.984 1.00 18.67 18 LYS B O 1
ATOM 3107 N N . THR D 2 19 ? 57.396 64.400 49.134 1.00 12.32 19 THR B N 1
ATOM 3108 C CA . THR D 2 19 ? 58.214 63.342 49.747 1.00 13.07 19 THR B CA 1
ATOM 3109 C C . THR D 2 19 ? 59.643 63.881 49.800 1.00 14.61 19 THR B C 1
ATOM 3110 O O . THR D 2 19 ? 60.104 64.582 48.851 1.00 12.85 19 THR B O 1
ATOM 3114 N N . THR D 2 20 ? 60.347 63.567 50.884 1.00 13.14 20 THR B N 1
ATOM 3115 C CA . THR D 2 20 ? 61.707 64.060 51.019 1.00 15.19 20 THR B CA 1
ATOM 3116 C C . THR D 2 20 ? 62.705 63.112 50.362 1.00 18.65 20 THR B C 1
ATOM 3117 O O . THR D 2 20 ? 62.389 61.939 50.086 1.00 14.74 20 THR B O 1
ATOM 3121 N N . TYR D 2 21 ? 63.915 63.629 50.118 1.00 16.86 21 TYR B N 1
ATOM 3122 C CA . TYR D 2 21 ? 64.976 62.830 49.546 1.00 16.25 21 TYR B CA 1
ATOM 3123 C C . TYR D 2 21 ? 65.301 61.607 50.452 1.00 17.71 21 TYR B C 1
ATOM 3124 O O . TYR D 2 21 ? 65.450 60.475 49.966 1.00 15.47 21 TYR B O 1
ATOM 3133 N N . GLU D 2 22 ? 65.370 61.817 51.763 1.00 13.23 22 GLU B N 1
ATOM 3134 C CA . GLU D 2 22 ? 65.672 60.694 52.633 1.00 16.62 22 GLU B CA 1
ATOM 3135 C C . GLU D 2 22 ? 64.601 59.607 52.656 1.00 16.96 22 GLU B C 1
ATOM 3136 O O . GLU D 2 22 ? 64.929 58.408 52.786 1.00 14.94 22 GLU B O 1
ATOM 3142 N N . GLU D 2 23 ? 63.339 60.020 52.512 1.00 12.79 23 GLU B N 1
ATOM 3143 C CA . GLU D 2 23 ? 62.243 59.081 52.491 1.00 15.25 23 GLU B CA 1
ATOM 3144 C C . GLU D 2 23 ? 62.312 58.254 51.192 1.00 13.84 23 GLU B C 1
ATOM 3145 O O . GLU D 2 23 ? 62.025 57.063 51.182 1.00 12.04 23 GLU B O 1
ATOM 3151 N N . TYR D 2 24 ? 62.689 58.901 50.096 1.00 10.96 24 TYR B N 1
ATOM 3152 C CA . TYR D 2 24 ? 62.841 58.196 48.817 1.00 11.24 24 TYR B CA 1
ATOM 3153 C C . TYR D 2 24 ? 63.980 57.144 48.928 1.00 15.21 24 TYR B C 1
ATOM 3154 O O . TYR D 2 24 ? 63.791 55.988 48.550 1.00 14.31 24 TYR B O 1
ATOM 3163 N N . ARG D 2 25 ? 65.154 57.543 49.419 1.00 12.87 25 ARG B N 1
ATOM 3164 C CA . ARG D 2 25 ? 66.250 56.605 49.583 1.00 11.96 25 ARG B CA 1
ATOM 3165 C C . ARG D 2 25 ? 65.826 55.449 50.509 1.00 15.11 25 ARG B C 1
ATOM 3166 O O . ARG D 2 25 ? 66.053 54.254 50.195 1.00 14.82 25 ARG B O 1
ATOM 3178 N N . ALA D 2 26 ? 65.197 55.776 51.641 1.00 15.29 26 ALA B N 1
ATOM 3179 C CA . ALA D 2 26 ? 64.740 54.719 52.553 1.00 15.59 26 ALA B CA 1
ATOM 3180 C C . ALA D 2 26 ? 63.806 53.732 51.838 1.00 12.98 26 ALA B C 1
ATOM 3181 O O . ALA D 2 26 ? 63.935 52.534 52.028 1.00 13.97 26 ALA B O 1
ATOM 3183 N N . GLY D 2 27 ? 62.872 54.242 51.027 1.00 14.95 27 GLY B N 1
ATOM 3184 C CA . GLY D 2 27 ? 61.917 53.400 50.296 1.00 13.55 27 GLY B CA 1
ATOM 3185 C C . GLY D 2 27 ? 62.598 52.493 49.293 1.00 16.04 27 GLY B C 1
ATOM 3186 O O . GLY D 2 27 ? 62.319 51.291 49.203 1.00 13.65 27 GLY B O 1
ATOM 3187 N N . PHE D 2 28 ? 63.528 53.060 48.530 1.00 15.91 28 PHE B N 1
ATOM 3188 C CA . PHE D 2 28 ? 64.255 52.260 47.566 1.00 15.84 28 PHE B CA 1
ATOM 3189 C C . PHE D 2 28 ? 65.044 51.158 48.283 1.00 17.70 28 PHE B C 1
ATOM 3190 O O . PHE D 2 28 ? 65.061 50.043 47.814 1.00 13.39 28 PHE B O 1
ATOM 3198 N N . ILE D 2 29 ? 65.677 51.460 49.420 1.00 18.09 29 ILE B N 1
ATOM 3199 C CA . ILE D 2 29 ? 66.413 50.441 50.174 1.00 15.55 29 ILE B CA 1
ATOM 3200 C C . ILE D 2 29 ? 65.500 49.293 50.696 1.00 14.74 29 ILE B C 1
ATOM 3201 O O . ILE D 2 29 ? 65.836 48.107 50.581 1.00 14.45 29 ILE B O 1
ATOM 3206 N N . ALA D 2 30 ? 64.339 49.652 51.245 1.00 14.89 30 ALA B N 1
ATOM 3207 C CA . ALA D 2 30 ? 63.376 48.670 51.740 1.00 16.11 30 ALA B CA 1
ATOM 3208 C C . ALA D 2 30 ? 62.825 47.835 50.587 1.00 14.21 30 ALA B C 1
ATOM 3209 O O . ALA D 2 30 ? 62.594 46.653 50.750 1.00 15.62 30 ALA B O 1
ATOM 3211 N N . PHE D 2 31 ? 62.611 48.452 49.418 1.00 11.88 31 PHE B N 1
ATOM 3212 C CA . PHE D 2 31 ? 62.119 47.719 48.239 1.00 16.32 31 PHE B CA 1
ATOM 3213 C C . PHE D 2 31 ? 63.136 46.634 47.822 1.00 16.20 31 PHE B C 1
ATOM 3214 O O . PHE D 2 31 ? 62.751 45.471 47.543 1.00 15.32 31 PHE B O 1
ATOM 3222 N N . ALA D 2 32 ? 64.422 47.014 47.829 1.00 12.83 32 ALA B N 1
ATOM 3223 C CA . ALA D 2 32 ? 65.509 46.115 47.470 1.00 15.39 32 ALA B CA 1
ATOM 3224 C C . ALA D 2 32 ? 65.621 44.975 48.475 1.00 14.13 32 ALA B C 1
ATOM 3225 O O . ALA D 2 32 ? 65.870 43.827 48.106 1.00 15.38 32 ALA B O 1
ATOM 3227 N N . LEU D 2 33 ? 65.439 45.279 49.752 1.00 14.10 33 LEU B N 1
ATOM 3228 C CA . LEU D 2 33 ? 65.509 44.225 50.755 1.00 16.73 33 LEU B CA 1
ATOM 3229 C C . LEU D 2 33 ? 64.421 43.202 50.552 1.00 11.43 33 LEU B C 1
ATOM 3230 O O . LEU D 2 33 ? 64.644 41.994 50.695 1.00 12.81 33 LEU B O 1
ATOM 3235 N N . GLU D 2 34 ? 63.230 43.685 50.219 1.00 11.31 34 GLU B N 1
ATOM 3236 C CA . GLU D 2 34 ? 62.103 42.773 50.016 1.00 12.90 34 GLU B CA 1
ATOM 3237 C C . GLU D 2 34 ? 62.312 41.967 48.731 1.00 13.49 34 GLU B C 1
ATOM 3238 O O . GLU D 2 34 ? 62.030 40.776 48.692 1.00 14.66 34 GLU B O 1
ATOM 3244 N N . LYS D 2 35 ? 62.805 42.628 47.686 1.00 13.54 35 LYS B N 1
ATOM 3245 C CA . LYS D 2 35 ? 63.122 41.976 46.416 1.00 13.89 35 LYS B CA 1
ATOM 3246 C C . LYS D 2 35 ? 64.088 40.825 46.655 1.00 12.54 35 LYS B C 1
ATOM 3247 O O . LYS D 2 35 ? 63.882 39.742 46.120 1.00 13.74 35 LYS B O 1
ATOM 3253 N N . ASN D 2 36 ? 65.142 41.041 47.447 1.00 13.37 36 ASN B N 1
ATOM 3254 C CA . ASN D 2 36 ? 66.092 39.956 47.718 1.00 12.30 36 ASN B CA 1
ATOM 3255 C C . ASN D 2 36 ? 65.453 38.793 48.483 1.00 12.54 36 ASN B C 1
ATOM 3256 O O . ASN D 2 36 ? 65.734 37.624 48.207 1.00 15.18 36 ASN B O 1
ATOM 3261 N N . LYS D 2 37 ? 64.558 39.111 49.407 1.00 15.40 37 LYS B N 1
ATOM 3262 C CA . LYS D 2 37 ? 63.828 38.094 50.150 1.00 14.48 37 LYS B CA 1
ATOM 3263 C C . LYS D 2 37 ? 62.953 37.264 49.215 1.00 15.96 37 LYS B C 1
ATOM 3264 O O . LYS D 2 37 ? 62.845 36.042 49.378 1.00 15.18 37 LYS B O 1
ATOM 3270 N N . ARG D 2 38 ? 62.301 37.936 48.261 1.00 14.66 38 ARG B N 1
ATOM 3271 C CA . ARG D 2 38 ? 61.410 37.275 47.280 1.00 14.43 38 ARG B CA 1
ATOM 3272 C C . ARG D 2 38 ? 62.115 36.521 46.127 1.00 12.39 38 ARG B C 1
ATOM 3273 O O . ARG D 2 38 ? 61.504 35.692 45.435 1.00 13.08 38 ARG B O 1
ATOM 3281 N N . SER D 2 39 ? 63.392 36.840 45.929 1.00 15.22 39 SER B N 1
ATOM 3282 C CA . SER D 2 39 ? 64.210 36.299 44.846 1.00 13.79 39 SER B CA 1
ATOM 3283 C C . SER D 2 39 ? 64.547 34.801 44.905 1.00 18.44 39 SER B C 1
ATOM 3284 O O . SER D 2 39 ? 64.576 34.116 43.865 1.00 17.35 39 SER B O 1
ATOM 3287 N N . THR D 2 40 ? 64.815 34.311 46.118 1.00 17.33 40 THR B N 1
ATOM 3288 C CA . THR D 2 40 ? 65.202 32.919 46.348 1.00 17.19 40 THR B CA 1
ATOM 3289 C C . THR D 2 40 ? 64.341 31.853 45.633 1.00 13.23 40 THR B C 1
ATOM 3290 O O . THR D 2 40 ? 64.909 30.976 44.997 1.00 13.72 40 THR B O 1
ATOM 3294 N N . PRO D 2 41 ? 62.985 31.891 45.738 1.00 15.35 41 PRO B N 1
ATOM 3295 C CA . PRO D 2 41 ? 62.238 30.858 45.019 1.00 11.85 41 PRO B CA 1
ATOM 3296 C C . PRO D 2 41 ? 62.497 30.890 43.512 1.00 14.54 41 PRO B C 1
ATOM 3297 O O . PRO D 2 41 ? 62.387 29.838 42.852 1.00 11.73 41 PRO B O 1
ATOM 3301 N N . TYR D 2 42 ? 62.822 32.068 42.955 1.00 11.37 42 TYR B N 1
ATOM 3302 C CA . TYR D 2 42 ? 63.078 32.145 41.502 1.00 14.41 42 TYR B CA 1
ATOM 3303 C C . TYR D 2 42 ? 64.383 31.458 41.149 1.00 14.21 42 TYR B C 1
ATOM 3304 O O . TYR D 2 42 ? 64.456 30.696 40.166 1.00 13.95 42 TYR B O 1
ATOM 3313 N N . ILE D 2 43 ? 65.413 31.724 41.944 1.00 14.51 43 ILE B N 1
ATOM 3314 C CA . ILE D 2 43 ? 66.710 31.099 41.706 1.00 13.20 43 ILE B CA 1
ATOM 3315 C C . ILE D 2 43 ? 66.633 29.578 41.939 1.00 16.67 43 ILE B C 1
ATOM 3316 O O . ILE D 2 43 ? 67.212 28.783 41.181 1.00 15.95 43 ILE B O 1
ATOM 3321 N N . GLU D 2 44 ? 65.907 29.160 42.970 1.00 14.90 44 GLU B N 1
ATOM 3322 C CA . GLU D 2 44 ? 65.790 27.732 43.243 1.00 15.51 44 GLU B CA 1
ATOM 3323 C C . GLU D 2 44 ? 65.006 27.042 42.122 1.00 17.70 44 GLU B C 1
ATOM 3324 O O . GLU D 2 44 ? 65.368 25.921 41.749 1.00 18.63 44 GLU B O 1
ATOM 3330 N N . ARG D 2 45 ? 63.959 27.684 41.579 1.00 14.83 45 ARG B N 1
ATOM 3331 C CA . ARG D 2 45 ? 63.240 27.069 40.456 1.00 15.91 45 ARG B CA 1
ATOM 3332 C C . ARG D 2 45 ? 64.191 26.921 39.236 1.00 14.90 45 ARG B C 1
ATOM 3333 O O . ARG D 2 45 ? 64.092 25.936 38.501 1.00 15.41 45 ARG B O 1
ATOM 3341 N N . ALA D 2 46 ? 65.103 27.879 39.036 1.00 12.16 46 ALA B N 1
ATOM 3342 C CA . ALA D 2 46 ? 66.078 27.815 37.958 1.00 13.28 46 ALA B CA 1
ATOM 3343 C C . ALA D 2 46 ? 67.043 26.636 38.240 1.00 16.30 46 ALA B C 1
ATOM 3344 O O . ALA D 2 46 ? 67.364 25.887 37.324 1.00 15.22 46 ALA B O 1
ATOM 3346 N N . ARG D 2 47 ? 67.473 26.453 39.498 1.00 14.35 47 ARG B N 1
ATOM 3347 C CA . ARG D 2 47 ? 68.344 25.334 39.858 1.00 14.01 47 ARG B CA 1
ATOM 3348 C C . ARG D 2 47 ? 67.606 24.019 39.569 1.00 12.14 47 ARG B C 1
ATOM 3349 O O . ARG D 2 47 ? 68.187 23.059 39.049 1.00 14.63 47 ARG B O 1
ATOM 3357 N N . ALA D 2 48 ? 66.331 23.959 39.934 1.00 12.75 48 ALA B N 1
ATOM 3358 C CA . ALA D 2 48 ? 65.546 22.763 39.725 1.00 14.05 48 ALA B CA 1
ATOM 3359 C C . ALA D 2 48 ? 65.354 22.498 38.249 1.00 15.79 48 ALA B C 1
ATOM 3360 O O . ALA D 2 48 ? 65.405 21.336 37.812 1.00 15.54 48 ALA B O 1
ATOM 3362 N N . LEU D 2 49 ? 65.136 23.560 37.466 1.00 15.74 49 LEU B N 1
ATOM 3363 C CA . LEU D 2 49 ? 64.967 23.413 36.009 1.00 16.25 49 LEU B CA 1
ATOM 3364 C C . LEU D 2 49 ? 66.235 22.839 35.406 1.00 13.28 49 LEU B C 1
ATOM 3365 O O . LEU D 2 49 ? 66.164 21.981 34.553 1.00 14.52 49 LEU B O 1
ATOM 3370 N N . LYS D 2 50 ? 67.392 23.298 35.841 1.00 11.55 50 LYS B N 1
ATOM 3371 C CA . LYS D 2 50 ? 68.609 22.761 35.279 1.00 15.48 50 LYS B CA 1
ATOM 3372 C C . LYS D 2 50 ? 68.747 21.243 35.564 1.00 18.64 50 LYS B C 1
ATOM 3373 O O . LYS D 2 50 ? 69.189 20.475 34.694 1.00 16.69 50 LYS B O 1
ATOM 3379 N N . VAL D 2 51 ? 68.387 20.820 36.772 1.00 15.10 51 VAL B N 1
ATOM 3380 C CA . VAL D 2 51 ? 68.477 19.415 37.130 1.00 14.93 51 VAL B CA 1
ATOM 3381 C C . VAL D 2 51 ? 67.553 18.631 36.194 1.00 14.99 51 VAL B C 1
ATOM 3382 O O . VAL D 2 51 ? 67.954 17.614 35.634 1.00 18.53 51 VAL B O 1
ATOM 3386 N N . ALA D 2 52 ? 66.334 19.112 35.996 1.00 15.09 52 ALA B N 1
ATOM 3387 C CA . ALA D 2 52 ? 65.368 18.427 35.132 1.00 16.11 52 ALA B CA 1
ATOM 3388 C C . ALA D 2 52 ? 65.760 18.435 33.669 1.00 19.04 52 ALA B C 1
ATOM 3389 O O . ALA D 2 52 ? 65.676 17.431 32.985 1.00 20.05 52 ALA B O 1
ATOM 3391 N N . ALA D 2 53 ? 66.204 19.581 33.196 1.00 16.35 53 ALA B N 1
ATOM 3392 C CA . ALA D 2 53 ? 66.560 19.721 31.813 1.00 17.11 53 ALA B CA 1
ATOM 3393 C C . ALA D 2 53 ? 67.823 19.001 31.451 1.00 21.57 53 ALA B C 1
ATOM 3394 O O . ALA D 2 53 ? 68.011 18.631 30.281 1.00 20.79 53 ALA B O 1
ATOM 3396 N N . SER D 2 54 ? 68.704 18.818 32.432 1.00 17.83 54 SER B N 1
ATOM 3397 C CA . SER D 2 54 ? 69.983 18.194 32.162 1.00 18.12 54 SER B CA 1
ATOM 3398 C C . SER D 2 54 ? 69.941 16.749 31.662 1.00 23.77 54 SER B C 1
ATOM 3399 O O . SER D 2 54 ? 70.957 16.249 31.131 1.00 22.79 54 SER B O 1
ATOM 3402 N N . VAL D 2 55 ? 68.793 16.075 31.805 1.00 22.07 55 VAL B N 1
ATOM 3403 C CA . VAL D 2 55 ? 68.702 14.720 31.265 1.00 26.19 55 VAL B CA 1
ATOM 3404 C C . VAL D 2 55 ? 68.617 14.740 29.709 1.00 29.32 55 VAL B C 1
ATOM 3405 O O . VAL D 2 55 ? 68.906 13.725 29.083 1.00 28.07 55 VAL B O 1
ATOM 3409 N N . ALA D 2 56 ? 68.271 15.887 29.091 1.00 27.30 56 ALA B N 1
ATOM 3410 C CA . ALA D 2 56 ? 68.220 16.007 27.631 1.00 20.74 56 ALA B CA 1
ATOM 3411 C C . ALA D 2 56 ? 69.664 16.093 27.176 1.00 24.82 56 ALA B C 1
ATOM 3412 O O . ALA D 2 56 ? 70.463 16.857 27.724 1.00 24.02 56 ALA B O 1
ATOM 3414 N N . LYS D 2 57 ? 70.027 15.302 26.175 1.00 27.06 57 LYS B N 1
ATOM 3415 C CA . LYS D 2 57 ? 71.392 15.346 25.727 1.00 23.83 57 LYS B CA 1
ATOM 3416 C C . LYS D 2 57 ? 71.476 16.309 24.580 1.00 19.76 57 LYS B C 1
ATOM 3417 O O . LYS D 2 57 ? 72.555 16.768 24.246 1.00 25.40 57 LYS B O 1
ATOM 3423 N N . THR D 2 58 ? 70.328 16.642 23.997 1.00 24.47 58 THR B N 1
ATOM 3424 C CA . THR D 2 58 ? 70.283 17.590 22.880 1.00 24.72 58 THR B CA 1
ATOM 3425 C C . THR D 2 58 ? 69.117 18.533 23.056 1.00 17.22 58 THR B C 1
ATOM 3426 O O . THR D 2 58 ? 68.160 18.192 23.719 1.00 21.61 58 THR B O 1
ATOM 3430 N N . PRO D 2 59 ? 69.212 19.743 22.499 1.00 17.80 59 PRO B N 1
ATOM 3431 C CA . PRO D 2 59 ? 68.091 20.678 22.634 1.00 18.18 59 PRO B CA 1
ATOM 3432 C C . PRO D 2 59 ? 66.765 20.058 22.239 1.00 16.00 59 PRO B C 1
ATOM 3433 O O . PRO D 2 59 ? 65.776 20.257 22.926 1.00 18.28 59 PRO B O 1
ATOM 3437 N N . LYS D 2 60 ? 66.725 19.281 21.159 1.00 20.42 60 LYS B N 1
ATOM 3438 C CA . LYS D 2 60 ? 65.446 18.712 20.737 1.00 20.34 60 LYS B CA 1
ATOM 3439 C C . LYS D 2 60 ? 64.915 17.743 21.730 1.00 18.10 60 LYS B C 1
ATOM 3440 O O . LYS D 2 60 ? 63.715 17.519 21.808 1.00 21.82 60 LYS B O 1
ATOM 3446 N N . ASP D 2 61 ? 65.811 17.174 22.524 1.00 20.31 61 ASP B N 1
ATOM 3447 C CA . ASP D 2 61 ? 65.383 16.219 23.532 1.00 21.16 61 ASP B CA 1
ATOM 3448 C C . ASP D 2 61 ? 64.547 16.889 24.623 1.00 17.89 61 ASP B C 1
ATOM 3449 O O . ASP D 2 61 ? 63.743 16.225 25.282 1.00 22.69 61 ASP B O 1
ATOM 3454 N N . LEU D 2 62 ? 64.728 18.198 24.796 1.00 19.80 62 LEU B N 1
ATOM 3455 C CA . LEU D 2 62 ? 63.996 18.964 25.822 1.00 24.01 62 LEU B CA 1
ATOM 3456 C C . LEU D 2 62 ? 62.480 18.908 25.567 1.00 23.00 62 LEU B C 1
ATOM 3457 O O . LEU D 2 62 ? 61.686 19.029 26.508 1.00 23.49 62 LEU B O 1
ATOM 3462 N N . LEU D 2 63 ? 62.105 18.702 24.305 1.00 19.89 63 LEU B N 1
ATOM 3463 C CA . LEU D 2 63 ? 60.701 18.618 23.926 1.00 22.34 63 LEU B CA 1
ATOM 3464 C C . LEU D 2 63 ? 59.989 17.412 24.539 1.00 23.59 63 LEU B C 1
ATOM 3465 O O . LEU D 2 63 ? 58.760 17.351 24.581 1.00 26.56 63 LEU B O 1
ATOM 3470 N N . TYR D 2 64 ? 60.759 16.437 24.998 1.00 24.99 64 TYR B N 1
ATOM 3471 C CA . TYR D 2 64 ? 60.158 15.239 25.581 1.00 28.31 64 TYR B CA 1
ATOM 3472 C C . TYR D 2 64 ? 60.066 15.209 27.098 1.00 26.04 64 TYR B C 1
ATOM 3473 O O . TYR D 2 64 ? 59.501 14.283 27.672 1.00 28.25 64 TYR B O 1
ATOM 3482 N N . LEU D 2 65 ? 60.623 16.216 27.750 1.00 22.31 65 LEU B N 1
ATOM 3483 C CA . LEU D 2 65 ? 60.532 16.313 29.198 1.00 17.14 65 LEU B CA 1
ATOM 3484 C C . LEU D 2 65 ? 59.273 17.160 29.479 1.00 17.61 65 LEU B C 1
ATOM 3485 O O . LEU D 2 65 ? 59.324 18.393 29.568 1.00 20.67 65 LEU B O 1
ATOM 3490 N N . GLU D 2 66 ? 58.126 16.490 29.612 1.00 22.29 66 GLU B N 1
ATOM 3491 C CA . GLU D 2 66 ? 56.893 17.233 29.809 1.00 26.23 66 GLU B CA 1
ATOM 3492 C C . GLU D 2 66 ? 56.903 18.158 31.018 1.00 23.42 66 GLU B C 1
ATOM 3493 O O . GLU D 2 66 ? 56.306 19.236 30.982 1.00 28.22 66 GLU B O 1
ATOM 3499 N N . ASP D 2 67 ? 57.629 17.780 32.060 1.00 23.88 67 ASP B N 1
ATOM 3500 C CA . ASP D 2 67 ? 57.710 18.563 33.301 1.00 25.58 67 ASP B CA 1
ATOM 3501 C C . ASP D 2 67 ? 58.303 19.979 33.175 1.00 24.55 67 ASP B C 1
ATOM 3502 O O . ASP D 2 67 ? 58.092 20.826 34.039 1.00 26.83 67 ASP B O 1
ATOM 3510 N N . ILE D 2 68 ? 59.018 20.231 32.083 1.00 18.14 68 ILE B N 1
ATOM 3511 C CA . ILE D 2 68 ? 59.663 21.497 31.839 1.00 16.87 68 ILE B CA 1
ATOM 3512 C C . ILE D 2 68 ? 59.069 22.313 30.675 1.00 19.96 68 ILE B C 1
ATOM 3513 O O . ILE D 2 68 ? 59.592 23.389 30.335 1.00 15.17 68 ILE B O 1
ATOM 3518 N N . GLN D 2 69 ? 57.990 21.841 30.062 1.00 18.24 69 GLN B N 1
ATOM 3519 C CA . GLN D 2 69 ? 57.433 22.603 28.931 1.00 15.75 69 GLN B CA 1
ATOM 3520 C C . GLN D 2 69 ? 56.976 24.027 29.244 1.00 13.18 69 GLN B C 1
ATOM 3521 O O . GLN D 2 69 ? 57.144 24.922 28.407 1.00 14.29 69 GLN B O 1
ATOM 3527 N N . ASP D 2 70 ? 56.423 24.276 30.423 1.00 16.28 70 ASP B N 1
ATOM 3528 C CA . ASP D 2 70 ? 56.006 25.638 30.747 1.00 15.07 70 ASP B CA 1
ATOM 3529 C C . ASP D 2 70 ? 57.215 26.542 30.888 1.00 12.40 70 ASP B C 1
ATOM 3530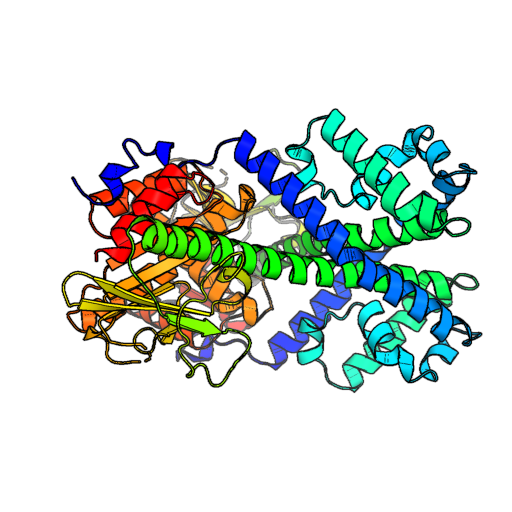 O O . ASP D 2 70 ? 57.204 27.681 30.414 1.00 14.30 70 ASP B O 1
ATOM 3535 N N . ALA D 2 71 ? 58.265 26.014 31.514 1.00 14.83 71 ALA B N 1
ATOM 3536 C CA . ALA D 2 71 ? 59.540 26.726 31.694 1.00 13.49 71 ALA B CA 1
ATOM 3537 C C . ALA D 2 71 ? 60.133 27.028 30.293 1.00 17.53 71 ALA B C 1
ATOM 3538 O O . ALA D 2 71 ? 60.640 28.121 30.038 1.00 15.29 71 ALA B O 1
ATOM 3540 N N . LEU D 2 72 ? 60.074 26.048 29.378 1.00 14.48 72 LEU B N 1
ATOM 3541 C CA . LEU D 2 72 ? 60.566 26.240 28.014 1.00 15.33 72 LEU B CA 1
ATOM 3542 C C . LEU D 2 72 ? 59.770 27.369 27.326 1.00 14.17 72 LEU B C 1
ATOM 3543 O O . LEU D 2 72 ? 60.369 28.226 26.644 1.00 12.41 72 LEU B O 1
ATOM 3548 N N . LEU D 2 73 ? 58.447 27.375 27.495 1.00 14.22 73 LEU B N 1
ATOM 3549 C CA . LEU D 2 73 ? 57.642 28.429 26.885 1.00 14.34 73 LEU B CA 1
ATOM 3550 C C . LEU D 2 73 ? 58.065 29.764 27.494 1.00 14.67 73 LEU B C 1
ATOM 3551 O O . LEU D 2 73 ? 58.258 30.741 26.749 1.00 12.09 73 LEU B O 1
ATOM 3556 N N . TYR D 2 74 ? 58.252 29.819 28.813 1.00 13.60 74 TYR B N 1
ATOM 3557 C CA . TYR D 2 74 ? 58.657 31.066 29.416 1.00 12.61 74 TYR B CA 1
ATOM 3558 C C . TYR D 2 74 ? 60.021 31.538 28.915 1.00 13.31 74 TYR B C 1
ATOM 3559 O O . TYR D 2 74 ? 60.182 32.715 28.564 1.00 13.61 74 TYR B O 1
ATOM 3568 N N . ALA D 2 75 ? 60.992 30.625 28.881 1.00 12.43 75 ALA B N 1
ATOM 3569 C CA . ALA D 2 75 ? 62.350 30.923 28.407 1.00 10.49 75 ALA B CA 1
ATOM 3570 C C . ALA D 2 75 ? 62.376 31.359 26.940 1.00 12.87 75 ALA B C 1
ATOM 3571 O O . ALA D 2 75 ? 63.322 32.033 26.525 1.00 13.46 75 ALA B O 1
ATOM 3573 N N . SER D 2 76 ? 61.342 30.979 26.176 1.00 13.93 76 SER B N 1
ATOM 3574 C CA . SER D 2 76 ? 61.217 31.320 24.765 1.00 12.82 76 SER B CA 1
ATOM 3575 C C . SER D 2 76 ? 60.736 32.752 24.568 1.00 12.78 76 SER B C 1
ATOM 3576 O O . SER D 2 76 ? 60.565 33.200 23.445 1.00 17.06 76 SER B O 1
ATOM 3579 N N . GLY D 2 77 ? 60.543 33.490 25.659 1.00 13.93 77 GLY B N 1
ATOM 3580 C CA . GLY D 2 77 ? 60.151 34.883 25.549 1.00 14.68 77 GLY B CA 1
ATOM 3581 C C . GLY D 2 77 ? 58.690 35.188 25.746 1.00 14.87 77 GLY B C 1
ATOM 3582 O O . GLY D 2 77 ? 58.270 36.309 25.430 1.00 16.49 77 GLY B O 1
ATOM 3583 N N . ILE D 2 78 ? 57.935 34.215 26.268 1.00 14.21 78 ILE B N 1
ATOM 3584 C CA . ILE D 2 78 ? 56.508 34.362 26.502 1.00 16.75 78 ILE B CA 1
ATOM 3585 C C . ILE D 2 78 ? 56.112 34.541 27.992 1.00 10.41 78 ILE B C 1
ATOM 3586 O O . ILE D 2 78 ? 56.164 33.591 28.780 1.00 12.88 78 ILE B O 1
ATOM 3591 N N . SER D 2 79 ? 55.719 35.762 28.344 1.00 11.49 79 SER B N 1
ATOM 3592 C CA . SER D 2 79 ? 55.309 36.068 29.704 1.00 14.02 79 SER B CA 1
ATOM 3593 C C . SER D 2 79 ? 53.971 35.373 29.973 1.00 11.80 79 SER B C 1
ATOM 3594 O O . SER D 2 79 ? 53.251 35.038 29.059 1.00 12.88 79 SER B O 1
ATOM 3597 N N . ASP D 2 80 ? 53.618 35.169 31.227 1.00 14.22 80 ASP B N 1
ATOM 3598 C CA . ASP D 2 80 ? 52.333 34.531 31.482 1.00 18.07 80 ASP B CA 1
ATOM 3599 C C . ASP D 2 80 ? 51.192 35.433 31.021 1.00 17.18 80 ASP B C 1
ATOM 3600 O O . ASP D 2 80 ? 50.120 34.940 30.622 1.00 13.65 80 ASP B O 1
ATOM 3605 N N . LYS D 2 81 ? 51.438 36.749 31.027 1.00 12.58 81 LYS B N 1
ATOM 3606 C CA . LYS D 2 81 ? 50.431 37.701 30.543 1.00 15.87 81 LYS B CA 1
ATOM 3607 C C . LYS D 2 81 ? 50.229 37.462 29.014 1.00 16.97 81 LYS B C 1
ATOM 3608 O O . LYS D 2 81 ? 49.099 37.369 28.545 1.00 15.99 81 LYS B O 1
ATOM 3614 N N . ALA D 2 82 ? 51.323 37.336 28.253 1.00 12.06 82 ALA B N 1
ATOM 3615 C CA . ALA D 2 82 ? 51.211 37.112 26.815 1.00 12.70 82 ALA B CA 1
ATOM 3616 C C . ALA D 2 82 ? 50.626 35.740 26.461 1.00 15.13 82 ALA B C 1
ATOM 3617 O O . ALA D 2 82 ? 49.904 35.598 25.466 1.00 13.37 82 ALA B O 1
ATOM 3619 N N . LYS D 2 83 ? 50.943 34.742 27.280 1.00 16.34 83 LYS B N 1
ATOM 3620 C CA . LYS D 2 83 ? 50.546 33.373 27.019 1.00 16.45 83 LYS B CA 1
ATOM 3621 C C . LYS D 2 83 ? 49.032 33.243 26.867 1.00 17.94 83 LYS B C 1
ATOM 3622 O O . LYS D 2 83 ? 48.564 32.427 26.052 1.00 15.86 83 LYS B O 1
ATOM 3628 N N . LYS D 2 84 ? 48.284 34.098 27.569 1.00 17.19 84 LYS B N 1
ATOM 3629 C CA . LYS D 2 84 ? 46.823 34.064 27.501 1.00 20.48 84 LYS B CA 1
ATOM 3630 C C . LYS D 2 84 ? 46.278 34.234 26.073 1.00 15.04 84 LYS B C 1
ATOM 3631 O O . LYS D 2 84 ? 45.193 33.788 25.745 1.00 19.41 84 LYS B O 1
ATOM 3637 N N . PHE D 2 85 ? 47.022 34.933 25.241 1.00 16.58 85 PHE B N 1
ATOM 3638 C CA . PHE D 2 85 ? 46.616 35.261 23.875 1.00 20.37 85 PHE B CA 1
ATOM 3639 C C . PHE D 2 85 ? 47.118 34.309 22.788 1.00 19.01 85 PHE B C 1
ATOM 3640 O O . PHE D 2 85 ? 46.783 34.472 21.611 1.00 19.99 85 PHE B O 1
ATOM 3648 N N . LEU D 2 86 ? 47.933 33.336 23.166 1.00 18.19 86 LEU B N 1
ATOM 3649 C CA . LEU D 2 86 ? 48.494 32.401 22.190 1.00 17.70 86 LEU B CA 1
ATOM 3650 C C . LEU D 2 86 ? 47.731 31.066 22.091 1.00 19.82 86 LEU B C 1
ATOM 3651 O O . LEU D 2 86 ? 47.224 30.545 23.092 1.00 18.64 86 LEU B O 1
ATOM 3656 N N . THR D 2 87 ? 47.662 30.533 20.865 1.00 19.63 87 THR B N 1
ATOM 3657 C CA . THR D 2 87 ? 47.044 29.228 20.610 1.00 15.60 87 THR B CA 1
ATOM 3658 C C . THR D 2 87 ? 48.123 28.171 20.957 1.00 18.45 87 THR B C 1
ATOM 3659 O O . THR D 2 87 ? 49.311 28.501 21.106 1.00 18.98 87 THR B O 1
ATOM 3663 N N . GLU D 2 88 ? 47.737 26.903 21.064 1.00 20.48 88 GLU B N 1
ATOM 3664 C CA . GLU D 2 88 ? 48.723 25.864 21.354 1.00 20.16 88 GLU B CA 1
ATOM 3665 C C . GLU D 2 88 ? 49.868 25.894 20.325 1.00 21.59 88 GLU B C 1
ATOM 3666 O O . GLU D 2 88 ? 51.038 25.720 20.668 1.00 21.10 88 GLU B O 1
ATOM 3672 N N . ASP D 2 89 ? 49.506 26.117 19.058 1.00 18.51 89 ASP B N 1
ATOM 3673 C CA . ASP D 2 89 ? 50.440 26.178 17.931 1.00 19.27 89 ASP B CA 1
ATOM 3674 C C . ASP D 2 89 ? 51.449 27.294 18.105 1.00 14.54 89 ASP B C 1
ATOM 3675 O O . ASP D 2 89 ? 52.638 27.135 17.807 1.00 20.40 89 ASP B O 1
ATOM 3680 N N . ASP D 2 90 ? 50.960 28.450 18.538 1.00 18.96 90 ASP B N 1
ATOM 3681 C CA . ASP D 2 90 ? 51.820 29.607 18.725 1.00 15.72 90 ASP B CA 1
ATOM 3682 C C . ASP D 2 90 ? 52.836 29.253 19.787 1.00 15.53 90 ASP B C 1
ATOM 3683 O O . ASP D 2 90 ? 54.021 29.552 19.642 1.00 17.18 90 ASP B O 1
ATOM 3688 N N . LYS D 2 91 ? 52.355 28.623 20.860 1.00 15.61 91 LYS B N 1
ATOM 3689 C CA . LYS D 2 91 ? 53.218 28.227 21.959 1.00 14.93 91 LYS B CA 1
ATOM 3690 C C . LYS D 2 91 ? 54.313 27.235 21.517 1.00 15.87 91 LYS B C 1
ATOM 3691 O O . LYS D 2 91 ? 55.498 27.424 21.816 1.00 16.20 91 LYS B O 1
ATOM 3697 N N . LYS D 2 92 ? 53.910 26.189 20.802 1.00 17.45 92 LYS B N 1
ATOM 3698 C CA . LYS D 2 92 ? 54.856 25.194 20.306 1.00 18.74 92 LYS B CA 1
ATOM 3699 C C . LYS D 2 92 ? 55.843 25.863 19.366 1.00 18.06 92 LYS B C 1
ATOM 3700 O O . LYS D 2 92 ? 57.042 25.593 19.406 1.00 18.44 92 LYS B O 1
ATOM 3706 N N . GLU D 2 93 ? 55.349 26.799 18.573 1.00 17.28 93 GLU B N 1
ATOM 3707 C CA . GLU D 2 93 ? 56.212 27.491 17.664 1.00 22.62 93 GLU B CA 1
ATOM 3708 C C . GLU D 2 93 ? 57.248 28.317 18.428 1.00 17.56 93 GLU B C 1
ATOM 3709 O O . GLU D 2 93 ? 58.410 28.333 18.069 1.00 15.89 93 GLU B O 1
ATOM 3715 N N . SER D 2 94 ? 56.818 28.992 19.477 1.00 13.48 94 SER B N 1
ATOM 3716 C CA . SER D 2 94 ? 57.726 29.797 20.278 1.00 17.21 94 SER B CA 1
ATOM 3717 C C . SER D 2 94 ? 58.819 28.899 20.862 1.00 16.50 94 SER B C 1
ATOM 3718 O O . SER D 2 94 ? 59.981 29.275 20.900 1.00 14.56 94 SER B O 1
ATOM 3721 N N . ILE D 2 95 ? 58.439 27.716 21.335 1.00 15.91 95 ILE B N 1
ATOM 3722 C CA . ILE D 2 95 ? 59.430 26.831 21.928 1.00 15.92 95 ILE B CA 1
ATOM 3723 C C . ILE D 2 95 ? 60.406 26.370 20.852 1.00 14.68 95 ILE B C 1
ATOM 3724 O O . ILE D 2 95 ? 61.600 26.318 21.098 1.00 13.54 95 ILE B O 1
ATOM 3729 N N . ASN D 2 96 ? 59.913 26.057 19.658 1.00 15.76 96 ASN B N 1
ATOM 3730 C CA . ASN D 2 96 ? 60.819 25.656 18.582 1.00 18.09 96 ASN B CA 1
ATOM 3731 C C . ASN D 2 96 ? 61.784 26.790 18.229 1.00 13.86 96 ASN B C 1
ATOM 3732 O O . ASN D 2 96 ? 62.959 26.550 17.929 1.00 15.98 96 ASN B O 1
ATOM 3737 N N . ASN D 2 97 ? 61.307 28.027 18.303 1.00 15.19 97 ASN B N 1
ATOM 3738 C CA . ASN D 2 97 ? 62.171 29.159 17.983 1.00 17.66 97 ASN B CA 1
ATOM 3739 C C . ASN D 2 97 ? 63.307 29.220 18.983 1.00 14.09 97 ASN B C 1
ATOM 3740 O O . ASN D 2 97 ? 64.449 29.489 18.626 1.00 16.73 97 ASN B O 1
ATOM 3745 N N . LEU D 2 98 ? 62.986 28.945 20.242 1.00 13.15 98 LEU B N 1
ATOM 3746 C CA . LEU D 2 98 ? 63.992 28.977 21.290 1.00 12.35 98 LEU B CA 1
ATOM 3747 C C . LEU D 2 98 ? 65.034 27.896 20.994 1.00 9.65 98 LEU B C 1
ATOM 3748 O O . LEU D 2 98 ? 66.253 28.140 21.050 1.00 14.84 98 LEU B O 1
ATOM 3753 N N . ILE D 2 99 ? 64.556 26.696 20.681 1.00 13.43 99 ILE B N 1
ATOM 3754 C CA . ILE D 2 99 ? 65.463 25.599 20.355 1.00 19.34 99 ILE B CA 1
ATOM 3755 C C . ILE D 2 99 ? 66.326 25.912 19.112 1.00 17.15 99 ILE B C 1
ATOM 3756 O O . ILE D 2 99 ? 67.541 25.797 19.177 1.00 16.61 99 ILE B O 1
ATOM 3761 N N . GLU D 2 100 ? 65.711 26.369 18.019 1.00 17.01 100 GLU B N 1
ATOM 3762 C CA . GLU D 2 100 ? 66.462 26.639 16.795 1.00 19.15 100 GLU B CA 1
ATOM 3763 C C . GLU D 2 100 ? 67.286 27.880 16.805 1.00 17.72 100 GLU B C 1
ATOM 3764 O O . GLU D 2 100 ? 68.371 27.884 16.241 1.00 18.42 100 GLU B O 1
ATOM 3770 N N . ASN D 2 101 ? 66.797 28.927 17.460 1.00 15.19 101 ASN B N 1
ATOM 3771 C CA . ASN D 2 101 ? 67.508 30.192 17.447 1.00 17.41 101 ASN B CA 1
ATOM 3772 C C . ASN D 2 101 ? 68.529 30.377 18.524 1.00 14.43 101 ASN B C 1
ATOM 3773 O O . ASN D 2 101 ? 69.500 31.144 18.352 1.00 17.43 101 ASN B O 1
ATOM 3778 N N . PHE D 2 102 ? 68.344 29.691 19.638 1.00 13.64 102 PHE B N 1
ATOM 3779 C CA . PHE D 2 102 ? 69.284 29.880 20.739 1.00 17.10 102 PHE B CA 1
ATOM 3780 C C . PHE D 2 102 ? 69.976 28.630 21.314 1.00 12.86 102 PHE B C 1
ATOM 3781 O O . PHE D 2 102 ? 71.199 28.625 21.529 1.00 16.52 102 PHE B O 1
ATOM 3789 N N . LEU D 2 103 ? 69.215 27.573 21.528 1.00 12.23 103 LEU B N 1
ATOM 3790 C CA . LEU D 2 103 ? 69.795 26.413 22.156 1.00 12.75 103 LEU B CA 1
ATOM 3791 C C . LEU D 2 103 ? 70.704 25.642 21.251 1.00 12.42 103 LEU B C 1
ATOM 3792 O O . LEU D 2 103 ? 71.792 25.293 21.653 1.00 15.24 103 LEU B O 1
ATOM 3797 N N . GLU D 2 104 ? 70.297 25.385 20.022 1.00 15.79 104 GLU B N 1
ATOM 3798 C CA . GLU D 2 104 ? 71.192 24.648 19.128 1.00 18.58 104 GLU B CA 1
ATOM 3799 C C . GLU D 2 104 ? 72.456 25.476 18.897 1.00 18.16 104 GLU B C 1
ATOM 3800 O O . GLU D 2 104 ? 73.569 24.978 18.961 1.00 18.15 104 GLU B O 1
ATOM 3806 N N . PRO D 2 105 ? 72.298 26.760 18.598 1.00 20.16 105 PRO B N 1
ATOM 3807 C CA . PRO D 2 105 ? 73.491 27.586 18.412 1.00 20.68 105 PRO B CA 1
ATOM 3808 C C . PRO D 2 105 ? 74.460 27.623 19.627 1.00 19.34 105 PRO B C 1
ATOM 3809 O O . PRO D 2 105 ? 75.658 27.879 19.443 1.00 18.64 105 PRO B O 1
ATOM 3813 N N . ALA D 2 106 ? 73.944 27.425 20.854 1.00 18.24 106 ALA B N 1
ATOM 3814 C CA . ALA D 2 106 ? 74.784 27.442 22.065 1.00 17.73 106 ALA B CA 1
ATOM 3815 C C . ALA D 2 106 ? 75.582 26.139 22.182 1.00 16.05 106 ALA B C 1
ATOM 3816 O O . ALA D 2 106 ? 76.458 25.984 23.057 1.00 14.14 106 ALA B O 1
ATOM 3818 N N . GLY D 2 107 ? 75.230 25.195 21.310 1.00 15.99 107 GLY B N 1
ATOM 3819 C CA . GLY D 2 107 ? 75.925 23.921 21.235 1.00 21.21 107 GLY B CA 1
ATOM 3820 C C . GLY D 2 107 ? 76.107 23.216 22.556 1.00 20.07 107 GLY B C 1
ATOM 3821 O O . GLY D 2 107 ? 75.136 22.810 23.165 1.00 20.77 107 GLY B O 1
ATOM 3822 N N . GLU D 2 108 ? 77.344 23.061 23.000 1.00 20.20 108 GLU B N 1
ATOM 3823 C CA . GLU D 2 108 ? 77.589 22.373 24.276 1.00 25.97 108 GLU B CA 1
ATOM 3824 C C . GLU D 2 108 ? 77.044 23.157 25.461 1.00 20.25 108 GLU B C 1
ATOM 3825 O O . GLU D 2 108 ? 76.853 22.592 26.518 1.00 23.01 108 GLU B O 1
ATOM 3831 N N . GLU D 2 109 ? 76.843 24.458 25.294 1.00 20.86 109 GLU B N 1
ATOM 3832 C CA . GLU D 2 109 ? 76.341 25.284 26.395 1.00 20.24 109 GLU B CA 1
ATOM 3833 C C . GLU D 2 109 ? 74.837 25.478 26.352 1.00 17.32 109 GLU B C 1
ATOM 3834 O O . GLU D 2 109 ? 74.320 26.424 26.932 1.00 17.99 109 GLU B O 1
ATOM 3840 N N . PHE D 2 110 ? 74.130 24.583 25.678 1.00 15.53 110 PHE B N 1
ATOM 3841 C CA . PHE D 2 110 ? 72.675 24.716 25.564 1.00 18.07 110 PHE B CA 1
ATOM 3842 C C . PHE D 2 110 ? 71.844 24.684 26.886 1.00 21.56 110 PHE B C 1
ATOM 3843 O O . PHE D 2 110 ? 70.798 25.367 26.964 1.00 15.85 110 PHE B O 1
ATOM 3851 N N . ILE D 2 111 ? 72.286 23.939 27.915 1.00 18.98 111 ILE B N 1
ATOM 3852 C CA . ILE D 2 111 ? 71.515 23.902 29.170 1.00 17.86 111 ILE B CA 1
ATOM 3853 C C . ILE D 2 111 ? 71.611 25.270 29.837 1.00 14.31 111 ILE B C 1
ATOM 3854 O O . ILE D 2 111 ? 70.592 25.860 30.169 1.00 13.13 111 ILE B O 1
ATOM 3859 N N . ASP D 2 112 ? 72.811 25.810 29.998 1.00 12.49 112 ASP B N 1
ATOM 3860 C CA . ASP D 2 112 ? 72.874 27.123 30.628 1.00 12.23 112 ASP B CA 1
ATOM 3861 C C . ASP D 2 112 ? 72.223 28.173 29.731 1.00 15.38 112 ASP B C 1
ATOM 3862 O O . ASP D 2 112 ? 71.690 29.132 30.249 1.00 13.26 112 ASP B O 1
ATOM 3867 N N . GLU D 2 113 ? 72.281 28.018 28.402 1.00 12.29 113 GLU B N 1
ATOM 3868 C CA . GLU D 2 113 ? 71.596 28.963 27.512 1.00 14.04 113 GLU B CA 1
ATOM 3869 C C . GLU D 2 113 ? 70.104 28.995 27.957 1.00 14.84 113 GLU B C 1
ATOM 3870 O O . GLU D 2 113 ? 69.504 30.065 28.113 1.00 13.36 113 GLU B O 1
ATOM 3876 N N . LEU D 2 114 ? 69.515 27.825 28.164 1.00 12.53 114 LEU B N 1
ATOM 3877 C CA . LEU D 2 114 ? 68.117 27.720 28.583 1.00 14.73 114 LEU B CA 1
ATOM 3878 C C . LEU D 2 114 ? 67.866 28.355 29.948 1.00 11.89 114 LEU B C 1
ATOM 3879 O O . LEU D 2 114 ? 66.919 29.148 30.128 1.00 11.69 114 LEU B O 1
ATOM 3884 N N . ILE D 2 115 ? 68.702 27.975 30.925 1.00 15.89 115 ILE B N 1
ATOM 3885 C CA . ILE D 2 115 ? 68.573 28.493 32.305 1.00 15.49 115 ILE B CA 1
ATOM 3886 C C . ILE D 2 115 ? 68.742 30.024 32.369 1.00 14.83 115 ILE B C 1
ATOM 3887 O O . ILE D 2 115 ? 67.995 30.690 33.065 1.00 12.54 115 ILE B O 1
ATOM 3892 N N . PHE D 2 116 ? 69.727 30.559 31.650 1.00 13.24 116 PHE B N 1
ATOM 3893 C CA . PHE D 2 116 ? 70.002 31.990 31.582 1.00 13.37 116 PHE B CA 1
ATOM 3894 C C . PHE D 2 116 ? 68.775 32.706 30.965 1.00 16.76 116 PHE B C 1
ATOM 3895 O O . PHE D 2 116 ? 68.369 33.759 31.461 1.00 13.06 116 PHE B O 1
ATOM 3903 N N . ARG D 2 117 ? 68.193 32.145 29.891 1.00 13.76 117 ARG B N 1
ATOM 3904 C CA . ARG D 2 117 ? 67.026 32.777 29.276 1.00 15.78 117 ARG B CA 1
ATOM 3905 C C . ARG D 2 117 ? 65.811 32.673 30.156 1.00 15.06 117 ARG B C 1
ATOM 3906 O O . ARG D 2 117 ? 65.035 33.620 30.262 1.00 12.01 117 ARG B O 1
ATOM 3914 N N . TYR D 2 118 ? 65.657 31.527 30.805 1.00 11.47 118 TYR B N 1
ATOM 3915 C CA . TYR D 2 118 ? 64.532 31.327 31.701 1.00 12.32 118 TYR B CA 1
ATOM 3916 C C . TYR D 2 118 ? 64.580 32.412 32.850 1.00 16.33 118 TYR B C 1
ATOM 3917 O O . TYR D 2 118 ? 63.559 33.017 33.173 1.00 14.26 118 TYR B O 1
ATOM 3926 N N . LEU D 2 119 ? 65.770 32.681 33.406 1.00 12.90 119 LEU B N 1
ATOM 3927 C CA . LEU D 2 119 ? 65.948 33.673 34.485 1.00 13.65 119 LEU B CA 1
ATOM 3928 C C . LEU D 2 119 ? 65.786 35.111 33.983 1.00 14.30 119 LEU B C 1
ATOM 3929 O O . LEU D 2 119 ? 65.152 35.950 34.623 1.00 12.62 119 LEU B O 1
ATOM 3934 N N . LEU D 2 120 ? 66.409 35.406 32.858 1.00 11.73 120 LEU B N 1
ATOM 3935 C CA . LEU D 2 120 ? 66.284 36.717 32.286 1.00 12.09 120 LEU B CA 1
ATOM 3936 C C . LEU D 2 120 ? 64.794 37.103 32.118 1.00 10.74 120 LEU B C 1
ATOM 3937 O O . LEU D 2 120 ? 64.422 38.213 32.472 1.00 11.22 120 LEU B O 1
ATOM 3942 N N . PHE D 2 121 ? 63.968 36.217 31.539 1.00 10.96 121 PHE B N 1
ATOM 3943 C CA . PHE D 2 121 ? 62.546 36.546 31.359 1.00 14.52 121 PHE B CA 1
ATOM 3944 C C . PHE D 2 121 ? 61.763 36.462 32.691 1.00 13.53 121 PHE B C 1
ATOM 3945 O O . PHE D 2 121 ? 60.865 37.265 32.936 1.00 13.90 121 PHE B O 1
ATOM 3953 N N . GLN D 2 122 ? 62.125 35.527 33.567 1.00 13.34 122 GLN B N 1
ATOM 3954 C CA . GLN D 2 122 ? 61.469 35.401 34.883 1.00 11.68 122 GLN B CA 1
ATOM 3955 C C . GLN D 2 122 ? 61.741 36.679 35.733 1.00 10.45 122 GLN B C 1
ATOM 3956 O O . GLN D 2 122 ? 60.992 37.003 36.632 1.00 12.78 122 GLN B O 1
ATOM 3962 N N . GLY D 2 123 ? 62.822 37.397 35.448 1.00 12.51 123 GLY B N 1
ATOM 3963 C CA . GLY D 2 123 ? 63.091 38.617 36.185 1.00 9.69 123 GLY B CA 1
ATOM 3964 C C . GLY D 2 123 ? 61.969 39.633 36.008 1.00 14.02 123 GLY B C 1
ATOM 3965 O O . GLY D 2 123 ? 61.686 40.422 36.904 1.00 11.93 123 GLY B O 1
ATOM 3966 N N . ASP D 2 124 ? 61.316 39.634 34.848 1.00 13.86 124 ASP B N 1
ATOM 3967 C CA . ASP D 2 124 ? 60.217 40.589 34.625 1.00 12.01 124 ASP B CA 1
ATOM 3968 C C . ASP D 2 124 ? 59.016 40.108 35.464 1.00 11.54 124 ASP B C 1
ATOM 3969 O O . ASP D 2 124 ? 58.219 40.915 35.934 1.00 11.89 124 ASP B O 1
ATOM 3974 N N . SER D 2 125 ? 58.896 38.794 35.639 1.00 11.70 125 SER B N 1
ATOM 3975 C CA . SER D 2 125 ? 57.820 38.225 36.482 1.00 15.52 125 SER B CA 1
ATOM 3976 C C . SER D 2 125 ? 58.038 38.618 37.957 1.00 10.35 125 SER B C 1
ATOM 3977 O O . SER D 2 125 ? 57.070 39.008 38.627 1.00 10.63 125 SER B O 1
ATOM 3980 N N . LEU D 2 126 ? 59.286 38.497 38.457 1.00 10.41 126 LEU B N 1
ATOM 3981 C CA . LEU D 2 126 ? 59.600 38.897 39.824 1.00 10.90 126 LEU B CA 1
ATOM 3982 C C . LEU D 2 126 ? 59.291 40.384 39.961 1.00 10.92 126 LEU B C 1
ATOM 3983 O O . LEU D 2 126 ? 58.692 40.767 40.922 1.00 12.12 126 LEU B O 1
ATOM 3988 N N . GLY D 2 127 ? 59.690 41.203 38.986 1.00 12.94 127 GLY B N 1
ATOM 3989 C CA . GLY D 2 127 ? 59.387 42.626 38.992 1.00 15.18 127 GLY B CA 1
ATOM 3990 C C . GLY D 2 127 ? 57.890 42.875 39.125 1.00 12.95 127 GLY B C 1
ATOM 3991 O O . GLY D 2 127 ? 57.493 43.732 39.919 1.00 13.43 127 GLY B O 1
ATOM 3992 N N . GLY D 2 128 ? 57.071 42.119 38.382 1.00 13.11 128 GLY B N 1
ATOM 3993 C CA . GLY D 2 128 ? 55.623 42.230 38.463 1.00 11.05 128 GLY B CA 1
ATOM 3994 C C . GLY D 2 128 ? 55.117 41.899 39.855 1.00 10.34 128 GLY B C 1
ATOM 3995 O O . GLY D 2 128 ? 54.291 42.627 40.410 1.00 11.59 128 GLY B O 1
ATOM 3996 N N . THR D 2 129 ? 55.626 40.818 40.429 1.00 10.89 129 THR B N 1
ATOM 3997 C CA . THR D 2 129 ? 55.268 40.376 41.762 1.00 11.65 129 THR B CA 1
ATOM 3998 C C . THR D 2 129 ? 55.598 41.460 42.801 1.00 15.48 129 THR B C 1
ATOM 3999 O O . THR D 2 129 ? 54.772 41.782 43.675 1.00 15.04 129 THR B O 1
ATOM 4003 N N . MET D 2 130 ? 56.786 42.040 42.688 1.00 13.14 130 MET B N 1
ATOM 4004 C CA . MET D 2 130 ? 57.253 43.083 43.606 1.00 14.13 130 MET B CA 1
ATOM 4005 C C . MET D 2 130 ? 56.346 44.338 43.555 1.00 14.38 130 MET B C 1
ATOM 4006 O O . MET D 2 130 ? 56.079 44.948 44.576 1.00 14.88 130 MET B O 1
ATOM 4011 N N . ARG D 2 131 ? 55.893 44.746 42.367 1.00 12.27 131 ARG B N 1
ATOM 4012 C CA . ARG D 2 131 ? 55.007 45.922 42.244 1.00 15.08 131 ARG B CA 1
ATOM 4013 C C . ARG D 2 131 ? 53.692 45.657 43.021 1.00 11.15 131 ARG B C 1
ATOM 4014 O O . ARG D 2 131 ? 53.204 46.512 43.725 1.00 14.40 131 ARG B O 1
ATOM 4022 N N . ASN D 2 132 ? 53.175 44.433 42.952 1.00 11.07 132 ASN B N 1
ATOM 4023 C CA . ASN D 2 132 ? 51.963 44.050 43.666 1.00 14.90 132 ASN B CA 1
ATOM 4024 C C . ASN D 2 132 ? 52.267 44.002 45.169 1.00 16.08 132 ASN B C 1
ATOM 4025 O O . ASN D 2 132 ? 51.445 44.426 45.982 1.00 13.62 132 ASN B O 1
ATOM 4030 N N . ILE D 2 133 ? 53.448 43.507 45.543 1.00 15.40 133 ILE B N 1
ATOM 4031 C CA . ILE D 2 133 ? 53.828 43.450 46.954 1.00 16.29 133 ILE B CA 1
ATOM 4032 C C . ILE D 2 133 ? 53.871 44.861 47.574 1.00 14.26 133 ILE B C 1
ATOM 4033 O O . ILE D 2 133 ? 53.344 45.084 48.664 1.00 13.98 133 ILE B O 1
ATOM 4038 N N . ALA D 2 134 ? 54.498 45.797 46.873 1.00 14.95 134 ALA B N 1
ATOM 4039 C CA . ALA D 2 134 ? 54.573 47.172 47.318 1.00 12.62 134 ALA B CA 1
ATOM 4040 C C . ALA D 2 134 ? 53.171 47.715 47.575 1.00 14.09 134 ALA B C 1
ATOM 4041 O O . ALA D 2 134 ? 52.948 48.441 48.550 1.00 12.87 134 ALA B O 1
ATOM 4043 N N . GLY D 2 135 ? 52.218 47.379 46.701 1.00 11.75 135 GLY B N 1
ATOM 4044 C CA . GLY D 2 135 ? 50.867 47.857 46.891 1.00 12.76 135 GLY B CA 1
ATOM 4045 C C . GLY D 2 135 ? 50.216 47.318 48.156 1.00 14.09 135 GLY B C 1
ATOM 4046 O O . GLY D 2 135 ? 49.590 48.057 48.928 1.00 16.44 135 GLY B O 1
ATOM 4047 N N . ALA D 2 136 ? 50.354 46.031 48.401 1.00 14.50 136 ALA B N 1
ATOM 4048 C CA . ALA D 2 136 ? 49.767 45.400 49.588 1.00 12.80 136 ALA B CA 1
ATOM 4049 C C . ALA D 2 136 ? 50.417 45.935 50.854 1.00 15.13 136 ALA B C 1
ATOM 4050 O O . ALA D 2 136 ? 49.724 46.176 51.827 1.00 16.61 136 ALA B O 1
ATOM 4052 N N . LEU D 2 137 ? 51.728 46.158 50.841 1.00 11.99 137 LEU B N 1
ATOM 4053 C CA . LEU D 2 137 ? 52.377 46.696 52.019 1.00 15.10 137 LEU B CA 1
ATOM 4054 C C . LEU D 2 137 ? 51.866 48.084 52.358 1.00 19.42 137 LEU B C 1
ATOM 4055 O O . LEU D 2 137 ? 51.761 48.417 53.546 1.00 16.43 137 LEU B O 1
ATOM 4060 N N . ALA D 2 138 ? 51.543 48.891 51.336 1.00 14.54 138 ALA B N 1
ATOM 4061 C CA . ALA D 2 138 ? 51.006 50.230 51.562 1.00 18.12 138 ALA B CA 1
ATOM 4062 C C . ALA D 2 138 ? 49.642 50.099 52.248 1.00 19.36 138 ALA B C 1
ATOM 4063 O O . ALA D 2 138 ? 49.341 50.791 53.230 1.00 20.01 138 ALA B O 1
ATOM 4065 N N . GLN D 2 139 ? 48.798 49.215 51.732 1.00 15.46 139 GLN B N 1
ATOM 4066 C CA . GLN D 2 139 ? 47.493 49.029 52.327 1.00 16.54 139 GLN B CA 1
ATOM 4067 C C . GLN D 2 139 ? 47.702 48.610 53.783 1.00 16.75 139 GLN B C 1
ATOM 4068 O O . GLN D 2 139 ? 46.992 49.093 54.659 1.00 16.76 139 GLN B O 1
ATOM 4074 N N . GLN D 2 140 ? 48.649 47.703 54.052 1.00 14.23 140 GLN B N 1
ATOM 4075 C CA . GLN D 2 140 ? 48.890 47.266 55.425 1.00 14.31 140 GLN B CA 1
ATOM 4076 C C . GLN D 2 140 ? 49.321 48.396 56.365 1.00 15.96 140 GLN B C 1
ATOM 4077 O O . GLN D 2 140 ? 48.937 48.412 57.555 1.00 15.26 140 GLN B O 1
ATOM 4083 N N . LYS D 2 141 ? 50.106 49.333 55.829 1.00 14.27 141 LYS B N 1
ATOM 4084 C CA . LYS D 2 141 ? 50.585 50.470 56.595 1.00 15.44 141 LYS B CA 1
ATOM 4085 C C . LYS D 2 141 ? 49.418 51.371 56.999 1.00 16.16 141 LYS B C 1
ATOM 4086 O O . LYS D 2 141 ? 49.361 51.820 58.146 1.00 13.27 141 LYS B O 1
ATOM 4092 N N . LEU D 2 142 ? 48.496 51.622 56.057 1.00 11.68 142 LEU B N 1
ATOM 4093 C CA . LEU D 2 142 ? 47.362 52.456 56.367 1.00 12.32 142 LEU B CA 1
ATOM 4094 C C . LEU D 2 142 ? 46.464 51.761 57.402 1.00 16.70 142 LEU B C 1
ATOM 4095 O O . LEU D 2 142 ? 45.965 52.395 58.322 1.00 15.90 142 LEU B O 1
ATOM 4100 N N . THR D 2 143 ? 46.250 50.454 57.254 1.00 15.47 143 THR B N 1
ATOM 4101 C CA . THR D 2 143 ? 45.416 49.718 58.205 1.00 16.40 143 THR B CA 1
ATOM 4102 C C . THR D 2 143 ? 46.046 49.764 59.614 1.00 18.05 143 THR B C 1
ATOM 4103 O O . THR D 2 143 ? 45.342 49.932 60.617 1.00 13.82 143 THR B O 1
ATOM 4107 N N . ARG D 2 144 ? 47.367 49.608 59.687 1.00 15.32 144 ARG B N 1
ATOM 4108 C CA . ARG D 2 144 ? 48.051 49.646 60.983 1.00 14.40 144 ARG B CA 1
ATOM 4109 C C . ARG D 2 144 ? 47.794 51.004 61.619 1.00 15.12 144 ARG B C 1
ATOM 4110 O O . ARG D 2 144 ? 47.548 51.078 62.827 1.00 15.01 144 ARG B O 1
ATOM 4118 N N . ALA D 2 145 ? 47.857 52.079 60.825 1.00 12.96 145 ALA B N 1
ATOM 4119 C CA . ALA D 2 145 ? 47.599 53.434 61.348 1.00 12.73 145 ALA B CA 1
ATOM 4120 C C . ALA D 2 145 ? 46.127 53.590 61.847 1.00 14.98 145 ALA B C 1
ATOM 4121 O O . ALA D 2 145 ? 45.868 54.209 62.873 1.00 14.31 145 ALA B O 1
ATOM 4123 N N . ILE D 2 146 ? 45.187 52.993 61.121 1.00 15.18 146 ILE B N 1
ATOM 4124 C CA . ILE D 2 146 ? 43.772 53.017 61.448 1.00 14.50 146 ILE B CA 1
ATOM 4125 C C . ILE D 2 146 ? 43.511 52.233 62.739 1.00 14.39 146 ILE B C 1
ATOM 4126 O O . ILE D 2 146 ? 42.897 52.770 63.652 1.00 15.61 146 ILE B O 1
ATOM 4131 N N . ILE D 2 147 ? 43.950 50.978 62.821 1.00 13.19 147 ILE B N 1
ATOM 4132 C CA . ILE D 2 147 ? 43.726 50.201 64.052 1.00 16.17 147 ILE B CA 1
ATOM 4133 C C . ILE D 2 147 ? 44.471 50.773 65.262 1.00 15.19 147 ILE B C 1
ATOM 4134 O O . ILE D 2 147 ? 43.945 50.759 66.362 1.00 11.38 147 ILE B O 1
ATOM 4139 N N . SER D 2 148 ? 45.664 51.330 65.071 1.00 14.67 148 SER B N 1
ATOM 4140 C CA . SER D 2 148 ? 46.335 51.958 66.205 1.00 18.57 148 SER B CA 1
ATOM 4141 C C . SER D 2 148 ? 45.552 53.177 66.672 1.00 14.73 148 SER B C 1
ATOM 4142 O O . SER D 2 148 ? 45.427 53.399 67.875 1.00 14.30 148 SER B O 1
ATOM 4145 N N . ALA D 2 149 ? 45.026 53.966 65.743 1.00 12.92 149 ALA B N 1
ATOM 4146 C CA . ALA D 2 149 ? 44.213 55.108 66.122 1.00 15.79 149 ALA B CA 1
ATOM 4147 C C . ALA D 2 149 ? 42.983 54.653 66.951 1.00 18.76 149 ALA B C 1
ATOM 4148 O O . ALA D 2 149 ? 42.617 55.310 67.925 1.00 16.75 149 ALA B O 1
ATOM 4150 N N . LEU D 2 150 ? 42.342 53.542 66.569 1.00 15.14 150 LEU B N 1
ATOM 4151 C CA . LEU D 2 150 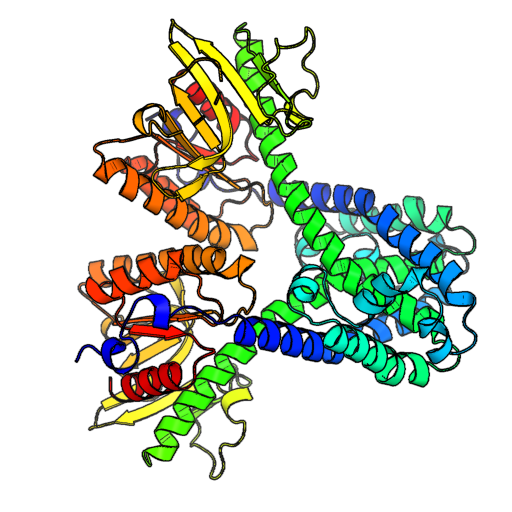? 41.163 53.012 67.301 1.00 12.52 150 LEU B CA 1
ATOM 4152 C C . LEU D 2 150 ? 41.634 52.525 68.669 1.00 16.60 150 LEU B C 1
ATOM 4153 O O . LEU D 2 150 ? 40.987 52.820 69.689 1.00 13.69 150 LEU B O 1
ATOM 4158 N N . ASP D 2 151 ? 42.749 51.790 68.680 1.00 12.68 151 ASP B N 1
ATOM 4159 C CA . ASP D 2 151 ? 43.304 51.254 69.924 1.00 12.02 151 ASP B CA 1
ATOM 4160 C C . ASP D 2 151 ? 43.653 52.379 70.883 1.00 14.67 151 ASP B C 1
ATOM 4161 O O . ASP D 2 151 ? 43.275 52.335 72.052 1.00 16.05 151 ASP B O 1
ATOM 4166 N N . ILE D 2 152 ? 44.375 53.386 70.403 1.00 17.34 152 ILE B N 1
ATOM 4167 C CA . ILE D 2 152 ? 44.777 54.512 71.264 1.00 18.08 152 ILE B CA 1
ATOM 4168 C C . ILE D 2 152 ? 43.552 55.266 71.825 1.00 17.55 152 ILE B C 1
ATOM 4169 O O . ILE D 2 152 ? 43.598 55.821 72.943 1.00 16.87 152 ILE B O 1
ATOM 4175 N N . ALA D 2 153 ? 42.446 55.222 71.084 1.00 16.46 153 ALA B N 1
ATOM 4176 C CA . ALA D 2 153 ? 41.215 55.887 71.497 1.00 14.99 153 ALA B CA 1
ATOM 4177 C C . ALA D 2 153 ? 40.304 54.958 72.283 1.00 14.60 153 ALA B C 1
ATOM 4178 O O . ALA D 2 153 ? 39.184 55.335 72.645 1.00 17.41 153 ALA B O 1
ATOM 4180 N N . ASN D 2 154 ? 40.769 53.742 72.531 1.00 14.16 154 ASN B N 1
ATOM 4181 C CA . ASN D 2 154 ? 39.982 52.762 73.279 1.00 15.95 154 ASN B CA 1
ATOM 4182 C C . ASN D 2 154 ? 38.647 52.475 72.570 1.00 20.74 154 ASN B C 1
ATOM 4183 O O . ASN D 2 154 ? 37.601 52.399 73.211 1.00 21.33 154 ASN B O 1
ATOM 4188 N N . ILE D 2 155 ? 38.685 52.292 71.251 1.00 17.84 155 ILE B N 1
ATOM 4189 C CA . ILE D 2 155 ? 37.485 52.009 70.454 1.00 13.80 155 ILE B CA 1
ATOM 4190 C C . ILE D 2 155 ? 37.606 50.603 69.870 1.00 18.58 155 ILE B C 1
ATOM 4191 O O . ILE D 2 155 ? 38.490 50.321 69.064 1.00 17.71 155 ILE B O 1
ATOM 4196 N N . PRO D 2 156 ? 36.737 49.686 70.288 1.00 20.60 156 PRO B N 1
ATOM 4197 C CA . PRO D 2 156 ? 36.886 48.362 69.693 1.00 21.46 156 PRO B CA 1
ATOM 4198 C C . PRO D 2 156 ? 36.490 48.361 68.198 1.00 19.76 156 PRO B C 1
ATOM 4199 O O . PRO D 2 156 ? 35.840 49.274 67.689 1.00 16.51 156 PRO B O 1
ATOM 4203 N N . TYR D 2 157 ? 36.888 47.314 67.501 1.00 18.84 157 TYR B N 1
ATOM 4204 C CA . TYR D 2 157 ? 36.551 47.194 66.102 1.00 15.67 157 TYR B CA 1
ATOM 4205 C C . TYR D 2 157 ? 36.426 45.706 65.734 1.00 19.44 157 TYR B C 1
ATOM 4206 O O . TYR D 2 157 ? 36.754 44.831 66.540 1.00 19.75 157 TYR B O 1
ATOM 4215 N N . LYS D 2 158 ? 35.882 45.439 64.546 1.00 18.24 158 LYS B N 1
ATOM 4216 C CA . LYS D 2 158 ? 35.772 44.093 64.015 1.00 17.16 158 LYS B CA 1
ATOM 4217 C C . LYS D 2 158 ? 36.578 44.137 62.738 1.00 14.00 158 LYS B C 1
ATOM 4218 O O . LYS D 2 158 ? 36.770 45.220 62.170 1.00 16.23 158 LYS B O 1
ATOM 4224 N N . TRP D 2 159 ? 37.091 42.988 62.321 1.00 18.34 159 TRP B N 1
ATOM 4225 C CA . TRP D 2 159 ? 37.855 42.963 61.116 1.00 16.10 159 TRP B CA 1
ATOM 4226 C C . TRP D 2 159 ? 37.466 41.816 60.218 1.00 14.63 159 TRP B C 1
ATOM 4227 O O . TRP D 2 159 ? 36.860 40.849 60.644 1.00 17.31 159 TRP B O 1
ATOM 4238 N N . LEU D 2 160 ? 37.820 41.958 58.953 1.00 19.41 160 LEU B N 1
ATOM 4239 C CA . LEU D 2 160 ? 37.519 40.988 57.921 1.00 20.41 160 LEU B CA 1
ATOM 4240 C C . LEU D 2 160 ? 38.841 40.436 57.379 1.00 21.26 160 LEU B C 1
ATOM 4241 O O . LEU D 2 160 ? 39.735 41.170 56.953 1.00 19.07 160 LEU B O 1
ATOM 4246 N N . ASP D 2 161 ? 38.950 39.122 57.438 1.00 19.21 161 ASP B N 1
ATOM 4247 C CA . ASP D 2 161 ? 40.148 38.420 57.024 1.00 22.13 161 ASP B CA 1
ATOM 4248 C C . ASP D 2 161 ? 40.212 38.262 55.512 1.00 25.38 161 ASP B C 1
ATOM 4249 O O . ASP D 2 161 ? 39.375 37.554 54.929 1.00 27.95 161 ASP B O 1
ATOM 4254 N N . SER D 2 162 ? 41.191 38.924 54.879 1.00 26.12 162 SER B N 1
ATOM 4255 C CA . SER D 2 162 ? 41.378 38.871 53.416 1.00 26.17 162 SER B CA 1
ATOM 4256 C C . SER D 2 162 ? 41.522 37.426 52.885 1.00 28.50 162 SER B C 1
ATOM 4257 O O . SER D 2 162 ? 41.193 37.146 51.719 1.00 28.06 162 SER B O 1
ATOM 4260 N N . ARG D 2 163 ? 41.994 36.518 53.742 1.00 25.64 163 ARG B N 1
ATOM 4261 C CA . ARG D 2 163 ? 42.131 35.112 53.369 1.00 29.99 163 ARG B CA 1
ATOM 4262 C C . ARG D 2 163 ? 40.754 34.427 53.186 1.00 35.85 163 ARG B C 1
ATOM 4263 O O . ARG D 2 163 ? 40.631 33.441 52.429 1.00 34.80 163 ARG B O 1
ATOM 4271 N N . ASP D 2 164 ? 39.737 34.916 53.899 1.00 32.25 164 ASP B N 1
ATOM 4272 C CA . ASP D 2 164 ? 38.400 34.345 53.776 1.00 32.76 164 ASP B CA 1
ATOM 4273 C C . ASP D 2 164 ? 37.628 35.065 52.690 1.00 29.74 164 ASP B C 1
ATOM 4274 O O . ASP D 2 164 ? 37.050 36.131 52.936 1.00 27.03 164 ASP B O 1
ATOM 4279 N N . LYS D 2 165 ? 37.586 34.457 51.504 1.00 29.40 165 LYS B N 1
ATOM 4280 C CA . LYS D 2 165 ? 36.905 35.049 50.353 1.00 32.91 165 LYS B CA 1
ATOM 4281 C C . LYS D 2 165 ? 35.367 35.169 50.388 1.00 33.78 165 LYS B C 1
ATOM 4282 O O . LYS D 2 165 ? 34.778 35.824 49.516 1.00 37.32 165 LYS B O 1
ATOM 4288 N N . LYS D 2 166 ? 34.692 34.559 51.358 1.00 32.18 166 LYS B N 1
ATOM 4289 C CA . LYS D 2 166 ? 33.266 34.776 51.396 1.00 30.48 166 LYS B CA 1
ATOM 4290 C C . LYS D 2 166 ? 33.177 36.239 51.823 1.00 34.41 166 LYS B C 1
ATOM 4291 O O . LYS D 2 166 ? 32.176 36.893 51.580 1.00 37.37 166 LYS B O 1
ATOM 4297 N N . TYR D 2 167 ? 34.247 36.749 52.442 1.00 32.69 167 TYR B N 1
ATOM 4298 C CA . TYR D 2 167 ? 34.313 38.129 52.913 1.00 31.13 167 TYR B CA 1
ATOM 4299 C C . TYR D 2 167 ? 33.061 38.499 53.650 1.00 34.90 167 TYR B C 1
ATOM 4300 O O . TYR D 2 167 ? 32.463 39.547 53.383 1.00 39.81 167 TYR B O 1
ATOM 4309 N N . THR D 2 168 ? 32.659 37.660 54.583 1.00 33.13 168 THR B N 1
ATOM 4310 C CA . THR D 2 168 ? 31.456 37.949 55.330 1.00 35.02 168 THR B CA 1
ATOM 4311 C C . THR D 2 168 ? 31.673 37.816 56.832 1.00 30.89 168 THR B C 1
ATOM 4312 O O . THR D 2 168 ? 30.965 38.440 57.618 1.00 34.54 168 THR B O 1
ATOM 4316 N N . ASN D 2 169 ? 32.651 37.013 57.236 1.00 28.48 169 ASN B N 1
ATOM 4317 C CA . ASN D 2 169 ? 32.858 36.788 58.667 1.00 32.20 169 ASN B CA 1
ATOM 4318 C C . ASN D 2 169 ? 33.615 37.880 59.416 1.00 30.13 169 ASN B C 1
ATOM 4319 O O . ASN D 2 169 ? 34.835 37.825 59.545 1.00 29.11 169 ASN B O 1
ATOM 4324 N N . TRP D 2 170 ? 32.879 38.875 59.912 1.00 30.85 170 TRP B N 1
ATOM 4325 C CA . TRP D 2 170 ? 33.501 39.967 60.651 1.00 30.10 170 TRP B CA 1
ATOM 4326 C C . TRP D 2 170 ? 33.862 39.530 62.068 1.00 27.93 170 TRP B C 1
ATOM 4327 O O . TRP D 2 170 ? 32.991 39.265 62.896 1.00 30.82 170 TRP B O 1
ATOM 4338 N N . MET D 2 171 ? 35.158 39.462 62.337 1.00 25.62 171 MET B N 1
ATOM 4339 C CA . MET D 2 171 ? 35.610 39.022 63.647 1.00 29.51 171 MET B CA 1
ATOM 4340 C C . MET D 2 171 ? 35.972 40.155 64.569 1.00 26.94 171 MET B C 1
ATOM 4341 O O . MET D 2 171 ? 36.353 41.240 64.136 1.00 23.73 171 MET B O 1
ATOM 4346 N N . ASP D 2 172 ? 35.851 39.879 65.866 1.00 32.43 172 ASP B N 1
ATOM 4347 C CA . ASP D 2 172 ? 36.233 40.876 66.846 1.00 29.02 172 ASP B CA 1
ATOM 4348 C C . ASP D 2 172 ? 37.755 40.971 66.933 1.00 22.05 172 ASP B C 1
ATOM 4349 O O . ASP D 2 172 ? 38.493 39.982 66.736 1.00 22.96 172 ASP B O 1
ATOM 4354 N N . LYS D 2 173 ? 38.209 42.187 67.182 1.00 17.28 173 LYS B N 1
ATOM 4355 C CA . LYS D 2 173 ? 39.616 42.458 67.310 1.00 18.69 173 LYS B CA 1
ATOM 4356 C C . LYS D 2 173 ? 40.192 41.518 68.374 1.00 20.20 173 LYS B C 1
ATOM 4357 O O . LYS D 2 173 ? 39.561 41.297 69.405 1.00 22.39 173 LYS B O 1
ATOM 4363 N N . PRO D 2 174 ? 41.375 40.932 68.124 1.00 22.80 174 PRO B N 1
ATOM 4364 C CA . PRO D 2 174 ? 41.988 40.042 69.114 1.00 20.81 174 PRO B CA 1
ATOM 4365 C C . PRO D 2 174 ? 42.582 40.939 70.219 1.00 21.03 174 PRO B C 1
ATOM 4366 O O . PRO D 2 174 ? 42.760 42.138 69.979 1.00 20.68 174 PRO B O 1
ATOM 4370 N N . GLU D 2 175 ? 42.902 40.383 71.404 1.00 23.99 175 GLU B N 1
ATOM 4371 C CA . GLU D 2 175 ? 43.504 41.176 72.524 1.00 24.68 175 GLU B CA 1
ATOM 4372 C C . GLU D 2 175 ? 44.759 41.971 72.093 1.00 21.69 175 GLU B C 1
ATOM 4373 O O . GLU D 2 175 ? 44.928 43.154 72.430 1.00 24.76 175 GLU B O 1
ATOM 4379 N N . ASP D 2 176 ? 45.645 41.290 71.372 1.00 22.10 176 ASP B N 1
ATOM 4380 C CA . ASP D 2 176 ? 46.818 41.928 70.816 1.00 27.19 176 ASP B CA 1
ATOM 4381 C C . ASP D 2 176 ? 46.640 41.863 69.300 1.00 20.03 176 ASP B C 1
ATOM 4382 O O . ASP D 2 176 ? 46.725 40.788 68.697 1.00 22.48 176 ASP B O 1
ATOM 4387 N N . ASP D 2 177 ? 46.391 43.001 68.684 1.00 16.09 177 ASP B N 1
ATOM 4388 C CA . ASP D 2 177 ? 46.221 43.012 67.247 1.00 18.37 177 ASP B CA 1
ATOM 4389 C C . ASP D 2 177 ? 47.558 43.228 66.479 1.00 17.91 177 ASP B C 1
ATOM 4390 O O . ASP D 2 177 ? 47.592 43.689 65.332 1.00 18.02 177 ASP B O 1
ATOM 4395 N N . TYR D 2 178 ? 48.662 42.853 67.117 1.00 16.41 178 TYR B N 1
ATOM 4396 C CA . TYR D 2 178 ? 49.967 42.929 66.481 1.00 17.88 178 TYR B CA 1
ATOM 4397 C C . TYR D 2 178 ? 49.883 42.287 65.094 1.00 19.56 178 TYR B C 1
ATOM 4398 O O . TYR D 2 178 ? 49.452 41.124 64.950 1.00 15.78 178 TYR B O 1
ATOM 4407 N N . GLU D 2 179 ? 50.290 43.031 64.075 1.00 20.07 179 GLU B N 1
ATOM 4408 C CA . GLU D 2 179 ? 50.277 42.526 62.707 1.00 22.09 179 GLU B CA 1
ATOM 4409 C C . GLU D 2 179 ? 48.943 42.082 62.133 1.00 20.04 179 GLU B C 1
ATOM 4410 O O . GLU D 2 179 ? 48.934 41.355 61.128 1.00 22.27 179 GLU B O 1
ATOM 4416 N N . LEU D 2 180 ? 47.825 42.484 62.759 1.00 19.46 180 LEU B N 1
ATOM 4417 C CA . LEU D 2 180 ? 46.484 42.150 62.213 1.00 21.50 180 LEU B CA 1
ATOM 4418 C C . LEU D 2 180 ? 46.297 42.778 60.801 1.00 19.15 180 LEU B C 1
ATOM 4419 O O . LEU D 2 180 ? 45.588 42.197 59.962 1.00 18.11 180 LEU B O 1
ATOM 4424 N N . GLU D 2 181 ? 46.954 43.926 60.551 1.00 18.35 181 GLU B N 1
ATOM 4425 C CA . GLU D 2 181 ? 46.884 44.634 59.279 1.00 12.81 181 GLU B CA 1
ATOM 4426 C C . GLU D 2 181 ? 47.390 43.813 58.065 1.00 15.47 181 GLU B C 1
ATOM 4427 O O . GLU D 2 181 ? 47.039 44.069 56.902 1.00 15.34 181 GLU B O 1
ATOM 4433 N N . THR D 2 182 ? 48.191 42.798 58.357 1.00 17.08 182 THR B N 1
ATOM 4434 C CA . THR D 2 182 ? 48.723 41.900 57.343 1.00 20.60 182 THR B CA 1
ATOM 4435 C C . THR D 2 182 ? 47.621 41.163 56.625 1.00 19.22 182 THR B C 1
ATOM 4436 O O . THR D 2 182 ? 47.763 40.780 55.465 1.00 22.42 182 THR B O 1
ATOM 4440 N N . PHE D 2 183 ? 46.518 40.939 57.323 1.00 22.08 183 PHE B N 1
ATOM 4441 C CA . PHE D 2 183 ? 45.415 40.185 56.736 1.00 24.85 183 PHE B CA 1
ATOM 4442 C C . PHE D 2 183 ? 44.057 40.809 56.764 1.00 19.97 183 PHE B C 1
ATOM 4443 O O . PHE D 2 183 ? 43.062 40.117 56.614 1.00 24.67 183 PHE B O 1
ATOM 4451 N N . ALA D 2 184 ? 44.009 42.111 56.972 1.00 20.42 184 ALA B N 1
ATOM 4452 C CA . ALA D 2 184 ? 42.743 42.778 57.021 1.00 15.24 184 ALA B CA 1
ATOM 4453 C C . ALA D 2 184 ? 42.317 43.389 55.691 1.00 18.16 184 ALA B C 1
ATOM 4454 O O . ALA D 2 184 ? 43.000 44.261 55.128 1.00 20.35 184 ALA B O 1
ATOM 4456 N N . LYS D 2 185 ? 41.152 42.910 55.235 1.00 19.30 185 LYS B N 1
ATOM 4457 C CA . LYS D 2 185 ? 40.465 43.338 54.020 1.00 19.49 185 LYS B CA 1
ATOM 4458 C C . LYS D 2 185 ? 39.557 44.526 54.386 1.00 18.46 185 LYS B C 1
ATOM 4459 O O . LYS D 2 185 ? 39.249 45.369 53.560 1.00 17.47 185 LYS B O 1
ATOM 4465 N N . GLY D 2 186 ? 39.146 44.593 55.649 1.00 17.49 186 GLY B N 1
ATOM 4466 C CA . GLY D 2 186 ? 38.269 45.666 56.096 1.00 15.42 186 GLY B CA 1
ATOM 4467 C C . GLY D 2 186 ? 38.293 45.788 57.615 1.00 15.80 186 GLY B C 1
ATOM 4468 O O . GLY D 2 186 ? 38.722 44.861 58.309 1.00 16.95 186 GLY B O 1
ATOM 4469 N N . ILE D 2 187 ? 37.838 46.925 58.129 1.00 13.27 187 ILE B N 1
ATOM 4470 C CA . ILE D 2 187 ? 37.822 47.187 59.571 1.00 14.81 187 ILE B CA 1
ATOM 4471 C C . ILE D 2 187 ? 36.507 47.891 59.803 1.00 16.35 187 ILE B C 1
ATOM 4472 O O . ILE D 2 187 ? 36.067 48.700 58.959 1.00 14.37 187 ILE B O 1
ATOM 4477 N N . SER D 2 188 ? 35.872 47.583 60.922 1.00 15.47 188 SER B N 1
ATOM 4478 C CA . SER D 2 188 ? 34.596 48.197 61.220 1.00 12.19 188 SER B CA 1
ATOM 4479 C C . SER D 2 188 ? 34.521 48.683 62.659 1.00 15.40 188 SER B C 1
ATOM 4480 O O . SER D 2 188 ? 34.949 47.988 63.559 1.00 18.22 188 SER B O 1
ATOM 4483 N N . TRP D 2 189 ? 33.960 49.859 62.892 1.00 16.26 189 TRP B N 1
ATOM 4484 C CA . TRP D 2 189 ? 33.831 50.398 64.254 1.00 17.08 189 TRP B CA 1
ATOM 4485 C C . TRP D 2 189 ? 32.550 51.249 64.411 1.00 20.81 189 TRP B C 1
ATOM 4486 O O . TRP D 2 189 ? 31.752 51.442 63.468 1.00 18.38 189 TRP B O 1
ATOM 4497 N N . THR D 2 190 ? 32.356 51.749 65.626 1.00 21.66 190 THR B N 1
ATOM 4498 C CA . THR D 2 190 ? 31.217 52.602 65.953 1.00 24.20 190 THR B CA 1
ATOM 4499 C C . THR D 2 190 ? 31.790 53.789 66.724 1.00 25.15 190 THR B C 1
ATOM 4500 O O . THR D 2 190 ? 32.529 53.616 67.687 1.00 28.25 190 THR B O 1
ATOM 4504 N N . ILE D 2 191 ? 31.458 54.990 66.269 1.00 23.38 191 ILE B N 1
ATOM 4505 C CA . ILE D 2 191 ? 31.933 56.205 66.901 1.00 25.60 191 ILE B CA 1
ATOM 4506 C C . ILE D 2 191 ? 30.711 57.133 67.042 1.00 28.60 191 ILE B C 1
ATOM 4507 O O . ILE D 2 191 ? 29.997 57.363 66.085 1.00 22.95 191 ILE B O 1
ATOM 4512 N N . ASN D 2 192 ? 30.446 57.643 68.235 1.00 29.80 192 ASN B 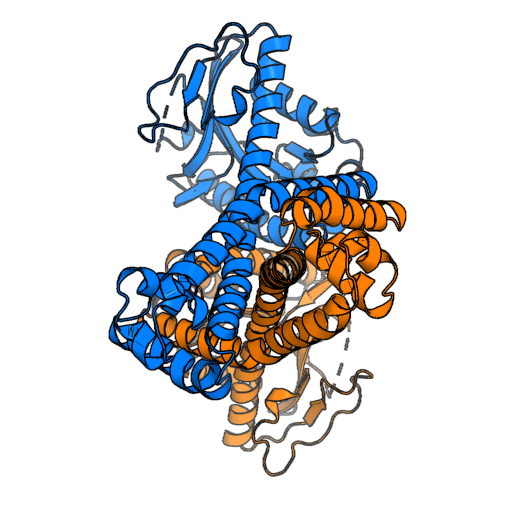N 1
ATOM 4513 C CA . ASN D 2 192 ? 29.290 58.530 68.450 1.00 30.01 192 ASN B CA 1
ATOM 4514 C C . ASN D 2 192 ? 27.963 57.892 68.027 1.00 25.87 192 ASN B C 1
ATOM 4515 O O . ASN D 2 192 ? 27.066 58.594 67.560 1.00 29.15 192 ASN B O 1
ATOM 4520 N N . GLY D 2 193 ? 27.821 56.578 68.168 1.00 24.92 193 GLY B N 1
ATOM 4521 C CA . GLY D 2 193 ? 26.583 55.945 67.756 1.00 24.41 193 GLY B CA 1
ATOM 4522 C C . GLY D 2 193 ? 26.553 55.505 66.303 1.00 24.26 193 GLY B C 1
ATOM 4523 O O . GLY D 2 193 ? 25.792 54.633 65.936 1.00 28.67 193 GLY B O 1
ATOM 4524 N N . LYS D 2 194 ? 27.386 56.108 65.475 1.00 25.37 194 LYS B N 1
ATOM 4525 C CA . LYS D 2 194 ? 27.438 55.802 64.047 1.00 22.10 194 LYS B CA 1
ATOM 4526 C C . LYS D 2 194 ? 28.370 54.624 63.754 1.00 23.70 194 LYS B C 1
ATOM 4527 O O . LYS D 2 194 ? 29.486 54.532 64.297 1.00 20.07 194 LYS B O 1
ATOM 4533 N N . HIS D 2 195 ? 27.875 53.716 62.916 1.00 21.72 195 HIS B N 1
ATOM 4534 C CA . HIS D 2 195 ? 28.622 52.521 62.497 1.00 23.40 195 HIS B CA 1
ATOM 4535 C C . HIS D 2 195 ? 29.393 52.832 61.230 1.00 23.10 195 HIS B C 1
ATOM 4536 O O . HIS D 2 195 ? 28.848 53.392 60.287 1.00 19.52 195 HIS B O 1
ATOM 4543 N N . ARG D 2 196 ? 30.649 52.432 61.196 1.00 16.66 196 ARG B N 1
ATOM 4544 C CA . ARG D 2 196 ? 31.493 52.728 60.065 1.00 17.50 196 ARG B CA 1
ATOM 4545 C C . ARG D 2 196 ? 32.216 51.477 59.618 1.00 19.47 196 ARG B C 1
ATOM 4546 O O . ARG D 2 196 ? 32.753 50.764 60.452 1.00 18.20 196 ARG B O 1
ATOM 4554 N N . THR D 2 197 ? 32.232 51.214 58.305 1.00 20.14 197 THR B N 1
ATOM 4555 C CA . THR D 2 197 ? 32.927 50.046 57.753 1.00 17.04 197 THR B CA 1
ATOM 4556 C C . THR D 2 197 ? 33.877 50.454 56.594 1.00 21.21 197 THR B C 1
ATOM 4557 O O . THR D 2 197 ? 33.456 50.982 55.529 1.00 17.17 197 THR B O 1
ATOM 4561 N N . LEU D 2 198 ? 35.165 50.227 56.828 1.00 17.72 198 LEU B N 1
ATOM 4562 C CA . LEU D 2 198 ? 36.183 50.512 55.830 1.00 17.34 198 LEU B CA 1
ATOM 4563 C C . LEU D 2 198 ? 36.528 49.207 55.080 1.00 19.53 198 LEU B C 1
ATOM 4564 O O . LEU D 2 198 ? 36.739 48.138 55.680 1.00 18.19 198 LEU B O 1
ATOM 4569 N N . MET D 2 199 ? 36.558 49.284 53.757 1.00 18.26 199 MET B N 1
ATOM 4570 C CA . MET D 2 199 ? 36.913 48.122 52.956 1.00 16.35 199 MET B CA 1
ATOM 4571 C C . MET D 2 199 ? 37.933 48.566 51.917 1.00 14.46 199 MET B C 1
ATOM 4572 O O . MET D 2 199 ? 37.888 49.689 51.459 1.00 15.65 199 MET B O 1
ATOM 4577 N N . TYR D 2 200 ? 38.829 47.669 51.545 1.00 13.02 200 TYR B N 1
ATOM 4578 C CA . TYR D 2 200 ? 39.812 47.975 50.522 1.00 13.88 200 TYR B CA 1
ATOM 4579 C C . TYR D 2 200 ? 39.490 47.281 49.188 1.00 13.79 200 TYR B C 1
ATOM 4580 O O . TYR D 2 200 ? 38.935 46.185 49.166 1.00 17.44 200 TYR B O 1
ATOM 4589 N N . ASN D 2 201 ? 39.814 47.931 48.087 1.00 15.03 201 ASN B N 1
ATOM 4590 C CA . ASN D 2 201 ? 39.655 47.340 46.778 1.00 19.11 201 ASN B CA 1
ATOM 4591 C C . ASN D 2 201 ? 38.300 46.726 46.474 1.00 16.99 201 ASN B C 1
ATOM 4592 O O . ASN D 2 201 ? 38.160 45.535 46.210 1.00 22.52 201 ASN B O 1
ATOM 4597 N N . ILE D 2 202 ? 37.318 47.582 46.459 1.00 13.13 202 ILE B N 1
ATOM 4598 C CA . ILE D 2 202 ? 35.945 47.231 46.255 1.00 16.01 202 ILE B CA 1
ATOM 4599 C C . ILE D 2 202 ? 35.479 47.761 44.915 1.00 16.52 202 ILE B C 1
ATOM 4600 O O . ILE D 2 202 ? 35.820 48.889 44.523 1.00 16.11 202 ILE B O 1
ATOM 4605 N N . THR D 2 203 ? 34.663 46.973 44.223 1.00 15.86 203 THR B N 1
ATOM 4606 C CA . THR D 2 203 ? 34.080 47.442 42.971 1.00 18.40 203 THR B CA 1
ATOM 4607 C C . THR D 2 203 ? 32.936 48.364 43.376 1.00 20.76 203 THR B C 1
ATOM 4608 O O . THR D 2 203 ? 32.065 47.959 44.137 1.00 26.09 203 THR B O 1
ATOM 4612 N N . VAL D 2 204 ? 32.943 49.596 42.894 1.00 16.35 204 VAL B N 1
ATOM 4613 C CA . VAL D 2 204 ? 31.890 50.528 43.247 1.00 17.48 204 VAL B CA 1
ATOM 4614 C C . VAL D 2 204 ? 30.921 50.565 42.084 1.00 22.93 204 VAL B C 1
ATOM 4615 O O . VAL D 2 204 ? 31.222 51.050 40.984 1.00 16.81 204 VAL B O 1
ATOM 4619 N N . SER D 2 205 ? 29.744 50.015 42.339 1.00 32.06 205 SER B N 1
ATOM 4620 C CA . SER D 2 205 ? 28.734 49.909 41.300 1.00 35.73 205 SER B CA 1
ATOM 4621 C C . SER D 2 205 ? 28.296 51.127 40.488 1.00 32.71 205 SER B C 1
ATOM 4622 O O . SER D 2 205 ? 28.003 50.963 39.296 1.00 33.05 205 SER B O 1
ATOM 4625 N N . LEU D 2 206 ? 28.272 52.326 41.072 1.00 30.63 206 LEU B N 1
ATOM 4626 C CA . LEU D 2 206 ? 27.868 53.498 40.312 1.00 25.18 206 LEU B CA 1
ATOM 4627 C C . LEU D 2 206 ? 28.892 53.853 39.259 1.00 28.02 206 LEU B C 1
ATOM 4628 O O . LEU D 2 206 ? 28.518 54.230 38.155 1.00 24.52 206 LEU B O 1
ATOM 4633 N N . VAL D 2 207 ? 30.181 53.790 39.614 1.00 23.95 207 VAL B N 1
ATOM 4634 C CA . VAL D 2 207 ? 31.228 54.112 38.649 1.00 22.99 207 VAL B CA 1
ATOM 4635 C C . VAL D 2 207 ? 31.621 52.884 37.874 1.00 19.92 207 VAL B C 1
ATOM 4636 O O . VAL D 2 207 ? 32.154 53.025 36.786 1.00 23.92 207 VAL B O 1
ATOM 4640 N N . LYS D 2 208 ? 31.344 51.683 38.411 1.00 18.11 208 LYS B N 1
ATOM 4641 C CA . LYS D 2 208 ? 31.695 50.421 37.745 1.00 19.31 208 LYS B CA 1
ATOM 4642 C C . LYS D 2 208 ? 33.220 50.331 37.637 1.00 20.30 208 LYS B C 1
ATOM 4643 O O . LYS D 2 208 ? 33.758 49.911 36.588 1.00 16.55 208 LYS B O 1
ATOM 4649 N N . LYS D 2 209 ? 33.904 50.777 38.695 1.00 17.99 209 LYS B N 1
ATOM 4650 C CA . LYS D 2 209 ? 35.370 50.752 38.758 1.00 15.39 209 LYS B CA 1
ATOM 4651 C C . LYS D 2 209 ? 35.719 50.367 40.187 1.00 15.53 209 LYS B C 1
ATOM 4652 O O . LYS D 2 209 ? 34.903 50.510 41.116 1.00 15.01 209 LYS B O 1
ATOM 4658 N N . ASN D 2 210 ? 36.907 49.822 40.336 1.00 15.21 210 ASN B N 1
ATOM 4659 C CA . ASN D 2 210 ? 37.413 49.423 41.635 1.00 17.89 210 ASN B CA 1
ATOM 4660 C C . ASN D 2 210 ? 37.945 50.676 42.323 1.00 17.87 210 ASN B C 1
ATOM 4661 O O . ASN D 2 210 ? 38.407 51.610 41.642 1.00 18.09 210 ASN B O 1
ATOM 4669 N N . VAL D 2 211 ? 37.861 50.709 43.652 1.00 16.95 211 VAL B N 1
ATOM 4670 C CA . VAL D 2 211 ? 38.358 51.840 44.436 1.00 14.22 211 VAL B CA 1
ATOM 4671 C C . VAL D 2 211 ? 39.237 51.286 45.544 1.00 12.41 211 VAL B C 1
ATOM 4672 O O . VAL D 2 211 ? 38.907 50.292 46.173 1.00 14.05 211 VAL B O 1
ATOM 4676 N N . ASP D 2 212 ? 40.367 51.924 45.785 1.00 12.12 212 ASP B N 1
ATOM 4677 C CA . ASP D 2 212 ? 41.307 51.421 46.805 1.00 11.76 212 ASP B CA 1
ATOM 4678 C C . ASP D 2 212 ? 40.701 51.374 48.193 1.00 13.60 212 ASP B C 1
ATOM 4679 O O . ASP D 2 212 ? 40.797 50.352 48.878 1.00 14.04 212 ASP B O 1
ATOM 4684 N N . ILE D 2 213 ? 40.093 52.499 48.599 1.00 12.78 213 ILE B N 1
ATOM 4685 C CA . ILE D 2 213 ? 39.533 52.674 49.953 1.00 14.22 213 ILE B CA 1
ATOM 4686 C C . ILE D 2 213 ? 38.088 53.127 49.877 1.00 16.63 213 ILE B C 1
ATOM 4687 O O . ILE D 2 213 ? 37.787 54.102 49.168 1.00 16.32 213 ILE B O 1
ATOM 4692 N N . CYS D 2 214 ? 37.220 52.448 50.635 1.00 16.42 214 CYS B N 1
ATOM 4693 C CA . CYS D 2 214 ? 35.804 52.769 50.704 1.00 15.22 214 CYS B CA 1
ATOM 4694 C C . CYS D 2 214 ? 35.352 52.760 52.142 1.00 14.25 214 CYS B C 1
ATOM 4695 O O . CYS D 2 214 ? 35.617 51.790 52.833 1.00 16.29 214 CYS B O 1
ATOM 4699 N N . LEU D 2 215 ? 34.685 53.831 52.574 1.00 12.46 215 LEU B N 1
ATOM 4700 C CA . LEU D 2 215 ? 34.155 53.934 53.935 1.00 13.58 215 LEU B CA 1
ATOM 4701 C C . LEU D 2 215 ? 32.672 53.952 53.817 1.00 12.81 215 LEU B C 1
ATOM 4702 O O . LEU D 2 215 ? 32.124 54.813 53.149 1.00 14.00 215 LEU B O 1
ATOM 4707 N N . PHE D 2 216 ? 32.013 53.008 54.485 1.00 16.30 216 PHE B N 1
ATOM 4708 C CA . PHE D 2 216 ? 30.557 52.889 54.430 1.00 17.69 216 PHE B CA 1
ATOM 4709 C C . PHE D 2 216 ? 29.897 53.317 55.689 1.00 19.90 216 PHE B C 1
ATOM 4710 O O . PHE D 2 216 ? 30.424 53.095 56.770 1.00 17.85 216 PHE B O 1
ATOM 4718 N N . ASN D 2 217 ? 28.738 53.934 55.518 1.00 20.62 217 ASN B N 1
ATOM 4719 C CA . ASN D 2 217 ? 27.899 54.345 56.618 1.00 30.68 217 ASN B CA 1
ATOM 4720 C C . ASN D 2 217 ? 27.025 53.111 56.849 1.00 34.16 217 ASN B C 1
ATOM 4721 O O . ASN D 2 217 ? 25.972 52.981 56.222 1.00 39.14 217 ASN B O 1
ATOM 4726 N N . CYS D 2 218 ? 27.431 52.215 57.734 1.00 31.16 218 CYS B N 1
ATOM 4727 C CA . CYS D 2 218 ? 26.655 51.007 57.963 1.00 42.38 218 CYS B CA 1
ATOM 4728 C C . CYS D 2 218 ? 27.396 49.970 58.822 1.00 44.98 218 CYS B C 1
ATOM 4729 O O . CYS D 2 218 ? 28.628 49.813 58.730 1.00 38.56 218 CYS B O 1
ATOM 4732 N N . GLU D 2 219 ? 26.631 49.275 59.666 1.00 52.09 219 GLU B N 1
ATOM 4733 C CA . GLU D 2 219 ? 27.183 48.247 60.531 1.00 55.33 219 GLU B CA 1
ATOM 4734 C C . GLU D 2 219 ? 27.880 47.270 59.584 1.00 56.99 219 GLU B C 1
ATOM 4735 O O . GLU D 2 219 ? 27.473 47.107 58.426 1.00 52.35 219 GLU B O 1
ATOM 4741 N N . PRO D 2 220 ? 28.962 46.632 60.058 1.00 58.78 220 PRO B N 1
ATOM 4742 C CA . PRO D 2 220 ? 29.779 45.661 59.314 1.00 58.07 220 PRO B CA 1
ATOM 4743 C C . PRO D 2 220 ? 28.999 44.511 58.690 1.00 61.67 220 PRO B C 1
ATOM 4744 O O . PRO D 2 220 ? 27.923 44.774 58.113 1.00 68.66 220 PRO B O 1
ATOM 4748 N N . GLN D 2 230 ? 27.109 49.153 47.345 1.00 62.42 230 GLN B N 1
ATOM 4749 C CA . GLN D 2 230 ? 25.898 49.103 46.474 1.00 63.37 230 GLN B CA 1
ATOM 4750 C C . GLN D 2 230 ? 24.943 50.312 46.589 1.00 56.58 230 GLN B C 1
ATOM 4751 O O . GLN D 2 230 ? 24.637 50.953 45.576 1.00 57.25 230 GLN B O 1
ATOM 4757 N N . GLN D 2 231 ? 24.452 50.604 47.794 1.00 44.36 231 GLN B N 1
ATOM 4758 C CA . GLN D 2 231 ? 23.555 51.746 47.987 1.00 42.51 231 GLN B CA 1
ATOM 4759 C C . GLN D 2 231 ? 24.425 52.994 48.013 1.00 33.53 231 GLN B C 1
ATOM 4760 O O . GLN D 2 231 ? 25.110 53.254 48.992 1.00 30.49 231 GLN B O 1
ATOM 4766 N N . PRO D 2 232 ? 24.396 53.789 46.941 1.00 30.09 232 PRO B N 1
ATOM 4767 C CA . PRO D 2 232 ? 25.191 55.015 46.833 1.00 26.77 232 PRO B CA 1
ATOM 4768 C C . PRO D 2 232 ? 25.175 55.953 48.015 1.00 22.67 232 PRO B C 1
ATOM 4769 O O . PRO D 2 232 ? 26.174 56.591 48.305 1.00 25.33 232 PRO B O 1
ATOM 4773 N N . GLU D 2 233 ? 24.052 56.050 48.709 1.00 23.58 233 GLU B N 1
ATOM 4774 C CA . GLU D 2 233 ? 23.977 56.933 49.868 1.00 24.47 233 GLU B CA 1
ATOM 4775 C C . GLU D 2 233 ? 24.815 56.410 51.053 1.00 24.89 233 GLU B C 1
ATOM 4776 O O . GLU D 2 233 ? 25.096 57.169 51.996 1.00 21.38 233 GLU B O 1
ATOM 4782 N N . LYS D 2 234 ? 25.203 55.127 51.007 1.00 22.45 234 LYS B N 1
ATOM 4783 C CA . LYS D 2 234 ? 25.983 54.490 52.089 1.00 21.60 234 LYS B CA 1
ATOM 4784 C C . LYS D 2 234 ? 27.455 54.768 51.998 1.00 17.27 234 LYS B C 1
ATOM 4785 O O . LYS D 2 234 ? 28.184 54.473 52.927 1.00 17.15 234 LYS B O 1
ATOM 4791 N N . TYR D 2 235 ? 27.895 55.284 50.853 1.00 20.07 235 TYR B N 1
ATOM 4792 C CA . TYR D 2 235 ? 29.323 55.628 50.641 1.00 23.77 235 TYR B CA 1
ATOM 4793 C C . TYR D 2 235 ? 29.684 56.987 51.242 1.00 20.90 235 TYR B C 1
ATOM 4794 O O . TYR D 2 235 ? 29.333 58.052 50.680 1.00 18.35 235 TYR B O 1
ATOM 4803 N N . LEU D 2 236 ? 30.367 56.950 52.386 1.00 14.51 236 LEU B N 1
ATOM 4804 C CA . LEU D 2 236 ? 30.792 58.189 53.067 1.00 17.69 236 LEU B CA 1
ATOM 4805 C C . LEU D 2 236 ? 32.079 58.745 52.460 1.00 14.85 236 LEU B C 1
ATOM 4806 O O . LEU D 2 236 ? 32.233 59.948 52.354 1.00 14.66 236 LEU B O 1
ATOM 4811 N N . LEU D 2 237 ? 32.989 57.859 52.069 1.00 11.94 237 LEU B N 1
ATOM 4812 C CA . LEU D 2 237 ? 34.268 58.273 51.532 1.00 15.85 237 LEU B CA 1
ATOM 4813 C C . LEU D 2 237 ? 34.819 57.264 50.546 1.00 14.55 237 LEU B C 1
ATOM 4814 O O . LEU D 2 237 ? 34.604 56.069 50.720 1.00 17.53 237 LEU B O 1
ATOM 4819 N N . LEU D 2 238 ? 35.505 57.764 49.501 1.00 13.24 238 LEU B N 1
ATOM 4820 C CA . LEU D 2 238 ? 36.195 56.932 48.501 1.00 13.43 238 LEU B CA 1
ATOM 4821 C C . LEU D 2 238 ? 37.583 57.543 48.350 1.00 12.58 238 LEU B C 1
ATOM 4822 O O . LEU D 2 238 ? 37.740 58.760 48.337 1.00 12.65 238 LEU B O 1
ATOM 4827 N N . GLY D 2 239 ? 38.604 56.697 48.298 1.00 11.45 239 GLY B N 1
ATOM 4828 C CA . GLY D 2 239 ? 39.933 57.248 48.198 1.00 14.02 239 GLY B CA 1
ATOM 4829 C C . GLY D 2 239 ? 40.894 56.360 47.449 1.00 11.78 239 GLY B C 1
ATOM 4830 O O . GLY D 2 239 ? 40.667 55.155 47.317 1.00 12.46 239 GLY B O 1
ATOM 4831 N N . GLU D 2 240 ? 41.958 56.970 46.951 1.00 12.50 240 GLU B N 1
ATOM 4832 C CA . GLU D 2 240 ? 42.999 56.267 46.210 1.00 14.23 240 GLU B CA 1
ATOM 4833 C C . GLU D 2 240 ? 44.210 56.259 47.127 1.00 18.12 240 GLU B C 1
ATOM 4834 O O . GLU D 2 240 ? 44.459 57.217 47.844 1.00 13.72 240 GLU B O 1
ATOM 4840 N N . LEU D 2 241 ? 44.960 55.163 47.117 1.00 15.69 241 LEU B N 1
ATOM 4841 C CA . LEU D 2 241 ? 46.143 55.006 47.983 1.00 14.83 241 LEU B CA 1
ATOM 4842 C C . LEU D 2 241 ? 47.272 54.488 47.115 1.00 16.12 241 LEU B C 1
ATOM 4843 O O . LEU D 2 241 ? 47.154 53.400 46.587 1.00 15.03 241 LEU B O 1
ATOM 4848 N N . LYS D 2 242 ? 48.341 55.279 46.954 1.00 16.64 242 LYS B N 1
ATOM 4849 C CA . LYS D 2 242 ? 49.509 54.912 46.126 1.00 14.46 242 LYS B CA 1
ATOM 4850 C C . LYS D 2 242 ? 50.724 54.676 47.026 1.00 15.23 242 LYS B C 1
ATOM 4851 O O . LYS D 2 242 ? 51.206 55.605 47.679 1.00 18.16 242 LYS B O 1
ATOM 4857 N N . GLY D 2 243 ? 51.174 53.422 47.093 1.00 11.74 243 GLY B N 1
ATOM 4858 C CA . GLY D 2 243 ? 52.292 53.080 47.941 1.00 14.12 243 GLY B CA 1
ATOM 4859 C C . GLY D 2 243 ? 53.629 53.075 47.226 1.00 13.68 243 GLY B C 1
ATOM 4860 O O . GLY D 2 243 ? 54.635 52.691 47.794 1.00 12.85 243 GLY B O 1
ATOM 4861 N N . GLY D 2 244 ? 53.639 53.467 45.964 1.00 13.56 244 GLY B N 1
ATOM 4862 C CA . GLY D 2 244 ? 54.893 53.480 45.246 1.00 11.13 244 GLY B CA 1
ATOM 4863 C C . GLY D 2 244 ? 55.887 54.466 45.843 1.00 12.00 244 GLY B C 1
ATOM 4864 O O . GLY D 2 244 ? 55.526 55.543 46.338 1.00 12.74 244 GLY B O 1
ATOM 4865 N N . ILE D 2 245 ? 57.163 54.117 45.792 1.00 12.29 245 ILE B N 1
ATOM 4866 C CA . ILE D 2 245 ? 58.227 54.996 46.316 1.00 13.44 245 ILE B CA 1
ATOM 4867 C C . ILE D 2 245 ? 59.035 55.650 45.228 1.00 14.56 245 ILE B C 1
ATOM 4868 O O . ILE D 2 245 ? 59.938 56.388 45.528 1.00 15.86 245 ILE B O 1
ATOM 4873 N N . ASP D 2 246 ? 58.722 55.370 43.965 1.00 12.49 246 ASP B N 1
ATOM 4874 C CA . ASP D 2 246 ? 59.530 55.897 42.879 1.00 12.94 246 ASP B CA 1
ATOM 4875 C C . ASP D 2 246 ? 59.062 57.293 42.484 1.00 14.15 246 ASP B C 1
ATOM 4876 O O . ASP D 2 246 ? 57.921 57.469 42.072 1.00 11.99 246 ASP B O 1
ATOM 4881 N N . PRO D 2 247 ? 59.933 58.317 42.640 1.00 10.73 247 PRO B N 1
ATOM 4882 C CA . PRO D 2 247 ? 59.473 59.641 42.252 1.00 9.37 247 PRO B CA 1
ATOM 4883 C C . PRO D 2 247 ? 59.095 59.719 40.752 1.00 12.73 247 PRO B C 1
ATOM 4884 O O . PRO D 2 247 ? 58.239 60.509 40.384 1.00 13.67 247 PRO B O 1
ATOM 4888 N N . ALA D 2 248 ? 59.727 58.897 39.888 1.00 12.73 248 ALA B N 1
ATOM 4889 C CA . ALA D 2 248 ? 59.473 58.899 38.436 1.00 12.31 248 ALA B CA 1
ATOM 4890 C C . ALA D 2 248 ? 58.066 58.395 38.099 1.00 12.28 248 ALA B C 1
ATOM 4891 O O . ALA D 2 248 ? 57.588 58.602 36.990 1.00 13.73 248 ALA B O 1
ATOM 4893 N N . GLY D 2 249 ? 57.427 57.734 39.084 1.00 15.68 249 GLY B N 1
ATOM 4894 C CA . GLY D 2 249 ? 56.071 57.209 38.949 1.00 11.62 249 GLY B CA 1
ATOM 4895 C C . GLY D 2 249 ? 55.050 58.073 39.691 1.00 12.11 249 GLY B C 1
ATOM 4896 O O . GLY D 2 249 ? 53.824 57.862 39.570 1.00 10.99 249 GLY B O 1
ATOM 4897 N N . ALA D 2 250 ? 55.532 59.055 40.445 1.00 10.38 250 ALA B N 1
ATOM 4898 C CA . ALA D 2 250 ? 54.660 59.923 41.246 1.00 9.79 250 ALA B CA 1
ATOM 4899 C C . ALA D 2 250 ? 53.584 60.622 40.413 1.00 13.74 250 ALA B C 1
ATOM 4900 O O . ALA D 2 250 ? 52.412 60.397 40.634 1.00 11.88 250 ALA B O 1
ATOM 4902 N N . ASP D 2 251 ? 53.983 61.444 39.441 1.00 11.30 251 ASP B N 1
ATOM 4903 C CA . ASP D 2 251 ? 53.021 62.172 38.616 1.00 11.39 251 ASP B CA 1
ATOM 4904 C C . ASP D 2 251 ? 52.213 61.204 37.714 1.00 17.76 251 ASP B C 1
ATOM 4905 O O . ASP D 2 251 ? 51.001 61.423 37.470 1.00 13.48 251 ASP B O 1
ATOM 4910 N N . GLU D 2 252 ? 52.883 60.135 37.235 1.00 10.00 252 GLU B N 1
ATOM 4911 C CA . GLU D 2 252 ? 52.251 59.115 36.409 1.00 10.32 252 GLU B CA 1
ATOM 4912 C C . GLU D 2 252 ? 51.000 58.516 37.117 1.00 11.32 252 GLU B C 1
ATOM 4913 O O . GLU D 2 252 ? 49.874 58.575 36.590 1.00 10.83 252 GLU B O 1
ATOM 4919 N N . HIS D 2 253 ? 51.184 57.972 38.323 1.00 12.01 253 HIS B N 1
ATOM 4920 C CA . HIS D 2 253 ? 50.053 57.348 39.025 1.00 10.39 253 HIS B CA 1
ATOM 4921 C C . HIS D 2 253 ? 49.093 58.364 39.661 1.00 13.04 253 HIS B C 1
ATOM 4922 O O . HIS D 2 253 ? 47.955 58.021 39.967 1.00 12.57 253 HIS B O 1
ATOM 4929 N N . TRP D 2 254 ? 49.529 59.618 39.810 1.00 10.14 254 TRP B N 1
ATOM 4930 C CA . TRP D 2 254 ? 48.645 60.663 40.311 1.00 13.18 254 TRP B CA 1
ATOM 4931 C C . TRP D 2 254 ? 47.690 61.026 39.121 1.00 12.48 254 TRP B C 1
ATOM 4932 O O . TRP D 2 254 ? 46.495 61.183 39.338 1.00 12.21 254 TRP B O 1
ATOM 4943 N N . LYS D 2 255 ? 48.207 61.153 37.878 1.00 12.07 255 LYS B N 1
ATOM 4944 C CA . LYS D 2 255 ? 47.356 61.460 36.703 1.00 11.44 255 LYS B CA 1
ATOM 4945 C C . LYS D 2 255 ? 46.272 60.369 36.609 1.00 12.79 255 LYS B C 1
ATOM 4946 O O . LYS D 2 255 ? 45.111 60.642 36.361 1.00 11.66 255 LYS B O 1
ATOM 4952 N N . THR D 2 256 ? 46.663 59.111 36.808 1.00 12.85 256 THR B N 1
ATOM 4953 C CA . THR D 2 256 ? 45.722 57.970 36.781 1.00 12.15 256 THR B CA 1
ATOM 4954 C C . THR D 2 256 ? 44.633 58.104 37.869 1.00 10.68 256 THR B C 1
ATOM 4955 O O . THR D 2 256 ? 43.426 58.033 37.589 1.00 12.18 256 THR B O 1
ATOM 4959 N N . ALA D 2 257 ? 45.074 58.346 39.105 1.00 13.27 257 ALA B N 1
ATOM 4960 C CA . ALA D 2 257 ? 44.188 58.491 40.271 1.00 15.26 257 ALA B CA 1
ATOM 4961 C C . ALA D 2 257 ? 43.251 59.673 40.127 1.00 14.29 257 ALA B C 1
ATOM 4962 O O . ALA D 2 257 ? 42.095 59.595 40.533 1.00 13.25 257 ALA B O 1
ATOM 4964 N N . ASN D 2 258 ? 43.732 60.755 39.546 1.00 12.28 258 ASN B N 1
ATOM 4965 C CA . ASN D 2 258 ? 42.886 61.877 39.399 1.00 16.05 258 ASN B CA 1
ATOM 4966 C C . ASN D 2 258 ? 41.727 61.563 38.450 1.00 15.83 258 ASN B C 1
ATOM 4967 O O . ASN D 2 258 ? 40.622 62.020 38.697 1.00 15.60 258 ASN B O 1
ATOM 4972 N N . THR D 2 259 ? 41.938 60.775 37.395 1.00 13.62 259 THR B N 1
ATOM 4973 C CA . THR D 2 259 ? 40.802 60.439 36.534 1.00 14.75 259 THR B CA 1
ATOM 4974 C C . THR D 2 259 ? 39.898 59.526 37.301 1.00 12.82 259 THR B C 1
ATOM 4975 O O . THR D 2 259 ? 38.678 59.658 37.219 1.00 17.79 259 THR B O 1
ATOM 4979 N N . ALA D 2 260 ? 40.475 58.609 38.074 1.00 14.41 260 ALA B N 1
ATOM 4980 C CA . ALA D 2 260 ? 39.655 57.693 38.866 1.00 13.93 260 ALA B CA 1
ATOM 4981 C C . ALA D 2 260 ? 38.754 58.484 39.830 1.00 17.34 260 ALA B C 1
ATOM 4982 O O . ALA D 2 260 ? 37.561 58.201 39.951 1.00 19.27 260 ALA B O 1
ATOM 4984 N N . LEU D 2 261 ? 39.310 59.484 40.504 1.00 14.72 261 LEU B N 1
ATOM 4985 C CA . LEU D 2 261 ? 38.511 60.246 41.445 1.00 16.40 261 LEU B CA 1
ATOM 4986 C C . LEU D 2 261 ? 37.475 61.122 40.737 1.00 19.42 261 LEU B C 1
ATOM 4987 O O . LEU D 2 261 ? 36.413 61.346 41.278 1.00 18.97 261 LEU B O 1
ATOM 4992 N N . THR D 2 262 ? 37.768 61.572 39.521 1.00 17.43 262 THR B N 1
ATOM 4993 C CA . THR D 2 262 ? 36.839 62.361 38.754 1.00 20.00 262 THR B CA 1
ATOM 4994 C C . THR D 2 262 ? 35.676 61.455 38.261 1.00 19.74 262 THR B C 1
ATOM 4995 O O . THR D 2 262 ? 34.515 61.861 38.263 1.00 19.79 262 THR B O 1
ATOM 4999 N N . ARG D 2 263 ? 35.969 60.225 37.867 1.00 16.02 263 ARG B N 1
ATOM 5000 C CA . ARG D 2 263 ? 34.900 59.309 37.480 1.00 16.34 263 ARG B CA 1
ATOM 5001 C C . ARG D 2 263 ? 33.950 59.202 38.696 1.00 22.01 263 ARG B C 1
ATOM 5002 O O . ARG D 2 263 ? 32.737 59.254 38.550 1.00 21.68 263 ARG B O 1
ATOM 5010 N N . ILE D 2 264 ? 34.531 59.055 39.899 1.00 20.14 264 ILE B N 1
ATOM 5011 C CA . ILE D 2 264 ? 33.774 58.911 41.150 1.00 17.96 264 ILE B CA 1
ATOM 5012 C C . ILE D 2 264 ? 32.866 60.108 41.425 1.00 17.25 264 ILE B C 1
ATOM 5013 O O . ILE D 2 264 ? 31.651 59.949 41.603 1.00 19.75 264 ILE B O 1
ATOM 5018 N N . ARG D 2 265 ? 33.464 61.286 41.442 1.00 16.93 265 ARG B N 1
ATOM 5019 C CA . ARG D 2 265 ? 32.757 62.528 41.675 1.00 20.21 265 ARG B CA 1
ATOM 5020 C C . ARG D 2 265 ? 31.664 62.760 40.659 1.00 22.26 265 ARG B C 1
ATOM 5021 O O . ARG D 2 265 ? 30.570 63.189 41.033 1.00 23.11 265 ARG B O 1
ATOM 5033 N N . ASN D 2 266 ? 31.957 62.471 39.392 1.00 20.40 266 ASN B N 1
ATOM 5034 C CA . ASN D 2 266 ? 31.001 62.658 38.316 1.00 22.54 266 ASN B CA 1
ATOM 5035 C C . ASN D 2 266 ? 29.780 61.757 38.506 1.00 24.43 266 ASN B C 1
ATOM 5036 O O . ASN D 2 266 ? 28.643 62.247 38.554 1.00 20.37 266 ASN B O 1
ATOM 5041 N N . LYS D 2 267 ? 30.015 60.457 38.641 1.00 23.28 267 LYS B N 1
ATOM 5042 C CA . LYS D 2 267 ? 28.928 59.518 38.797 1.00 21.47 267 LYS B CA 1
ATOM 5043 C C . LYS D 2 267 ? 28.094 59.784 40.061 1.00 24.01 267 LYS B C 1
ATOM 5044 O O . LYS D 2 267 ? 26.849 59.771 40.031 1.00 20.17 267 LYS B O 1
ATOM 5050 N N . PHE D 2 268 ? 28.767 60.032 41.183 1.00 17.51 268 PHE B N 1
ATOM 5051 C CA . PHE D 2 268 ? 28.015 60.274 42.407 1.00 20.68 268 PHE B CA 1
ATOM 5052 C C . PHE D 2 268 ? 27.169 61.571 42.328 1.00 24.15 268 PHE B C 1
ATOM 5053 O O . PHE D 2 268 ? 26.016 61.581 42.745 1.00 22.91 268 PHE B O 1
ATOM 5061 N N . SER D 2 269 ? 27.730 62.648 41.789 1.00 18.48 269 SER B N 1
ATOM 5062 C CA . SER D 2 269 ? 27.024 63.908 41.696 1.00 22.29 269 SER B CA 1
ATOM 5063 C C . SER D 2 269 ? 25.766 63.789 40.899 1.00 24.55 269 SER B C 1
ATOM 5064 O O . SER D 2 269 ? 24.772 64.439 41.220 1.00 24.47 269 SER B O 1
ATOM 5067 N N . GLU D 2 270 ? 25.837 62.984 39.845 1.00 24.36 270 GLU B N 1
ATOM 5068 C CA . GLU D 2 270 ? 24.713 62.722 38.983 1.00 27.01 270 GLU B CA 1
ATOM 5069 C C . GLU D 2 270 ? 23.556 62.239 39.801 1.00 25.91 270 GLU B C 1
ATOM 5070 O O . GLU D 2 270 ? 22.396 62.504 39.476 1.00 24.99 270 GLU B O 1
ATOM 5076 N N . LYS D 2 271 ? 23.885 61.505 40.850 1.00 20.69 271 LYS B N 1
ATOM 5077 C CA . LYS D 2 271 ? 22.888 60.956 41.744 1.00 18.64 271 LYS B CA 1
ATOM 5078 C C . LYS D 2 271 ? 22.595 61.913 42.885 1.00 19.32 271 LYS B C 1
ATOM 5079 O O . LYS D 2 271 ? 21.856 61.606 43.818 1.00 20.25 271 LYS B O 1
ATOM 5085 N N . GLY D 2 272 ? 23.156 63.100 42.841 1.00 15.62 272 GLY B N 1
ATOM 5086 C CA . GLY D 2 272 ? 22.928 63.982 43.970 1.00 17.33 272 GLY B CA 1
ATOM 5087 C C . GLY D 2 272 ? 23.752 63.637 45.238 1.00 27.48 272 GLY B C 1
ATOM 5088 O O . GLY D 2 272 ? 23.445 64.106 46.362 1.00 23.88 272 GLY B O 1
ATOM 5089 N N . LEU D 2 273 ? 24.815 62.845 45.088 1.00 22.68 273 LEU B N 1
ATOM 5090 C CA . LEU D 2 273 ? 25.627 62.487 46.228 1.00 16.30 273 LEU B CA 1
ATOM 5091 C C . LEU D 2 273 ? 26.999 63.161 46.198 1.00 17.39 273 LEU B C 1
ATOM 5092 O O . LEU D 2 273 ? 27.591 63.408 45.162 1.00 14.04 273 LEU B O 1
ATOM 5097 N N . SER D 2 274 ? 27.490 63.515 47.366 1.00 16.14 274 SER B N 1
ATOM 5098 C CA . SER D 2 274 ? 28.821 64.098 47.439 1.00 17.27 274 SER B CA 1
ATOM 5099 C C . SER D 2 274 ? 29.717 63.333 48.456 1.00 17.99 274 SER B C 1
ATOM 5100 O O . SER D 2 274 ? 30.076 63.911 49.488 1.00 18.78 274 SER B O 1
ATOM 5103 N N . PRO D 2 275 ? 30.080 62.040 48.200 1.00 20.40 275 PRO B N 1
ATOM 5104 C CA . PRO D 2 275 ? 30.942 61.335 49.175 1.00 18.15 275 PRO B CA 1
ATOM 5105 C C . PRO D 2 275 ? 32.276 62.106 49.324 1.00 19.32 275 PRO B C 1
ATOM 5106 O O . PRO D 2 275 ? 32.683 62.882 48.414 1.00 15.62 275 PRO B O 1
ATOM 5110 N N . LYS D 2 276 ? 32.949 61.947 50.458 1.00 17.71 276 LYS B N 1
ATOM 5111 C CA . LYS D 2 276 ? 34.251 62.607 50.635 1.00 17.20 276 LYS B CA 1
ATOM 5112 C C . LYS D 2 276 ? 35.245 61.855 49.753 1.00 15.42 276 LYS B C 1
ATOM 5113 O O . LYS D 2 276 ? 35.031 60.686 49.449 1.00 13.75 276 LYS B O 1
ATOM 5119 N N . THR D 2 277 ? 36.309 62.523 49.330 1.00 12.77 277 THR B N 1
ATOM 5120 C CA . THR D 2 277 ? 37.321 61.851 48.511 1.00 12.72 277 THR B CA 1
ATOM 5121 C C . THR D 2 277 ? 38.701 62.159 49.072 1.00 17.99 277 THR B C 1
ATOM 5122 O O . THR D 2 277 ? 38.948 63.245 49.592 1.00 15.14 277 THR B O 1
ATOM 5126 N N . ILE D 2 278 ? 39.600 61.182 49.013 1.00 16.51 278 ILE B N 1
ATOM 5127 C CA . ILE D 2 278 ? 40.953 61.403 49.528 1.00 15.29 278 ILE B CA 1
ATOM 5128 C C . ILE D 2 278 ? 41.999 60.775 48.594 1.00 13.51 278 ILE B C 1
ATOM 5129 O O . ILE D 2 278 ? 41.702 59.877 47.810 1.00 12.13 278 ILE B O 1
ATOM 5134 N N . PHE D 2 279 ? 43.214 61.305 48.685 1.00 14.07 279 PHE B N 1
ATOM 5135 C CA . PHE D 2 279 ? 44.364 60.798 47.958 1.00 14.43 279 PHE B CA 1
ATOM 5136 C C . PHE D 2 279 ? 45.512 60.681 48.953 1.00 14.46 279 PHE B C 1
ATOM 5137 O O . PHE D 2 279 ? 45.862 61.658 49.622 1.00 12.64 279 PHE B O 1
ATOM 5145 N N . ILE D 2 280 ? 46.092 59.493 49.060 1.00 11.08 280 ILE B N 1
ATOM 5146 C CA . ILE D 2 280 ? 47.227 59.268 49.956 1.00 11.25 280 ILE B CA 1
ATOM 5147 C C . ILE D 2 280 ? 48.319 58.696 49.066 1.00 10.85 280 ILE B C 1
ATOM 5148 O O . ILE D 2 280 ? 48.085 57.751 48.342 1.00 12.74 280 ILE B O 1
ATOM 5153 N N . GLY D 2 281 ? 49.507 59.286 49.109 1.00 11.72 281 GLY B N 1
ATOM 5154 C CA . GLY D 2 281 ? 50.584 58.781 48.274 1.00 12.30 281 GLY B CA 1
ATOM 5155 C C . GLY D 2 281 ? 51.939 58.806 48.965 1.00 10.52 281 GLY B C 1
ATOM 5156 O O . GLY D 2 281 ? 52.207 59.723 49.708 1.00 12.54 281 GLY B O 1
ATOM 5157 N N . ALA D 2 282 ? 52.787 57.803 48.727 1.00 10.62 282 ALA B N 1
ATOM 5158 C CA . ALA D 2 282 ? 54.132 57.797 49.315 1.00 12.24 282 ALA B CA 1
ATOM 5159 C C . ALA D 2 282 ? 55.130 58.635 48.459 1.00 13.07 282 ALA B C 1
ATOM 5160 O O . ALA D 2 282 ? 56.093 59.200 48.994 1.00 14.05 282 ALA B O 1
ATOM 5162 N N . ALA D 2 283 ? 54.899 58.717 47.147 1.00 10.29 283 ALA B N 1
ATOM 5163 C CA . ALA D 2 283 ? 55.746 59.494 46.227 1.00 9.91 283 ALA B CA 1
ATOM 5164 C C . ALA D 2 283 ? 54.949 60.702 45.732 1.00 11.25 283 ALA B C 1
ATOM 5165 O O . ALA D 2 283 ? 54.076 60.583 44.868 1.00 12.31 283 ALA B O 1
ATOM 5167 N N . ILE D 2 284 ? 55.211 61.855 46.312 1.00 9.49 284 ILE B N 1
ATOM 5168 C CA . ILE D 2 284 ? 54.502 63.065 45.949 1.00 12.16 284 ILE B CA 1
ATOM 5169 C C . ILE D 2 284 ? 55.533 64.131 45.577 1.00 12.63 284 ILE B C 1
ATOM 5170 O O . ILE D 2 284 ? 56.353 64.541 46.381 1.00 12.22 284 ILE B O 1
ATOM 5175 N N . GLU D 2 285 ? 55.475 64.535 44.314 1.00 13.43 285 GLU B N 1
ATOM 5176 C CA . GLU D 2 285 ? 56.363 65.529 43.722 1.00 14.89 285 GLU B CA 1
ATOM 5177 C C . GLU D 2 285 ? 55.760 66.970 43.745 1.00 15.36 285 GLU B C 1
ATOM 5178 O O . GLU D 2 285 ? 54.568 67.142 43.993 1.00 15.14 285 GLU B O 1
ATOM 5184 N N . HIS D 2 286 ? 56.563 67.996 43.491 1.00 14.93 286 HIS B N 1
ATOM 5185 C CA . HIS D 2 286 ? 56.048 69.347 43.577 1.00 16.29 286 HIS B CA 1
ATOM 5186 C C . HIS D 2 286 ? 54.823 69.720 42.721 1.00 14.13 286 HIS B C 1
ATOM 5187 O O . HIS D 2 286 ? 53.828 70.254 43.235 1.00 14.97 286 HIS B O 1
ATOM 5194 N N . SER D 2 287 ? 54.871 69.437 41.419 1.00 15.80 287 SER B N 1
ATOM 5195 C CA . SER D 2 287 ? 53.751 69.773 40.525 1.00 17.71 287 SER B CA 1
ATOM 5196 C C . SER D 2 287 ? 52.444 69.159 40.968 1.00 19.63 287 SER B C 1
ATOM 5197 O O . SER D 2 287 ? 51.413 69.883 41.109 1.00 17.86 287 SER B O 1
ATOM 5201 N N . MET D 2 288 ? 52.452 67.832 41.157 1.00 13.43 288 MET B N 1
ATOM 5202 C CA . MET D 2 288 ? 51.245 67.154 41.648 1.00 14.61 288 MET B CA 1
ATOM 5203 C C . MET D 2 288 ? 50.806 67.666 43.065 1.00 11.67 288 MET B C 1
ATOM 5204 O O . MET D 2 288 ? 49.605 67.736 43.364 1.00 13.84 288 MET B O 1
ATOM 5209 N N . ALA D 2 289 ? 51.758 68.030 43.918 1.00 9.30 289 ALA B N 1
ATOM 5210 C CA . ALA D 2 289 ? 51.449 68.564 45.243 1.00 15.01 289 ALA B CA 1
ATOM 5211 C C . ALA D 2 289 ? 50.651 69.842 45.071 1.00 15.77 289 ALA B C 1
ATOM 5212 O O . ALA D 2 289 ? 49.704 70.075 45.818 1.00 15.56 289 ALA B O 1
ATOM 5214 N N . GLU D 2 290 ? 51.020 70.664 44.088 1.00 14.48 290 GLU B N 1
ATOM 5215 C CA . GLU D 2 290 ? 50.298 71.901 43.828 1.00 17.36 290 GLU B CA 1
ATOM 5216 C C . GLU D 2 290 ? 48.864 71.587 43.423 1.00 17.37 290 GLU B C 1
ATOM 5217 O O . GLU D 2 290 ? 47.915 72.240 43.873 1.00 17.76 290 GLU B O 1
ATOM 5223 N N . GLU D 2 291 ? 48.694 70.587 42.576 1.00 12.32 291 GLU B N 1
ATOM 5224 C CA . GLU D 2 291 ? 47.349 70.239 42.140 1.00 11.04 291 GLU B CA 1
ATOM 5225 C C . GLU D 2 291 ? 46.497 69.669 43.284 1.00 15.60 291 GLU B C 1
ATOM 5226 O O . GLU D 2 291 ? 45.284 69.945 43.367 1.00 15.40 291 GLU B O 1
ATOM 5232 N N . ILE D 2 292 ? 47.102 68.850 44.147 1.00 15.73 292 ILE B N 1
ATOM 5233 C CA . ILE D 2 292 ? 46.374 68.273 45.292 1.00 14.98 292 ILE B CA 1
ATOM 5234 C C . ILE D 2 292 ? 45.942 69.411 46.215 1.00 14.46 292 ILE B C 1
ATOM 5235 O O . ILE D 2 292 ? 44.798 69.455 46.639 1.00 13.27 292 ILE B O 1
ATOM 5240 N N . TRP D 2 293 ? 46.864 70.328 46.503 1.00 14.13 293 TRP B N 1
ATOM 5241 C CA . TRP D 2 293 ? 46.573 71.478 47.340 1.00 11.44 293 TRP B CA 1
ATOM 5242 C C . TRP D 2 293 ? 45.432 72.310 46.741 1.00 13.63 293 TRP B C 1
ATOM 5243 O O . TRP D 2 293 ? 44.488 72.694 47.445 1.00 13.31 293 TRP B O 1
ATOM 5254 N N . ASP D 2 294 ? 45.490 72.588 45.449 1.00 12.87 294 ASP B N 1
ATOM 5255 C CA . ASP D 2 294 ? 44.417 73.339 44.815 1.00 15.25 294 ASP B CA 1
ATOM 5256 C C . ASP D 2 294 ? 43.066 72.636 44.986 1.00 16.48 294 ASP B C 1
ATOM 5257 O O . ASP D 2 294 ? 42.036 73.278 45.220 1.00 13.06 294 ASP B O 1
ATOM 5262 N N . GLN D 2 295 ? 43.066 71.315 44.831 1.00 14.79 295 GLN B N 1
ATOM 5263 C CA . GLN D 2 295 ? 41.834 70.510 44.970 1.00 15.83 295 GLN B CA 1
ATOM 5264 C C . GLN D 2 295 ? 41.329 70.491 46.408 1.00 15.12 295 GLN B C 1
ATOM 5265 O O . GLN D 2 295 ? 40.117 70.446 46.638 1.00 16.59 295 GLN B O 1
ATOM 5271 N N . LEU D 2 296 ? 42.247 70.493 47.373 1.00 12.95 296 LEU B N 1
ATOM 5272 C CA . LEU D 2 296 ? 41.825 70.546 48.768 1.00 16.31 296 LEU B CA 1
ATOM 5273 C C . LEU D 2 296 ? 41.201 71.944 49.028 1.00 17.25 296 LEU B C 1
ATOM 5274 O O . LEU D 2 296 ? 40.174 72.057 49.674 1.00 15.23 296 LEU B O 1
ATOM 5279 N N . GLN D 2 297 ? 41.821 73.000 48.514 1.00 19.76 297 GLN B N 1
ATOM 5280 C CA . GLN D 2 297 ? 41.309 74.376 48.684 1.00 16.20 297 GLN B CA 1
ATOM 5281 C C . GLN D 2 297 ? 39.937 74.543 48.011 1.00 15.64 297 GLN B C 1
ATOM 5282 O O . GLN D 2 297 ? 39.028 75.157 48.533 1.00 18.80 297 GLN B O 1
ATOM 5288 N N . SER D 2 298 ? 39.773 73.960 46.839 1.00 18.12 298 SER B N 1
ATOM 5289 C CA . SER D 2 298 ? 38.520 74.073 46.103 1.00 19.34 298 SER B CA 1
ATOM 5290 C C . SER D 2 298 ? 37.449 73.129 46.626 1.00 20.66 298 SER B C 1
ATOM 5291 O O . SER D 2 298 ? 36.295 73.196 46.229 1.00 18.92 298 SER B O 1
ATOM 5294 N N . GLY D 2 299 ? 37.838 72.216 47.486 1.00 16.31 299 GLY B N 1
ATOM 5295 C CA . GLY D 2 299 ? 36.864 71.316 48.008 1.00 19.72 299 GLY B CA 1
ATOM 5296 C C . GLY D 2 299 ? 36.673 70.116 47.105 1.00 22.69 299 GLY B C 1
ATOM 5297 O O . GLY D 2 299 ? 35.931 69.193 47.426 1.00 23.28 299 GLY B O 1
ATOM 5298 N N . SER D 2 300 ? 37.348 70.059 45.968 1.00 21.95 300 SER B N 1
ATOM 5299 C CA . SER D 2 300 ? 37.123 68.890 45.131 1.00 22.33 300 SER B CA 1
ATOM 5300 C C . SER D 2 300 ? 37.757 67.618 45.762 1.00 21.32 300 SER B C 1
ATOM 5301 O O . SER D 2 300 ? 37.245 66.519 45.586 1.00 21.67 300 SER B O 1
ATOM 5304 N N . LEU D 2 301 ? 38.831 67.761 46.528 1.00 16.68 301 LEU B N 1
ATOM 5305 C CA . LEU D 2 301 ? 39.395 66.628 47.261 1.00 12.32 301 LEU B CA 1
ATOM 5306 C C . LEU D 2 301 ? 39.189 67.032 48.736 1.00 15.50 301 LEU B C 1
ATOM 5307 O O . LEU D 2 301 ? 39.437 68.176 49.112 1.00 16.52 301 LEU B O 1
ATOM 5312 N N . THR D 2 302 ? 38.713 66.105 49.563 1.00 14.91 302 THR B N 1
ATOM 5313 C CA . THR D 2 302 ? 38.438 66.342 50.983 1.00 17.35 302 THR B CA 1
ATOM 5314 C C . THR D 2 302 ? 39.659 66.322 51.909 1.00 18.38 302 THR B C 1
ATOM 5315 O O . THR D 2 302 ? 39.752 67.107 52.864 1.00 15.19 302 THR B O 1
ATOM 5319 N N . ASN D 2 303 ? 40.597 65.422 51.623 1.00 17.84 303 ASN B N 1
ATOM 5320 C CA . ASN D 2 303 ? 41.795 65.310 52.444 1.00 16.12 303 ASN B CA 1
ATOM 5321 C C . ASN D 2 303 ? 42.887 64.566 51.678 1.00 14.72 303 ASN B C 1
ATOM 5322 O O . ASN D 2 303 ? 42.630 63.899 50.661 1.00 13.84 303 ASN B O 1
ATOM 5327 N N . SER D 2 304 ? 44.108 64.675 52.171 1.00 12.38 304 SER B N 1
ATOM 5328 C CA . SER D 2 304 ? 45.238 64.015 51.525 1.00 11.08 304 SER B CA 1
ATOM 5329 C C . SER D 2 304 ? 46.359 63.863 52.524 1.00 15.45 304 SER B C 1
ATOM 5330 O O . SER D 2 304 ? 46.444 64.614 53.493 1.00 16.67 304 SER B O 1
ATOM 5333 N N . ALA D 2 305 ? 47.210 62.866 52.314 1.00 13.01 305 ALA B N 1
ATOM 5334 C CA . ALA D 2 305 ? 48.339 62.687 53.197 1.00 13.87 305 ALA B CA 1
ATOM 5335 C C . ALA D 2 305 ? 49.501 62.035 52.433 1.00 15.35 305 ALA B C 1
ATOM 5336 O O . ALA D 2 305 ? 49.280 61.282 51.488 1.00 12.62 305 ALA B O 1
ATOM 5338 N N . ASN D 2 306 ? 50.730 62.392 52.806 1.00 12.02 306 ASN B N 1
ATOM 5339 C CA . ASN D 2 306 ? 51.880 61.753 52.228 1.00 12.87 306 ASN B CA 1
ATOM 5340 C C . ASN D 2 306 ? 52.103 60.544 53.168 1.00 17.55 306 ASN B C 1
ATOM 5341 O O . ASN D 2 306 ? 52.358 60.709 54.384 1.00 11.38 306 ASN B O 1
ATOM 5346 N N . LEU D 2 307 ? 51.987 59.337 52.598 1.00 17.09 307 LEU B N 1
ATOM 5347 C CA . LEU D 2 307 ? 52.107 58.080 53.330 1.00 14.07 307 LEU B CA 1
ATOM 5348 C C . LEU D 2 307 ? 53.460 57.877 54.040 1.00 14.96 307 LEU B C 1
ATOM 5349 O O . LEU D 2 307 ? 53.536 57.100 54.984 1.00 13.67 307 LEU B O 1
ATOM 5354 N N . THR D 2 308 ? 54.518 58.565 53.627 1.00 12.60 308 THR B N 1
ATOM 5355 C CA . THR D 2 308 ? 55.808 58.386 54.312 1.00 12.47 308 THR B CA 1
ATOM 5356 C C . THR D 2 308 ? 55.946 59.311 55.535 1.00 17.93 308 THR B C 1
ATOM 5357 O O . THR D 2 308 ? 56.948 59.247 56.254 1.00 17.79 308 THR B O 1
ATOM 5361 N N . LYS D 2 309 ? 54.938 60.165 55.767 1.00 15.80 309 LYS B N 1
ATOM 5362 C CA . LYS D 2 309 ? 54.945 61.099 56.880 1.00 14.40 309 LYS B CA 1
ATOM 5363 C C . LYS D 2 309 ? 53.890 60.743 57.912 1.00 16.47 309 LYS B C 1
ATOM 5364 O O . LYS D 2 309 ? 52.684 61.011 57.777 1.00 16.81 309 LYS B O 1
ATOM 5370 N N . THR D 2 310 ? 54.400 60.103 58.949 1.00 14.99 310 THR B N 1
ATOM 5371 C CA . THR D 2 310 ? 53.612 59.651 60.092 1.00 21.27 310 THR B CA 1
ATOM 5372 C C . THR D 2 310 ? 52.588 60.603 60.656 1.00 18.16 310 THR B C 1
ATOM 5373 O O . THR D 2 310 ? 51.461 60.201 60.953 1.00 18.44 310 THR B O 1
ATOM 5377 N N . GLU D 2 311 ? 52.974 61.859 60.841 1.00 14.68 311 GLU B N 1
ATOM 5378 C CA . GLU D 2 311 ? 52.031 62.784 61.416 1.00 19.39 311 GLU B CA 1
ATOM 5379 C C . GLU D 2 311 ? 50.859 63.032 60.502 1.00 21.38 311 GLU B C 1
ATOM 5380 O O . GLU D 2 311 ? 49.748 63.250 60.998 1.00 20.87 311 GLU B O 1
ATOM 5386 N N . GLN D 2 312 ? 51.087 62.987 59.181 1.00 16.16 312 GLN B N 1
ATOM 5387 C CA . GLN D 2 312 ? 49.998 63.228 58.232 1.00 14.96 312 GLN B CA 1
ATOM 5388 C C . GLN D 2 312 ? 49.093 62.058 58.205 1.00 13.50 312 GLN B C 1
ATOM 5389 O O . GLN D 2 312 ? 47.879 62.196 58.225 1.00 14.32 312 GLN B O 1
ATOM 5395 N N . VAL D 2 313 ? 49.696 60.882 58.170 1.00 16.92 313 VAL B N 1
ATOM 5396 C CA . VAL D 2 313 ? 48.901 59.658 58.128 1.00 20.09 313 VAL B CA 1
ATOM 5397 C C . VAL D 2 313 ? 48.046 59.562 59.389 1.00 18.28 313 VAL B C 1
ATOM 5398 O O . VAL D 2 313 ? 46.849 59.283 59.308 1.00 17.84 313 VAL B O 1
ATOM 5402 N N . GLY D 2 314 ? 48.656 59.825 60.544 1.00 17.95 314 GLY B N 1
ATOM 5403 C CA . GLY D 2 314 ? 47.925 59.755 61.805 1.00 16.78 314 GLY B CA 1
ATOM 5404 C C . GLY D 2 314 ? 46.751 60.709 61.882 1.00 17.61 314 GLY B C 1
ATOM 5405 O O . GLY D 2 314 ? 45.657 60.334 62.294 1.00 18.44 314 GLY B O 1
ATOM 5406 N N . SER D 2 315 ? 46.992 61.954 61.480 1.00 17.74 315 SER B N 1
ATOM 5407 C CA . SER D 2 315 ? 45.971 62.983 61.479 1.00 16.61 315 SER B CA 1
ATOM 5408 C C . SER D 2 315 ? 44.846 62.551 60.535 1.00 14.00 315 SER B C 1
ATOM 5409 O O . SER D 2 315 ? 43.683 62.654 60.880 1.00 15.26 315 SER B O 1
ATOM 5412 N N . LEU D 2 316 ? 45.194 62.039 59.352 1.00 13.68 316 LEU B N 1
ATOM 5413 C CA . LEU D 2 316 ? 44.167 61.651 58.385 1.00 16.50 316 LEU B CA 1
ATOM 5414 C C . LEU D 2 316 ? 43.330 60.489 58.926 1.00 13.88 316 LEU B C 1
ATOM 5415 O O . LEU D 2 316 ? 42.113 60.478 58.770 1.00 14.89 316 LEU B O 1
ATOM 5423 N N . CYS D 2 317 ? 44.001 59.519 59.560 1.00 15.08 317 CYS B N 1
ATOM 5424 C CA . CYS D 2 317 ? 43.338 58.335 60.136 1.00 19.59 317 CYS B CA 1
ATOM 5425 C C . CYS D 2 317 ? 42.412 58.686 61.309 1.00 18.69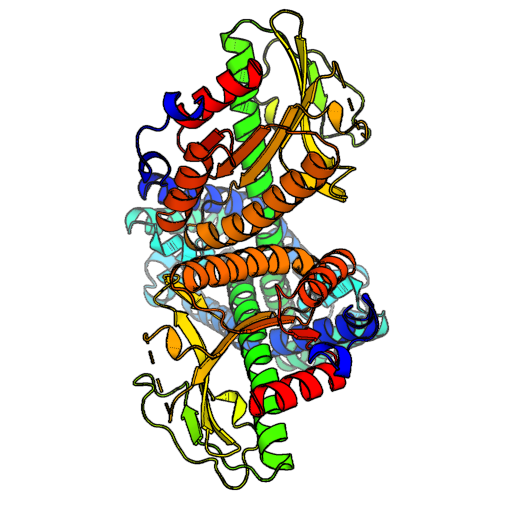 317 CYS B C 1
ATOM 5426 O O . CYS D 2 317 ? 41.327 58.143 61.444 1.00 16.86 317 CYS B O 1
ATOM 5429 N N . ARG D 2 318 ? 42.843 59.596 62.166 1.00 18.62 318 ARG B N 1
ATOM 5430 C CA . ARG D 2 318 ? 42.000 60.018 63.276 1.00 18.64 318 ARG B CA 1
ATOM 5431 C C . ARG D 2 318 ? 40.759 60.711 62.693 1.00 20.61 318 ARG B C 1
ATOM 5432 O O . ARG D 2 318 ? 39.642 60.494 63.152 1.00 19.96 318 ARG B O 1
ATOM 5440 N N . TRP D 2 319 ? 40.957 61.509 61.651 1.00 17.75 319 TRP B N 1
ATOM 5441 C CA . TRP D 2 319 ? 39.857 62.164 60.995 1.00 18.25 319 TRP B CA 1
ATOM 5442 C C . TRP D 2 319 ? 38.904 61.115 60.369 1.00 23.18 319 TRP B C 1
ATOM 5443 O O . TRP D 2 319 ? 37.672 61.247 60.482 1.00 21.52 319 TRP B O 1
ATOM 5454 N N . ILE D 2 320 ? 39.467 60.086 59.709 1.00 17.35 320 ILE B N 1
ATOM 5455 C CA . ILE D 2 320 ? 38.648 59.066 59.061 1.00 18.16 320 ILE B CA 1
ATOM 5456 C C . ILE D 2 320 ? 37.737 58.345 60.035 1.00 18.13 320 ILE B C 1
ATOM 5457 O O . ILE D 2 320 ? 36.570 58.100 59.749 1.00 20.19 320 ILE B O 1
ATOM 5462 N N . ILE D 2 321 ? 38.296 58.012 61.187 1.00 18.32 321 ILE B N 1
ATOM 5463 C CA . ILE D 2 321 ? 37.586 57.295 62.223 1.00 22.13 321 ILE B CA 1
ATOM 5464 C C . ILE D 2 321 ? 36.413 58.115 62.791 1.00 26.10 321 ILE B C 1
ATOM 5465 O O . ILE D 2 321 ? 35.410 57.559 63.266 1.00 24.12 321 ILE B O 1
ATOM 5470 N N . ASN D 2 322 ? 36.536 59.435 62.713 1.00 23.11 322 ASN B N 1
ATOM 5471 C CA . ASN D 2 322 ? 35.505 60.317 63.244 1.00 28.34 322 ASN B CA 1
ATOM 5472 C C . ASN D 2 322 ? 34.523 60.846 62.234 1.00 29.44 322 ASN B C 1
ATOM 5473 O O . ASN D 2 322 ? 33.655 61.601 62.607 1.00 33.91 322 ASN B O 1
ATOM 5478 N N . ILE D 2 323 ? 34.666 60.454 60.971 1.00 30.03 323 ILE B N 1
ATOM 5479 C CA . ILE D 2 323 ? 33.766 60.868 59.892 1.00 29.48 323 ILE B CA 1
ATOM 5480 C C . ILE D 2 323 ? 32.352 60.331 60.186 1.00 30.15 323 ILE B C 1
ATOM 5481 O O . ILE D 2 323 ? 31.425 60.908 59.596 1.00 41.12 323 ILE B O 1
#

Nearest PDB structures (foldseek):
  1dc1-assembly1_A  TM=1.002E+00  e=2.107E-56  Geobacillus stearothermophilus
  5j4o-assembly1_A  TM=2.171E-01  e=4.290E+00  Homo sapiens
  1dc1-assembly1_A  TM=1.003E+00  e=9.122E-58  Geobacillus stearothermophilus
  5j4o-assembly1_A  TM=1.983E-01  e=6.265E+00  Homo sapiens
  3poc-assembly1_B  TM=2.100E-01  e=5.599E+00  Blautia obeum ATCC 29174

Sequence (621 aa):
KPFENHLKSVDDLKTTYEEYRAGFIAFALEKNKRSTPYIERARALKVAASVAKTPKDLLYLEDIQDALLYASGISDKAKKFLTEDDKKESINNLIENFLEPAGEEFIDELIFRYLLFQGDSLGGTMRNIAGALAQQKLTRAIISALDIANIPYKWLDSRDKKYTNWMDKPEDDYELETFAKGISWTINGKHRTLMYNITVSLVKKNVDICLFNCEPQQPEKYLLLGELKGGIDPAGADEHWKTANTALTRIRNKFSEKGLSPKTIFIGAAIEHSMAEEIWDQLQSGSLTNSANLTKTEQVGSLCRWIINIQKPFENHLKSVDDLKTTYEEYRAGFIAFALEKNKRSTPYIERARALKVAASVAKTPKDLLYLEDIQDALLYASGISDKAKKFLTEDDKKESINNLIENFLEPAGEEFIDELIFRYLLFQGDSLGGTMRNIAGALAQQKLTRAIISALDIANIPYKWLDSRDKKYTNWMDKPEDDYELETFAKGISWTINGKHRTLMYNITVSLVKKNVDICLFNCEPQQPEKYLLLGELKGGIDPAGADEHWKTANTALTRIRNKFSEKGLSPKTIFIGAAIEHSMAEEIWDQLQSGSLTNSANLTKTEQVGSLCRWIINI

Solvent-accessible surface area: 28624 Å² total; per-residue (Å²): 132,36,2,85,121,19,1,167,51,30,60,28,0,68,8,48,107,113,66,11,74,46,18,16,63,60,63,8,103,30,10,25,129,113,0,65,63,20,5,117,108,0,64,58,13,63,115,28,0,46,99,5,165,64,15,95,51,0,55,169,32,155,118,6,49,104,19,0,9,19,0,4,2,6,33,87,91,7,59,127,22,16,53,111,105,22,41,128,103,14,14,51,57,3,0,98,87,37,0,71,93,24,38,161,92,14,24,17,16,0,0,0,1,15,0,1,2,18,2,32,37,2,2,31,50,2,148,114,25,27,38,47,87,8,33,36,93,0,0,68,25,0,0,34,18,0,51,147,58,135,26,105,8,88,18,2,28,27,135,83,136,146,66,102,92,54,73,100,60,55,176,108,8,167,94,12,20,51,76,2,25,0,0,3,8,66,24,121,57,60,65,18,5,0,29,2,67,25,92,0,26,19,8,150,48,84,2,33,0,0,0,29,67,41,92,77,146,104,17,87,78,15,33,0,0,0,10,15,54,20,36,27,33,26,74,10,5,29,61,77,2,33,11,1,23,6,20,0,49,18,2,62,82,65,0,66,111,120,71,42,111,22,70,4,0,2,1,0,6,10,0,60,77,43,1,0,78,52,0,51,84,25,3,73,80,59,50,1,36,0,0,0,0,5,21,50,108,153,9,6,18,11,0,0,134,47,0,6,78,28,214,117,34,3,59,97,18,1,138,50,36,68,42,0,61,7,66,121,94,63,12,62,48,13,10,54,60,56,5,85,31,12,22,148,114,0,63,62,21,6,116,112,0,59,59,11,62,116,39,0,46,97,4,151,63,18,126,50,0,61,168,41,148,136,6,45,114,19,0,10,17,0,3,2,8,32,82,91,8,70,134,22,18,65,115,110,17,60,118,105,12,14,59,66,3,3,108,84,34,0,62,93,23,39,173,91,17,26,19,17,0,0,0,1,17,0,0,2,20,2,33,40,3,2,30,50,2,146,114,26,23,39,47,87,8,33,40,100,0,0,66,24,0,0,34,23,0,52,151,57,136,27,105,6,69,24,1,21,29,141,32,142,156,72,90,81,47,77,98,60,53,168,106,9,164,100,12,21,51,78,2,24,0,0,1,7,62,25,126,56,115,73,21,6,0,27,2,82,29,84,0,53,40,6,126,45,107,3,35,0,0,0,25,54,39,117,64,160,103,33,100,69,13,41,0,0,0,9,18,57,17,38,32,32,26,74,13,6,30,66,81,2,31,11,2,22,8,20,4,36,21,3,76,80,68,1,70,116,123,68,40,107,21,70,3,0,2,0,0,5,11,0,46,75,53,1,0,68,51,0,48,86,37,3,99,85,52,36,3,36,0,0,0,0,5,26,47,113,154,11,6,32,17,0,0,175,48,0,5,78,32